Protein AF-A0A3A8S105-F1 (afdb_monomer)

Mean predicted aligned error: 16.47 Å

Radius of gyration: 27.39 Å; Cα contacts (8 Å, |Δi|>4): 763; chains: 1; bounding box: 88×73×52 Å

Sequence (443 aa):
MPVGTVILAPSGKVSRQALEMGLLDVDAFEKLLVRAGLEDVDELPLRRNPFTPDDAVEVLGRLMEKPVTLGTFPPRMVAGFLLREVLERGEVSREELARRVTRFAREQVAVLRPDGYLAWALNGRTQQKVAPIAWRNGAFRAGNFELGRFYSGKGGVFRPVDARLQASDSRPLAEVYDDADVVNRSLDGAEDAFVELYHALGQVLSRPADSIAGLRHLPAGIVALIASSPQYWERFQYMTAGEQIRETARLATSVVAIWGAASATTRTLKGLASGIDATVPVLSLSAEGALVLERISVPVGRTAAVLSGGPGAAIILQRGDDSGSGDGSGGGSTPSGPKGYSSFKSFKRAMGPAGNGKEWHHVVEQTDGNVARFGPQALHNVENVIPLDKELHNSVSAFYSSHQHRITGSTSLTVRQWLRTQSFEAQCAFGLRAIENIRNRLW

Foldseek 3Di:
DDPDDDPPDPPFFQALVCVVVVVDPDALLLLLLVQLPDGRPVVACLPDFQQFLQSLQVSLQVSLVDADALFNLLSLLLSLLLSLVCQFPGTHGPVVSRVSSVVLVVQQKWAQFQQQFIAGNRGSQTFAHQAQWAQDPLFTDRQVHTWQFIWGCPPQFTATADSSRHGDPDDTRGGGDPPHDPPPSPPPDRDRSLVSVLVNLCVQLVDQPLDLVSCPSAAPLLSLQLQQEVLLVVVLNVDDSSVVSSLSSSLQSSLSSNQGTFHWDKDFCLVVDVDQFDFAWAWHADSVGRIHTDTHRDGGGAIWIWGHPDRSTHTHHRDQDDPDDDDDDDDDDDDDDFAFDQALVRLCVVVPQLDPQKDWDFLQDPDPLCCVVPNRRLRRGDLGIHIDRPVLRVQLVVQQQDQDCVQQVDRPDGNVRSLSVDDPVSSNVVSVVSSVCVVVVND

Solvent-accessible surface area (backbone atoms only — not comparable to full-atom values): 24368 Å² total; per-residue (Å²): 133,80,92,80,78,80,78,82,65,68,88,51,67,52,48,66,67,49,53,76,69,63,76,57,100,64,54,61,47,56,53,30,43,35,46,33,66,44,42,56,55,72,83,44,67,68,88,44,73,61,33,38,38,66,48,32,40,53,54,50,33,56,55,57,72,43,86,68,23,54,28,22,33,30,10,23,32,52,48,32,49,54,35,21,48,26,55,54,72,36,69,40,47,60,67,57,49,30,53,53,49,51,47,46,62,73,35,41,31,26,25,45,45,49,76,16,30,33,20,33,22,73,69,18,49,62,44,45,80,69,32,70,40,36,72,54,95,86,38,49,25,24,82,92,44,45,46,38,47,53,24,26,34,57,90,50,28,29,22,56,35,50,100,80,70,45,64,48,94,60,76,72,73,44,75,55,68,93,74,42,50,82,81,60,65,71,66,73,44,92,44,69,39,33,58,43,38,28,56,30,38,46,76,62,57,78,60,74,58,82,41,75,77,58,39,70,77,51,44,50,30,56,45,49,40,46,70,37,17,67,62,26,41,56,56,49,55,74,42,53,64,70,52,44,35,47,53,49,22,48,50,48,50,55,45,18,26,35,61,19,44,47,45,39,48,82,44,47,37,54,83,75,39,96,49,94,73,38,65,40,49,33,44,46,43,39,63,89,65,48,64,46,54,47,76,43,74,53,73,68,63,44,65,28,35,28,38,30,96,57,81,38,39,36,30,30,61,57,68,68,93,78,86,84,83,84,88,82,85,82,87,81,89,84,82,90,63,83,74,44,19,87,35,64,69,55,37,42,70,74,68,48,76,53,49,91,73,31,38,76,39,50,44,42,61,91,39,74,70,45,39,73,73,60,34,43,37,67,45,21,24,79,89,29,38,42,66,30,48,49,68,58,47,50,53,47,55,50,52,36,69,31,70,40,43,94,75,58,74,30,88,86,40,27,41,47,67,50,45,69,75,51,54,71,67,57,30,36,57,48,30,54,50,46,51,52,32,42,75,68,66,76,98

Secondary structure (DSSP, 8-state):
--TT----PPTT---HHHHHTT-S---HHHHHHHHTT---GGGSGGG-SSBPHHHHHHHHHHHHHSPPBTTTHHHHHHHHHHHHHHHHH--B-HHHHHHHHHHHHHTTEEEE-TTSEEEETTT--EEEE----EEETTEEEETTEETT-EEE-TTSEEEEB-TT-PBPSSPP-EE--TTTTTTGGG--S--BTTHHHHHHHHTT--S---SGGGGGGS-HHHHHHHHH-HHHHHHHHTS-HHHHHHHHHHHHHHHHHHHSS--EEEEEGGGT--STT-EEEEEEE-TTS-EEEEEEE--TT-EEEEESSSTTPEEEE-------------------SS---SSHHHHHHHH----TTEEEEESS---HHHHHHH-HHHHSSTTTEEEEEHHHHHHHHHHHTS--HHHHS-SS--HHHHHTTS-HHHHHHHHHHHHHHHHTT--

Structure (mmCIF, N/CA/C/O backbone):
data_AF-A0A3A8S105-F1
#
_entry.id   AF-A0A3A8S105-F1
#
loop_
_atom_site.group_PDB
_atom_site.id
_atom_site.type_symbol
_atom_site.label_atom_id
_atom_site.label_alt_id
_atom_site.label_comp_id
_atom_site.label_asym_id
_atom_site.label_entity_id
_atom_site.label_seq_id
_atom_site.pdbx_PDB_ins_code
_atom_site.Cartn_x
_atom_site.Cartn_y
_atom_site.Cartn_z
_atom_site.occupancy
_atom_site.B_iso_or_equiv
_atom_site.auth_seq_id
_atom_site.auth_comp_id
_atom_site.auth_asym_id
_atom_site.auth_atom_id
_atom_site.pdbx_PDB_model_num
ATOM 1 N N . MET A 1 1 ? -33.381 27.603 0.811 1.00 39.47 1 MET A N 1
ATOM 2 C CA . MET A 1 1 ? -34.283 26.438 0.666 1.00 39.47 1 MET A CA 1
ATOM 3 C C . MET A 1 1 ? -35.293 26.489 1.804 1.00 39.47 1 MET A C 1
ATOM 5 O O . MET A 1 1 ? -34.868 26.830 2.904 1.00 39.47 1 MET A O 1
ATOM 9 N N . PRO A 1 2 ? -36.593 26.251 1.565 1.00 34.03 2 PRO A N 1
ATOM 10 C CA . PRO A 1 2 ? -37.601 26.326 2.618 1.00 34.03 2 PRO A CA 1
ATOM 11 C C . PRO A 1 2 ? -37.431 25.176 3.624 1.00 34.03 2 PRO A C 1
ATOM 13 O O . PRO A 1 2 ? -36.975 24.088 3.277 1.00 34.03 2 PRO A O 1
ATOM 16 N N . VAL A 1 3 ? -37.767 25.457 4.883 1.00 39.41 3 VAL A N 1
ATOM 17 C CA . VAL A 1 3 ? -37.698 24.529 6.019 1.00 39.41 3 VAL A CA 1
ATOM 18 C C . VAL A 1 3 ? -38.823 23.503 5.871 1.00 39.41 3 VAL A C 1
ATOM 20 O O . VAL A 1 3 ? -39.990 23.883 5.893 1.00 39.41 3 VAL A O 1
ATOM 23 N N . GLY A 1 4 ? -38.480 22.224 5.691 1.00 40.53 4 GLY A N 1
ATOM 24 C CA . GLY A 1 4 ? -39.465 21.133 5.658 1.00 40.53 4 GLY A CA 1
ATOM 25 C C . GLY A 1 4 ? -39.285 20.057 4.585 1.00 40.53 4 GLY A C 1
ATOM 26 O O . GLY A 1 4 ? -40.108 19.149 4.524 1.00 40.53 4 GLY A O 1
ATOM 27 N N . THR A 1 5 ? -38.241 20.093 3.752 1.00 31.91 5 THR A N 1
ATOM 28 C CA . THR A 1 5 ? -38.004 19.005 2.787 1.00 31.91 5 THR A CA 1
ATOM 29 C C . THR A 1 5 ? -37.245 17.853 3.446 1.00 31.91 5 THR A C 1
ATOM 31 O O . THR A 1 5 ? -36.019 17.878 3.537 1.00 31.91 5 THR A O 1
ATOM 34 N N . VAL A 1 6 ? -37.970 16.821 3.881 1.00 34.88 6 VAL A N 1
ATOM 35 C CA . VAL A 1 6 ? -37.385 15.499 4.140 1.00 34.88 6 VAL A CA 1
ATOM 36 C C . VAL A 1 6 ? -37.046 14.886 2.784 1.00 34.88 6 VAL A C 1
ATOM 38 O O . VAL A 1 6 ? -37.929 14.445 2.051 1.00 34.88 6 VAL A O 1
ATOM 41 N N . ILE A 1 7 ? -35.763 14.888 2.426 1.00 34.44 7 ILE A N 1
ATOM 42 C CA . ILE A 1 7 ? -35.271 14.065 1.323 1.00 34.44 7 ILE A CA 1
ATOM 43 C C . ILE A 1 7 ? -35.182 12.643 1.874 1.00 34.44 7 ILE A C 1
ATOM 45 O O . ILE A 1 7 ? -34.238 12.303 2.583 1.00 34.44 7 ILE A O 1
ATOM 49 N N . LEU A 1 8 ? -36.183 11.817 1.568 1.00 35.72 8 LEU A N 1
ATOM 50 C CA . LEU A 1 8 ? -36.041 10.366 1.636 1.00 35.72 8 LEU A CA 1
ATOM 51 C C . LEU A 1 8 ? -35.028 9.975 0.555 1.00 35.72 8 LEU A C 1
ATOM 53 O O . LEU A 1 8 ? -35.386 9.758 -0.601 1.00 35.72 8 LEU A O 1
ATOM 57 N N . ALA A 1 9 ? -33.744 9.975 0.915 1.00 38.12 9 ALA A N 1
ATOM 58 C CA . ALA A 1 9 ? -32.731 9.321 0.104 1.00 38.12 9 ALA A CA 1
ATOM 59 C C . ALA A 1 9 ? -33.110 7.831 0.001 1.00 38.12 9 ALA A C 1
ATOM 61 O O . ALA A 1 9 ? -33.592 7.269 0.991 1.00 38.12 9 ALA A O 1
ATOM 62 N N . PRO A 1 10 ? -32.934 7.185 -1.165 1.00 35.88 10 PRO A N 1
ATOM 63 C CA . PRO A 1 10 ? -33.149 5.753 -1.258 1.00 35.88 10 PRO A CA 1
ATOM 64 C C . PRO A 1 10 ? -32.220 5.086 -0.242 1.00 35.88 10 PRO A C 1
ATOM 66 O O . PRO A 1 10 ? -31.010 5.316 -0.264 1.00 35.88 10 PRO A O 1
ATOM 69 N N . SER A 1 11 ? -32.809 4.327 0.681 1.00 45.56 11 SER A N 1
ATOM 70 C CA . SER A 1 11 ? -32.100 3.567 1.708 1.00 45.56 11 SER A CA 1
ATOM 71 C C . SER A 1 11 ? -30.978 2.753 1.059 1.00 45.56 11 SER A C 1
ATOM 73 O O . SER A 1 11 ? -31.264 1.936 0.183 1.00 45.56 11 SER A O 1
ATOM 75 N N . GLY A 1 12 ? -29.731 3.012 1.456 1.00 45.50 12 GLY A N 1
ATOM 76 C CA . GLY A 1 12 ? -28.537 2.314 0.971 1.00 45.50 12 GLY A CA 1
ATOM 77 C C . GLY A 1 12 ? -27.367 3.249 0.657 1.00 45.50 12 GLY A C 1
ATOM 78 O O . GLY A 1 12 ? -26.259 3.031 1.137 1.00 45.50 12 GLY A O 1
ATOM 79 N N . LYS A 1 13 ? -27.606 4.353 -0.069 1.00 43.50 13 LYS A N 1
ATOM 80 C CA . LYS A 1 13 ? -26.515 5.219 -0.555 1.00 43.50 13 LYS A CA 1
ATOM 81 C C . LYS A 1 13 ? -26.244 6.402 0.364 1.00 43.50 13 LYS A C 1
ATOM 83 O O . LYS A 1 13 ? -26.880 7.454 0.255 1.00 43.50 13 LYS A O 1
ATOM 88 N N . VAL A 1 14 ? -25.231 6.269 1.213 1.00 56.78 14 VAL A N 1
ATOM 89 C CA . VAL A 1 14 ? -24.669 7.395 1.963 1.00 56.78 14 VAL A CA 1
ATOM 90 C C . VAL A 1 14 ? -23.688 8.140 1.063 1.00 56.78 14 VAL A C 1
ATOM 92 O O . VAL A 1 14 ? -22.528 7.767 0.905 1.00 56.78 14 VAL A O 1
ATOM 95 N N . SER A 1 15 ? -24.148 9.235 0.456 1.00 59.12 15 SER A N 1
ATOM 96 C CA . SER A 1 15 ? -23.263 10.095 -0.328 1.00 59.12 15 SER A CA 1
ATOM 97 C C . SER A 1 15 ? -22.408 10.979 0.587 1.00 59.12 15 SER A C 1
ATOM 99 O O . SER A 1 15 ? -22.879 11.526 1.590 1.00 59.12 15 SER A O 1
ATOM 101 N N . ARG A 1 16 ? -21.140 11.185 0.209 1.00 61.22 16 ARG A N 1
ATOM 102 C CA . ARG A 1 16 ? -20.221 12.124 0.881 1.00 61.22 16 ARG A CA 1
ATOM 103 C C . ARG A 1 16 ? -20.841 13.517 1.056 1.00 61.22 16 ARG A C 1
ATOM 105 O O . ARG A 1 16 ? -20.645 14.156 2.084 1.00 61.22 16 ARG A O 1
ATOM 112 N N . GLN A 1 17 ? -21.651 13.940 0.090 1.00 58.00 17 GLN A N 1
ATOM 113 C CA . GLN A 1 17 ? -22.359 15.216 0.107 1.00 58.00 17 GLN A CA 1
ATOM 114 C C . GLN A 1 17 ? -23.441 15.280 1.203 1.00 58.00 17 GLN A C 1
ATOM 116 O O . GLN A 1 17 ? -23.527 16.277 1.916 1.00 58.00 17 GLN A O 1
ATOM 121 N N . ALA A 1 18 ? -24.217 14.208 1.410 1.00 59.22 18 ALA A N 1
ATOM 122 C CA . ALA A 1 18 ? -25.198 14.134 2.499 1.00 59.22 18 ALA A CA 1
ATOM 123 C C . ALA A 1 18 ? -24.527 14.132 3.886 1.00 59.22 18 ALA A C 1
ATOM 125 O O . ALA A 1 18 ? -25.038 14.737 4.832 1.00 59.22 18 ALA A O 1
ATOM 126 N N . LEU A 1 19 ? -23.347 13.508 3.990 1.00 61.62 19 LEU A N 1
ATOM 127 C CA . LEU A 1 19 ? -22.523 13.525 5.198 1.00 61.62 19 LEU A CA 1
ATOM 128 C C . LEU A 1 19 ? -22.005 14.933 5.530 1.00 61.62 19 LEU A C 1
ATOM 130 O O . LEU A 1 19 ? -22.076 15.367 6.679 1.00 61.62 19 LEU A O 1
ATOM 134 N N . GLU A 1 20 ? -21.470 15.644 4.536 1.00 61.75 20 GLU A N 1
ATOM 135 C CA . GLU A 1 20 ? -20.928 17.001 4.694 1.00 61.75 20 GLU A CA 1
ATOM 136 C C . GLU A 1 20 ? -22.011 18.022 5.066 1.00 61.75 20 GLU A C 1
ATOM 138 O O . GLU A 1 20 ? -21.737 18.968 5.803 1.00 61.75 20 GLU A O 1
ATOM 143 N N . MET A 1 21 ? -23.255 17.783 4.647 1.00 58.69 21 MET A N 1
ATOM 144 C CA . MET A 1 21 ? -24.426 18.569 5.044 1.00 58.69 21 MET A CA 1
ATOM 145 C C . MET A 1 21 ? -24.981 18.209 6.435 1.00 58.69 21 MET A C 1
ATOM 147 O O . MET A 1 21 ? -25.944 18.831 6.879 1.00 58.69 21 MET A O 1
ATOM 151 N N . GLY A 1 22 ? -24.401 17.221 7.130 1.00 58.97 22 GLY A N 1
ATOM 152 C CA . GLY A 1 22 ? -24.826 16.811 8.473 1.00 58.97 22 GLY A CA 1
ATOM 153 C C . GLY A 1 22 ? -26.189 16.114 8.517 1.00 58.97 22 GLY A C 1
ATOM 154 O O . GLY A 1 22 ? -26.819 16.080 9.568 1.00 58.97 22 GLY A O 1
ATOM 155 N N . LEU A 1 23 ? -26.651 15.569 7.389 1.00 53.56 23 LEU A N 1
ATOM 156 C CA . LEU A 1 23 ? -27.995 14.998 7.237 1.00 53.56 23 LEU A CA 1
ATOM 157 C C . LEU A 1 23 ? -28.094 13.524 7.674 1.00 53.56 23 LEU A C 1
ATOM 159 O O . LEU A 1 23 ? -29.148 12.915 7.517 1.00 53.56 23 LEU A O 1
ATOM 163 N N . LEU A 1 24 ? -27.009 12.942 8.196 1.00 58.41 24 LEU A N 1
ATOM 164 C CA . LEU A 1 24 ? -26.909 11.524 8.553 1.00 58.41 24 LEU A CA 1
ATOM 165 C C . LEU A 1 24 ? -26.387 11.348 9.983 1.00 58.41 24 LEU A C 1
ATOM 167 O O . LEU A 1 24 ? -25.345 11.908 10.345 1.00 58.41 24 LEU A O 1
ATOM 171 N N . ASP A 1 25 ? -27.080 10.523 10.770 1.00 63.38 25 ASP A N 1
ATOM 172 C CA . ASP A 1 25 ? -26.656 10.119 12.114 1.00 63.38 25 ASP A CA 1
ATOM 173 C C . ASP A 1 25 ? -25.671 8.944 12.030 1.00 63.38 25 ASP A C 1
ATOM 175 O O . ASP A 1 25 ? -26.023 7.779 12.184 1.00 63.38 25 ASP A O 1
ATOM 179 N N . VAL A 1 26 ? -24.425 9.262 11.676 1.00 73.06 26 VAL A N 1
ATOM 180 C CA . VAL A 1 26 ? -23.325 8.295 11.566 1.00 73.06 26 VAL A CA 1
ATOM 181 C C . VAL A 1 26 ? -22.173 8.686 12.486 1.00 73.06 26 VAL A C 1
ATOM 183 O O . VAL A 1 26 ? -21.832 9.872 12.626 1.00 73.06 26 VAL A O 1
ATOM 186 N N . ASP A 1 27 ? -21.563 7.696 13.137 1.00 84.94 27 ASP A N 1
ATOM 187 C CA . ASP A 1 27 ? -20.486 7.935 14.096 1.00 84.94 27 ASP A CA 1
ATOM 188 C C . ASP A 1 27 ? -19.164 8.354 13.416 1.00 84.94 27 ASP A C 1
ATOM 190 O O . ASP A 1 27 ? -19.050 8.456 12.191 1.00 84.94 27 ASP A O 1
ATOM 194 N N . ALA A 1 28 ? -18.139 8.652 14.219 1.00 89.56 28 ALA A N 1
ATOM 195 C CA . ALA A 1 28 ? -16.851 9.118 13.705 1.00 89.56 28 ALA A CA 1
ATOM 196 C C . ALA A 1 28 ? -16.129 8.083 12.817 1.00 89.56 28 ALA A C 1
ATOM 198 O O . ALA A 1 28 ? -15.383 8.478 11.919 1.00 89.56 28 ALA A O 1
ATOM 199 N N . PHE A 1 29 ? -16.338 6.785 13.052 1.00 91.50 29 PHE A N 1
ATOM 200 C CA . PHE A 1 29 ? -15.716 5.709 12.285 1.00 91.50 29 PHE A CA 1
ATOM 201 C C . PHE A 1 29 ? -16.412 5.513 10.934 1.00 91.50 29 PHE A C 1
ATOM 203 O O . PHE A 1 29 ? -15.739 5.495 9.905 1.00 91.50 29 PHE A O 1
ATOM 210 N N . GLU A 1 30 ? -17.745 5.497 10.900 1.00 89.62 30 GLU A N 1
ATOM 211 C CA . GLU A 1 30 ? -18.513 5.474 9.646 1.00 89.62 30 GLU A CA 1
ATOM 212 C C . GLU A 1 30 ? -18.207 6.706 8.784 1.00 89.62 30 GLU A C 1
ATOM 214 O O . GLU A 1 30 ? -17.903 6.578 7.597 1.00 89.62 30 GLU A O 1
ATOM 219 N N . LYS A 1 31 ? -18.160 7.900 9.390 1.00 88.94 31 LYS A N 1
ATOM 220 C CA . LYS A 1 31 ? -17.754 9.142 8.704 1.00 88.94 31 LYS A CA 1
ATOM 221 C C . LYS A 1 31 ? -16.378 9.030 8.052 1.00 88.94 31 LYS A C 1
ATOM 223 O O . LYS A 1 31 ? -16.176 9.541 6.948 1.00 88.94 31 LYS A O 1
ATOM 228 N N . LEU A 1 32 ? -15.424 8.400 8.737 1.00 93.00 32 LEU A N 1
ATOM 229 C CA . LEU A 1 32 ? -14.083 8.181 8.207 1.00 93.00 32 LEU A CA 1
ATOM 230 C C . LEU A 1 32 ? -14.114 7.253 6.987 1.00 93.00 32 LEU A C 1
ATOM 232 O O . LEU A 1 32 ? -13.483 7.564 5.979 1.00 93.00 32 LEU A O 1
ATOM 236 N N . LEU A 1 33 ? -14.856 6.148 7.062 1.00 92.19 33 LEU A N 1
ATOM 237 C CA . LEU A 1 33 ? -14.959 5.165 5.983 1.00 92.19 33 LEU A CA 1
ATOM 238 C C . LEU A 1 33 ? -15.638 5.730 4.728 1.00 92.19 33 LEU A C 1
ATOM 240 O O . LEU A 1 33 ? -15.156 5.501 3.618 1.00 92.19 33 LEU A O 1
ATOM 244 N N . VAL A 1 34 ? -16.667 6.564 4.895 1.00 89.25 34 VAL A N 1
ATOM 245 C CA . VAL A 1 34 ? -17.279 7.300 3.774 1.00 89.25 34 VAL A CA 1
ATOM 246 C C . VAL A 1 34 ? -16.256 8.207 3.095 1.00 89.25 34 VAL A C 1
ATOM 248 O O . VAL A 1 34 ? -16.106 8.196 1.875 1.00 89.25 34 VAL A O 1
ATOM 251 N N . ARG A 1 35 ? -15.468 8.953 3.878 1.00 90.06 35 ARG A N 1
ATOM 252 C CA . ARG A 1 35 ? -14.395 9.812 3.345 1.00 90.06 35 ARG A CA 1
ATOM 253 C C . ARG A 1 35 ? -13.247 9.023 2.716 1.00 90.06 35 ARG A C 1
ATOM 255 O O . ARG A 1 35 ? -12.571 9.542 1.831 1.00 90.06 35 ARG A O 1
ATOM 262 N N . ALA A 1 36 ? -13.045 7.781 3.143 1.00 91.50 36 ALA A N 1
ATOM 263 C CA . ALA A 1 36 ? -12.119 6.842 2.523 1.00 91.50 36 ALA A CA 1
ATOM 264 C C . ALA A 1 36 ? -12.641 6.286 1.181 1.00 91.50 36 ALA A C 1
ATOM 266 O O . ALA A 1 36 ? -11.864 5.690 0.436 1.00 91.50 36 ALA A O 1
ATOM 267 N N . GLY A 1 37 ? -13.902 6.539 0.817 1.00 88.94 37 GLY A N 1
ATOM 268 C CA . GLY A 1 37 ? -14.485 6.173 -0.478 1.00 88.94 37 GLY A CA 1
ATOM 269 C C . GLY A 1 37 ? -15.451 4.985 -0.438 1.00 88.94 37 GLY A C 1
ATOM 270 O O . GLY A 1 37 ? -15.677 4.368 -1.477 1.00 88.94 37 GLY A O 1
ATOM 271 N N . LEU A 1 38 ? -16.000 4.645 0.734 1.00 87.62 38 LEU A N 1
ATOM 272 C CA . LEU A 1 38 ? -17.089 3.672 0.861 1.00 87.62 38 LEU A CA 1
ATOM 273 C C . LEU A 1 38 ? -18.443 4.393 0.853 1.00 87.62 38 LEU A C 1
ATOM 275 O O . LEU A 1 38 ? -18.796 5.059 1.818 1.00 87.62 38 LEU A O 1
ATOM 279 N N . GLU A 1 39 ? -19.189 4.281 -0.244 1.00 73.81 39 GLU A N 1
ATOM 280 C CA . GLU A 1 39 ? -20.477 4.977 -0.425 1.00 73.81 39 GLU A CA 1
ATOM 281 C C . GLU A 1 39 ? -21.688 4.133 0.030 1.00 73.81 39 GLU A C 1
ATOM 283 O O . GLU A 1 39 ? -22.653 4.683 0.557 1.00 73.81 39 GLU A O 1
ATOM 288 N N . ASP A 1 40 ? -21.618 2.801 -0.093 1.00 71.19 40 ASP A N 1
ATOM 289 C CA . ASP A 1 40 ? -22.628 1.848 0.411 1.00 71.19 40 ASP A CA 1
ATOM 290 C C . ASP A 1 40 ? -22.196 1.280 1.770 1.00 71.19 40 ASP A C 1
ATOM 292 O O . ASP A 1 40 ? -21.781 0.131 1.911 1.00 71.19 40 ASP A O 1
ATOM 296 N N . VAL A 1 41 ? -22.244 2.122 2.802 1.00 69.31 41 VAL A N 1
ATOM 297 C CA . VAL A 1 41 ? -21.919 1.720 4.184 1.00 69.31 41 VAL A CA 1
ATOM 298 C C . VAL A 1 41 ? -22.964 0.790 4.807 1.00 69.31 41 VAL A C 1
ATOM 300 O O . VAL A 1 41 ? -22.640 0.080 5.756 1.00 69.31 41 VAL A O 1
ATOM 303 N N . ASP A 1 42 ? -24.192 0.777 4.279 1.00 67.56 42 ASP A N 1
ATOM 304 C CA . ASP A 1 42 ? -25.284 -0.074 4.768 1.00 67.56 42 ASP A CA 1
ATOM 305 C C . ASP A 1 42 ? -25.128 -1.546 4.333 1.00 67.56 42 ASP A C 1
ATOM 307 O O . ASP A 1 42 ? -25.624 -2.439 5.018 1.00 67.56 42 ASP A O 1
ATOM 311 N N . GLU A 1 43 ? -24.414 -1.815 3.232 1.00 66.19 43 GLU A N 1
ATOM 312 C CA . GLU A 1 43 ? -24.140 -3.179 2.742 1.00 66.19 43 GLU A CA 1
ATOM 313 C C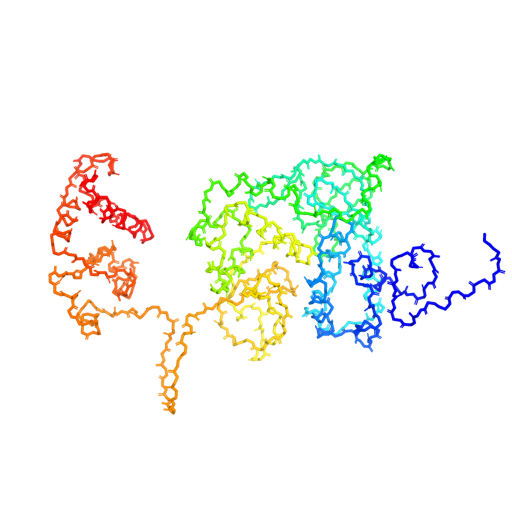 . GLU A 1 43 ? -22.941 -3.841 3.435 1.00 66.19 43 GLU A C 1
ATOM 315 O O . GLU A 1 43 ? -22.657 -5.017 3.214 1.00 66.19 43 GLU A O 1
ATOM 320 N N . LEU A 1 44 ? -22.227 -3.090 4.274 1.00 74.25 44 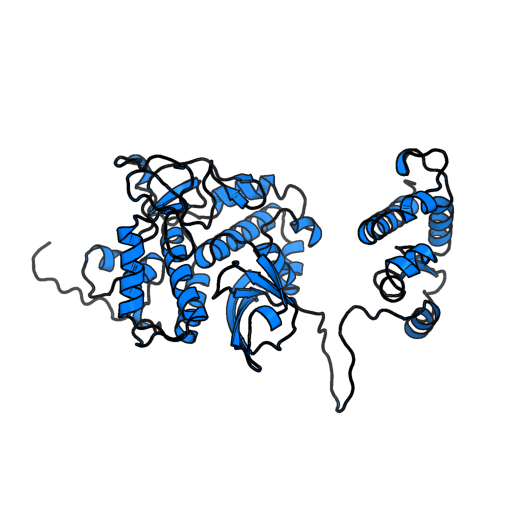LEU A N 1
ATOM 321 C CA . LEU A 1 44 ? -21.037 -3.549 4.974 1.00 74.25 44 LEU A CA 1
ATOM 322 C C . LEU A 1 44 ? -21.358 -3.847 6.440 1.00 74.25 44 LEU A C 1
ATOM 324 O O . LEU A 1 44 ? -22.216 -3.188 7.037 1.00 74.25 44 LEU A O 1
ATOM 328 N N . PRO A 1 45 ? -20.628 -4.769 7.092 1.00 76.12 45 PRO A N 1
ATOM 329 C CA . PRO A 1 45 ? -20.857 -5.135 8.489 1.00 76.12 45 PRO A CA 1
ATOM 330 C C . PRO A 1 45 ? -20.401 -4.051 9.482 1.00 7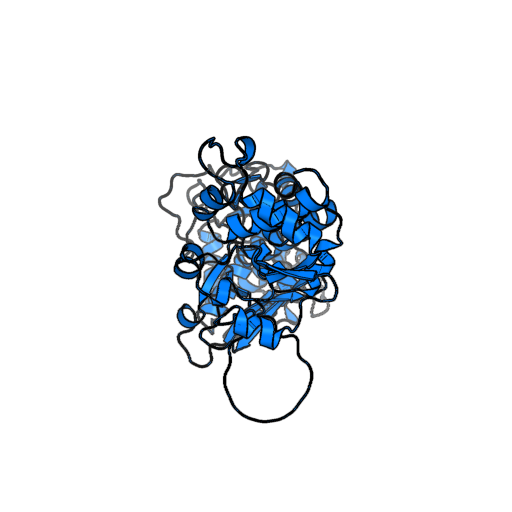6.12 45 PRO A C 1
ATOM 332 O O . PRO A 1 45 ? -20.037 -4.343 10.618 1.00 76.12 45 PRO A O 1
ATOM 335 N N . LEU A 1 46 ? -20.426 -2.777 9.086 1.00 78.19 46 LEU A N 1
ATOM 336 C CA . LEU A 1 46 ? -19.902 -1.664 9.866 1.00 78.19 46 LEU A CA 1
ATOM 337 C C . LEU A 1 46 ? -20.591 -1.583 11.214 1.00 78.19 46 LEU A C 1
ATOM 339 O O . LEU A 1 46 ? -19.915 -1.502 12.232 1.00 78.19 46 LEU A O 1
ATOM 343 N N . ARG A 1 47 ? -21.925 -1.656 11.238 1.00 81.44 47 ARG A N 1
ATOM 344 C CA . ARG A 1 47 ? -22.754 -1.490 12.445 1.00 81.44 47 ARG A CA 1
ATOM 345 C C . ARG A 1 47 ? -22.727 -2.676 13.414 1.00 81.44 47 ARG A C 1
ATOM 347 O O . ARG A 1 47 ? -23.362 -2.590 14.463 1.00 81.44 47 ARG A O 1
ATOM 354 N N . ARG A 1 48 ? -21.988 -3.753 13.117 1.00 84.19 48 ARG A N 1
ATOM 355 C CA . ARG A 1 48 ? -21.785 -4.847 14.078 1.00 84.19 48 ARG A CA 1
ATOM 356 C C . ARG A 1 48 ? -20.977 -4.352 15.282 1.00 84.19 48 ARG A C 1
ATOM 358 O O . ARG A 1 48 ? -20.030 -3.578 15.143 1.00 84.19 48 ARG A O 1
ATOM 365 N N . ASN A 1 49 ? -21.388 -4.777 16.475 1.00 87.12 49 ASN A N 1
ATOM 366 C CA . ASN A 1 49 ? -20.715 -4.473 17.735 1.00 87.12 49 ASN A CA 1
ATOM 367 C C . ASN A 1 49 ? -20.754 -5.735 18.624 1.00 87.12 49 ASN A C 1
ATOM 369 O O . ASN A 1 49 ? -21.855 -6.154 18.991 1.00 87.12 49 ASN A O 1
ATOM 373 N N . PRO A 1 50 ? -19.607 -6.351 18.958 1.00 91.50 50 PRO A N 1
ATOM 374 C CA . PRO A 1 50 ? -18.253 -5.910 18.622 1.00 91.50 50 PRO A CA 1
ATOM 375 C C . PRO A 1 50 ? -17.935 -6.025 17.122 1.00 91.50 50 PRO A C 1
ATOM 377 O O . PRO A 1 50 ? -18.508 -6.847 16.413 1.00 91.50 50 PRO A O 1
ATOM 380 N N . PHE A 1 51 ? -17.034 -5.166 16.648 1.00 93.88 51 PHE A N 1
ATOM 381 C CA . PHE A 1 51 ? -16.495 -5.197 15.292 1.00 93.88 51 PHE A CA 1
ATOM 382 C C . PHE A 1 51 ? -15.355 -6.220 15.237 1.00 93.88 51 PHE A C 1
ATOM 384 O O . PHE A 1 51 ? -14.407 -6.143 16.026 1.00 93.88 51 PHE A O 1
ATOM 391 N N . THR A 1 52 ? -15.464 -7.201 14.345 1.00 92.50 52 THR A N 1
ATOM 392 C CA . THR A 1 52 ? -14.589 -8.379 14.332 1.00 92.50 52 THR A CA 1
ATOM 393 C C . THR A 1 52 ? -13.439 -8.241 13.325 1.00 92.50 52 THR A C 1
ATOM 395 O O . THR A 1 52 ? -13.489 -7.413 12.411 1.00 92.50 52 THR A O 1
ATOM 398 N N . PRO A 1 53 ? -12.384 -9.069 13.431 1.00 90.62 53 PRO A N 1
ATOM 399 C CA . PRO A 1 53 ? -11.334 -9.110 12.414 1.00 90.62 53 PRO A CA 1
ATOM 400 C C . PRO A 1 53 ? -11.822 -9.525 11.015 1.00 90.62 53 PRO A C 1
ATOM 402 O O . PRO A 1 53 ? -11.218 -9.122 10.022 1.00 90.62 53 PRO A O 1
ATOM 405 N N . ASP A 1 54 ?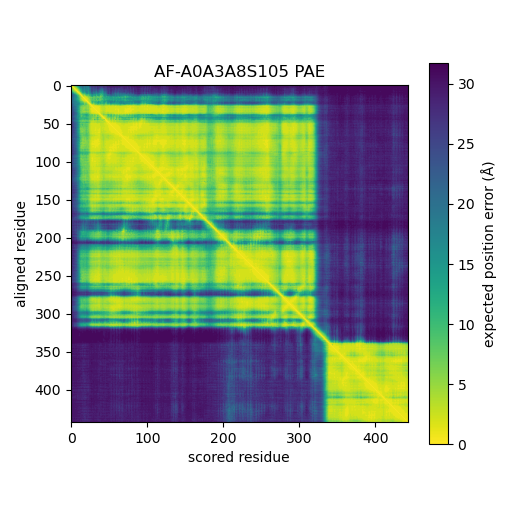 -12.897 -10.311 10.918 1.00 89.56 54 ASP A N 1
ATOM 406 C CA . ASP A 1 54 ? -13.473 -10.704 9.626 1.00 89.56 54 ASP A CA 1
ATOM 407 C C . ASP A 1 54 ? -14.219 -9.524 8.993 1.00 89.56 54 ASP A C 1
ATOM 409 O O . ASP A 1 54 ? -14.007 -9.232 7.815 1.00 89.56 54 ASP A O 1
ATOM 413 N N . ASP A 1 55 ? -14.962 -8.756 9.802 1.00 92.81 55 ASP A N 1
ATOM 414 C CA . ASP A 1 55 ? -15.550 -7.484 9.366 1.00 92.81 55 ASP A CA 1
ATOM 415 C C . ASP A 1 55 ? -14.449 -6.518 8.886 1.00 92.81 55 ASP A C 1
ATOM 417 O O . ASP A 1 55 ? -14.600 -5.833 7.874 1.00 92.81 55 ASP A O 1
ATOM 421 N N . ALA A 1 56 ? -13.299 -6.485 9.573 1.00 92.88 56 ALA A N 1
ATOM 422 C CA . ALA A 1 56 ? -12.175 -5.642 9.179 1.00 92.88 56 ALA A CA 1
ATOM 423 C C . ALA A 1 56 ? -11.589 -6.029 7.812 1.00 92.88 56 ALA A C 1
ATOM 425 O O . ALA A 1 56 ? -11.260 -5.140 7.023 1.00 92.88 56 ALA A O 1
ATOM 426 N N . VAL A 1 57 ? -11.467 -7.327 7.513 1.00 91.19 57 VAL A N 1
ATOM 427 C CA . VAL A 1 57 ? -11.009 -7.802 6.196 1.00 91.19 57 VAL A CA 1
ATOM 428 C C . VAL A 1 57 ? -12.024 -7.502 5.107 1.00 91.19 57 VAL A C 1
ATOM 430 O O . VAL A 1 57 ? -11.617 -7.033 4.045 1.00 91.19 57 VAL A O 1
ATOM 433 N N . GLU A 1 58 ? -13.317 -7.683 5.371 1.00 91.62 58 GLU A N 1
ATOM 434 C CA . GLU A 1 58 ? -14.366 -7.330 4.415 1.00 91.62 58 GLU A CA 1
ATOM 435 C C . GLU A 1 58 ? -14.294 -5.840 4.047 1.00 91.62 58 GLU A C 1
ATOM 437 O O . GLU A 1 58 ? -14.219 -5.482 2.872 1.00 91.62 58 GLU A O 1
ATOM 442 N N . VAL A 1 59 ? -14.200 -4.955 5.044 1.00 93.25 59 VAL A N 1
ATOM 443 C CA . VAL A 1 59 ? -14.095 -3.504 4.819 1.00 93.25 59 VAL A CA 1
ATOM 444 C C . VAL A 1 59 ? -12.798 -3.127 4.095 1.00 93.25 59 VAL A C 1
ATOM 446 O O . VAL A 1 59 ? -12.819 -2.289 3.190 1.00 93.25 59 VAL A O 1
ATOM 449 N N . LEU A 1 60 ? -11.664 -3.737 4.457 1.00 92.19 60 LEU A N 1
ATOM 450 C CA . LEU A 1 60 ? -10.384 -3.512 3.777 1.00 92.19 60 LEU A CA 1
ATOM 451 C C . LEU A 1 60 ? -10.425 -3.957 2.310 1.00 92.19 60 LEU A C 1
ATOM 453 O O . LEU A 1 60 ? -9.989 -3.198 1.446 1.00 92.19 60 LEU A O 1
ATOM 457 N N . GLY A 1 61 ? -10.978 -5.138 2.021 1.00 90.44 61 GLY A N 1
ATOM 458 C CA . GLY A 1 61 ? -11.134 -5.643 0.656 1.00 90.44 61 GLY A CA 1
ATOM 459 C C . GLY A 1 61 ? -11.956 -4.683 -0.203 1.00 90.44 61 GLY A C 1
ATOM 460 O O . GLY A 1 61 ? -11.527 -4.280 -1.284 1.00 90.44 61 GLY A O 1
ATOM 461 N N . ARG A 1 62 ? -13.070 -4.186 0.339 1.00 91.06 62 ARG A N 1
ATOM 462 C CA . ARG A 1 62 ? -13.938 -3.211 -0.338 1.00 91.06 62 ARG A CA 1
ATOM 463 C C . ARG A 1 62 ? -13.255 -1.869 -0.581 1.00 91.06 62 ARG A C 1
ATOM 465 O O . ARG A 1 62 ? -13.464 -1.257 -1.625 1.00 91.06 62 ARG A O 1
ATOM 472 N N . LEU A 1 63 ? -12.401 -1.411 0.336 1.00 91.25 63 LEU A N 1
ATOM 473 C CA . LEU A 1 63 ? -11.576 -0.218 0.114 1.00 91.25 63 LEU A CA 1
ATOM 474 C C . LEU A 1 63 ? -10.559 -0.414 -1.018 1.00 91.25 63 LEU A C 1
ATOM 476 O O . LEU A 1 63 ? -10.257 0.543 -1.731 1.00 91.25 63 LEU A O 1
ATOM 480 N N . MET A 1 64 ? -10.027 -1.625 -1.184 1.00 89.19 64 MET A N 1
ATOM 481 C CA . MET A 1 64 ? -9.029 -1.948 -2.210 1.00 89.19 64 MET A CA 1
ATOM 482 C C . MET A 1 64 ? -9.632 -2.109 -3.610 1.00 89.19 64 MET A C 1
ATOM 484 O O . MET A 1 64 ? -8.945 -1.843 -4.593 1.00 89.19 64 MET A O 1
ATOM 488 N N . GLU A 1 65 ? -10.910 -2.482 -3.710 1.00 87.69 65 GLU A N 1
ATOM 489 C CA . GLU A 1 65 ? -11.663 -2.502 -4.975 1.00 87.69 65 GLU A CA 1
ATOM 490 C C . GLU A 1 65 ? -11.886 -1.094 -5.547 1.00 87.69 65 GLU A C 1
ATOM 492 O O . GLU A 1 65 ? -12.028 -0.912 -6.758 1.00 87.69 65 GLU A O 1
ATOM 497 N N . LYS A 1 66 ? -11.930 -0.073 -4.683 1.00 87.25 66 LYS A N 1
ATOM 498 C CA . LYS A 1 66 ? -12.186 1.312 -5.088 1.00 87.25 66 LYS A CA 1
ATOM 499 C C . LYS A 1 66 ? -10.883 2.001 -5.514 1.00 87.25 66 LYS A C 1
ATOM 501 O O . LYS A 1 66 ? -9.879 1.892 -4.806 1.00 87.25 66 LYS A O 1
ATOM 506 N N . PRO A 1 67 ? -10.880 2.813 -6.587 1.00 84.50 67 PRO A N 1
ATOM 507 C CA . PRO A 1 67 ? -9.701 3.589 -6.972 1.00 84.50 67 PRO A CA 1
ATOM 508 C C . PRO A 1 67 ? -9.307 4.577 -5.866 1.00 84.50 67 PRO A C 1
ATOM 510 O O . PRO A 1 67 ? -10.171 5.129 -5.182 1.00 84.50 67 PRO A O 1
ATOM 513 N N . VAL A 1 68 ? -8.003 4.792 -5.677 1.00 88.62 68 VAL A N 1
ATOM 514 C CA . VAL A 1 68 ? -7.475 5.781 -4.725 1.00 88.62 68 VAL A CA 1
ATOM 515 C C . VAL A 1 68 ? -7.353 7.135 -5.422 1.00 88.62 68 VAL A C 1
ATOM 517 O O . VAL A 1 68 ? -6.661 7.259 -6.426 1.00 88.62 68 VAL A O 1
ATOM 520 N N . THR A 1 69 ? -7.985 8.155 -4.853 1.00 88.12 69 THR A N 1
ATOM 521 C CA . THR A 1 69 ? -7.873 9.561 -5.277 1.00 88.12 69 THR A CA 1
ATOM 522 C C . THR A 1 69 ? -7.087 10.375 -4.251 1.00 88.12 69 THR A C 1
ATOM 524 O O . THR A 1 69 ? -6.938 9.952 -3.100 1.00 88.12 69 THR A O 1
ATOM 527 N N . LEU A 1 70 ? -6.633 11.578 -4.613 1.00 86.50 70 LEU A N 1
ATOM 528 C CA . LEU A 1 70 ? -5.930 12.464 -3.673 1.00 86.50 70 LEU A CA 1
ATOM 529 C C . LEU A 1 70 ? -6.762 12.803 -2.423 1.00 86.50 70 LEU A C 1
ATOM 531 O O . LEU A 1 70 ? -6.218 12.858 -1.320 1.00 86.50 70 LEU A O 1
ATOM 535 N N . GLY A 1 71 ? -8.079 12.978 -2.571 1.00 86.19 71 GLY A N 1
ATOM 536 C CA . GLY A 1 71 ? -8.980 13.265 -1.450 1.00 86.19 71 GLY A CA 1
ATOM 537 C C . GLY A 1 71 ? -9.286 12.051 -0.563 1.00 86.19 71 GLY A C 1
ATOM 538 O O . GLY A 1 71 ? -9.506 12.207 0.637 1.00 86.19 71 GLY A O 1
ATOM 539 N N . THR A 1 72 ? -9.291 10.838 -1.124 1.00 91.06 72 THR A N 1
ATOM 540 C CA . THR A 1 72 ? -9.560 9.600 -0.361 1.00 91.06 72 THR A CA 1
ATOM 541 C C . THR A 1 72 ? -8.298 8.999 0.256 1.00 91.06 72 THR A C 1
ATOM 543 O O . THR A 1 72 ? -8.394 8.264 1.239 1.00 91.06 72 THR A O 1
ATOM 546 N N . PHE A 1 73 ? -7.113 9.332 -0.267 1.00 92.81 73 PHE A N 1
ATOM 547 C CA . PHE A 1 73 ? -5.838 8.779 0.189 1.00 92.81 73 PHE A CA 1
ATOM 548 C C . PHE A 1 73 ? -5.583 9.000 1.696 1.00 92.81 73 PHE A C 1
ATOM 550 O O . PHE A 1 73 ? -5.323 8.013 2.390 1.00 92.81 73 PHE A O 1
ATOM 557 N N . PRO A 1 74 ? -5.703 10.222 2.265 1.00 94.38 74 PRO A N 1
ATOM 558 C CA . PRO A 1 74 ? -5.471 10.412 3.697 1.00 94.38 74 PRO A CA 1
ATOM 559 C C . PRO A 1 74 ? -6.479 9.678 4.598 1.00 94.38 74 PRO A C 1
ATOM 561 O O . PRO A 1 74 ? -6.026 8.957 5.493 1.00 94.38 74 PRO A O 1
ATOM 564 N N . PRO A 1 75 ? -7.807 9.758 4.360 1.00 94.75 75 PRO A N 1
ATOM 565 C CA . PRO A 1 75 ? -8.777 8.982 5.135 1.00 94.75 75 PRO A CA 1
ATOM 566 C C . PRO A 1 75 ? -8.563 7.468 5.046 1.00 94.75 75 PRO A C 1
ATOM 568 O O . PRO A 1 75 ? -8.712 6.778 6.055 1.00 94.75 75 PRO A O 1
ATOM 571 N N . ARG A 1 76 ? -8.148 6.945 3.881 1.00 94.62 76 ARG A N 1
ATOM 572 C CA . ARG A 1 76 ? -7.796 5.524 3.725 1.00 94.62 76 ARG A CA 1
ATOM 573 C C . ARG A 1 76 ? -6.634 5.112 4.611 1.00 94.62 76 ARG A C 1
ATOM 575 O O . ARG A 1 76 ? -6.712 4.043 5.208 1.00 94.62 76 ARG A O 1
ATOM 582 N N . MET A 1 77 ? -5.618 5.961 4.774 1.00 94.44 77 MET A N 1
ATOM 583 C CA . MET A 1 77 ? -4.490 5.638 5.654 1.00 94.44 77 MET A CA 1
ATOM 584 C C . MET A 1 77 ? -4.948 5.456 7.097 1.00 94.44 77 MET A C 1
ATOM 586 O O . MET A 1 77 ? -4.522 4.518 7.771 1.00 94.44 77 MET A O 1
ATOM 590 N N . VAL A 1 78 ? -5.842 6.328 7.571 1.00 95.19 78 VAL A N 1
ATOM 591 C CA . VAL A 1 78 ? -6.411 6.217 8.920 1.00 95.19 78 VAL A CA 1
ATOM 592 C C . VAL A 1 78 ? -7.299 4.979 9.029 1.00 95.19 78 VAL A C 1
ATOM 594 O O . VAL A 1 78 ? -7.158 4.221 9.985 1.00 95.19 78 VAL A O 1
ATOM 597 N N . ALA A 1 79 ? -8.172 4.735 8.048 1.00 95.12 79 ALA A N 1
ATOM 598 C CA . ALA A 1 79 ? -9.033 3.555 8.026 1.00 95.12 79 ALA A CA 1
ATOM 599 C C . ALA A 1 79 ? -8.207 2.260 8.044 1.00 95.12 79 ALA A C 1
ATOM 601 O O . ALA A 1 79 ? -8.406 1.415 8.912 1.00 95.12 79 ALA A O 1
ATOM 602 N N . GLY A 1 80 ? -7.214 2.139 7.161 1.00 93.06 80 GLY A N 1
ATOM 603 C CA . GLY A 1 80 ? -6.310 0.996 7.099 1.00 93.06 80 GLY A CA 1
ATOM 604 C C . GLY A 1 80 ? -5.487 0.816 8.373 1.00 93.06 80 GLY A C 1
ATOM 605 O O . GLY A 1 80 ? -5.247 -0.308 8.802 1.00 93.06 80 GLY A O 1
ATOM 606 N N . PHE A 1 81 ? -5.080 1.903 9.032 1.00 91.75 81 PHE A N 1
ATOM 607 C CA . PHE A 1 81 ? -4.438 1.834 10.344 1.00 91.75 81 PHE A CA 1
ATOM 608 C C . PHE A 1 81 ? -5.372 1.249 11.420 1.00 91.75 81 PHE A C 1
ATOM 610 O O . PHE A 1 81 ? -4.974 0.326 12.125 1.00 91.75 81 PHE A O 1
ATOM 617 N N . LEU A 1 82 ? -6.616 1.732 11.518 1.00 92.81 82 LEU A N 1
ATOM 618 C CA . LEU A 1 82 ? -7.584 1.252 12.513 1.00 92.81 82 LEU A CA 1
ATOM 619 C C . LEU A 1 82 ? -8.016 -0.194 12.258 1.00 92.81 82 LEU A C 1
ATOM 621 O O . LEU A 1 82 ? -8.051 -0.994 13.186 1.00 92.81 82 LEU A O 1
ATOM 625 N N . LEU A 1 83 ? -8.303 -0.543 11.004 1.00 93.38 83 LEU A N 1
ATOM 626 C CA . LEU A 1 83 ? -8.740 -1.887 10.624 1.00 93.38 83 LEU A CA 1
ATOM 627 C C . LEU A 1 83 ? -7.642 -2.924 10.902 1.00 93.38 83 LEU A C 1
ATOM 629 O O . LEU A 1 83 ? -7.934 -4.004 11.402 1.00 93.38 83 LEU A O 1
ATOM 633 N N . ARG A 1 84 ? -6.365 -2.583 10.688 1.00 89.25 84 ARG A N 1
ATOM 634 C CA . ARG A 1 84 ? -5.239 -3.456 11.068 1.00 89.25 84 ARG A CA 1
ATOM 635 C C . ARG A 1 84 ? -5.082 -3.626 12.575 1.00 89.25 84 ARG A C 1
ATOM 637 O O . ARG A 1 84 ? -4.684 -4.698 13.013 1.00 89.25 84 ARG A O 1
ATOM 644 N N . GLU A 1 85 ? -5.423 -2.615 13.369 1.00 87.19 85 GLU A N 1
ATOM 645 C CA . GLU A 1 85 ? -5.447 -2.753 14.829 1.00 87.19 85 GLU A CA 1
ATOM 646 C C . GLU A 1 85 ? -6.500 -3.786 15.273 1.00 87.19 85 GLU A C 1
ATOM 648 O O . GLU A 1 85 ? -6.242 -4.559 16.192 1.00 87.19 85 GLU A O 1
ATOM 653 N N . VAL A 1 86 ? -7.646 -3.862 14.584 1.00 91.31 86 VAL A N 1
ATOM 654 C CA . VAL A 1 86 ? -8.655 -4.920 14.801 1.00 91.31 86 VAL A CA 1
ATOM 655 C C . VAL A 1 86 ? -8.090 -6.289 14.403 1.00 91.31 86 VAL A C 1
ATOM 657 O O . VAL A 1 86 ? -8.196 -7.246 15.165 1.00 91.31 86 VAL A O 1
ATOM 660 N N . LEU A 1 87 ? -7.404 -6.387 13.256 1.00 87.88 87 LEU A N 1
ATOM 661 C CA . LEU A 1 87 ? -6.749 -7.637 12.833 1.00 87.88 87 LEU A CA 1
ATOM 662 C C . LEU A 1 87 ? -5.696 -8.135 13.833 1.00 87.88 87 LEU A C 1
ATOM 664 O O . LEU A 1 87 ? -5.504 -9.341 13.964 1.00 87.88 87 LEU A O 1
ATOM 668 N N . GLU A 1 88 ? -5.008 -7.225 14.524 1.00 83.38 88 GLU A N 1
ATOM 669 C CA . GLU A 1 88 ? -4.073 -7.563 15.599 1.00 83.38 88 GLU A CA 1
ATOM 670 C C . GLU A 1 88 ? -4.795 -8.007 16.873 1.00 83.38 88 GLU A C 1
ATOM 672 O O . GLU A 1 88 ? -4.452 -9.035 17.456 1.00 83.38 88 GLU A O 1
ATOM 677 N N . ARG A 1 89 ? -5.708 -7.167 17.371 1.00 84.12 89 ARG A N 1
ATOM 678 C CA . ARG A 1 89 ? -6.197 -7.245 18.754 1.00 84.12 89 ARG A CA 1
ATOM 679 C C . ARG A 1 89 ? -7.431 -8.119 18.915 1.00 84.12 89 ARG A C 1
ATOM 681 O O . ARG A 1 89 ? -7.796 -8.421 20.048 1.00 84.12 89 ARG A O 1
ATOM 688 N N . GLY A 1 90 ? -8.044 -8.529 17.809 1.00 86.69 90 GLY A N 1
ATOM 689 C CA . GLY A 1 90 ? -9.304 -9.253 17.816 1.00 86.69 90 GLY A CA 1
ATOM 690 C C . GLY A 1 90 ? -10.494 -8.300 17.798 1.00 86.69 90 GLY A C 1
ATOM 691 O O . GLY A 1 90 ? -10.462 -7.244 17.174 1.00 86.69 90 GLY A O 1
ATOM 692 N N . GLU A 1 91 ? -11.566 -8.698 18.467 1.00 91.81 91 GLU A N 1
ATOM 693 C CA . GLU A 1 91 ? -12.822 -7.952 18.517 1.00 91.81 91 GLU A CA 1
ATOM 694 C C . GLU A 1 91 ? -12.668 -6.594 19.227 1.00 91.81 91 GLU A C 1
ATOM 696 O O . GLU A 1 91 ? -12.089 -6.501 20.312 1.00 91.81 91 GLU A O 1
ATOM 701 N N . VAL A 1 92 ? -13.205 -5.525 18.628 1.00 92.75 92 VAL A N 1
ATOM 702 C CA . VAL A 1 92 ? -13.127 -4.152 19.157 1.00 92.75 92 VAL A CA 1
ATOM 703 C C . VAL A 1 92 ? -14.512 -3.509 19.164 1.00 92.75 92 VAL A C 1
ATOM 705 O O . VAL A 1 92 ? -15.266 -3.629 18.204 1.00 92.75 92 VAL A O 1
ATOM 708 N N . SER A 1 93 ? -14.863 -2.791 20.234 1.00 92.69 93 SER A N 1
ATOM 709 C CA . SER A 1 93 ? -16.157 -2.102 20.298 1.00 92.69 93 SER A CA 1
ATOM 710 C C . SER A 1 93 ? -16.210 -0.880 19.372 1.00 92.69 93 SER A C 1
ATOM 712 O O . SER A 1 93 ? -15.199 -0.207 19.132 1.00 92.69 93 SER A O 1
ATOM 714 N N . ARG A 1 94 ? -17.412 -0.534 18.898 1.00 89.00 94 ARG A N 1
ATOM 715 C CA . ARG A 1 94 ? -17.631 0.676 18.083 1.00 89.00 94 ARG A CA 1
ATOM 716 C C . ARG A 1 94 ? -17.205 1.956 18.812 1.00 89.00 94 ARG A C 1
ATOM 718 O O . ARG A 1 94 ? -16.620 2.850 18.201 1.00 89.00 94 ARG A O 1
ATOM 725 N N . GLU A 1 95 ? -17.401 2.023 20.126 1.00 90.69 95 GLU A N 1
ATOM 726 C CA . GLU A 1 95 ? -16.990 3.160 20.954 1.00 90.69 95 GLU A CA 1
ATOM 727 C C . GLU A 1 95 ? -15.464 3.304 21.030 1.00 90.69 95 GLU A C 1
ATOM 729 O O . GLU A 1 95 ? -14.953 4.424 21.045 1.00 90.69 95 GLU A O 1
ATOM 734 N N . GLU A 1 96 ? -14.707 2.202 21.078 1.00 92.62 96 GLU A N 1
ATOM 735 C CA . GLU A 1 96 ? -13.240 2.262 21.008 1.00 92.62 96 GLU A CA 1
ATOM 736 C C . GLU A 1 96 ? -12.776 2.753 19.633 1.00 92.62 96 GLU A C 1
ATOM 738 O O . GLU A 1 96 ? -11.936 3.653 19.574 1.00 92.62 96 GLU A O 1
ATOM 743 N N . LEU A 1 97 ? -13.359 2.258 18.535 1.00 92.44 97 LEU A N 1
ATOM 744 C CA . LEU A 1 97 ? -13.039 2.741 17.184 1.00 92.44 97 LEU A CA 1
ATOM 745 C C . LEU A 1 97 ? -13.320 4.246 17.041 1.00 92.44 97 LEU A C 1
ATOM 747 O O . LEU A 1 97 ? -12.455 5.001 16.590 1.00 92.44 97 LEU A O 1
ATOM 751 N N . ALA A 1 98 ? -14.474 4.725 17.510 1.00 91.62 98 ALA A N 1
ATOM 752 C CA . ALA A 1 98 ? -14.808 6.149 17.497 1.00 91.62 98 ALA A CA 1
ATOM 753 C C . ALA A 1 98 ? -13.858 6.992 18.378 1.00 91.62 98 ALA A C 1
ATOM 755 O O . ALA A 1 98 ? -13.419 8.081 17.978 1.00 91.62 98 ALA A O 1
ATOM 756 N N . ARG A 1 99 ? -13.471 6.486 19.561 1.00 92.00 99 ARG A N 1
ATOM 757 C CA . ARG A 1 99 ? -12.463 7.132 20.423 1.00 92.00 99 ARG A CA 1
ATOM 758 C C . ARG A 1 99 ? -11.102 7.216 19.735 1.00 92.00 99 ARG A C 1
ATOM 760 O O . ARG A 1 99 ? -10.435 8.251 19.831 1.00 92.00 99 ARG A O 1
ATOM 767 N N . ARG A 1 100 ? -10.703 6.176 19.000 1.00 91.75 100 ARG A N 1
ATOM 768 C CA . ARG A 1 100 ? -9.460 6.159 18.217 1.00 91.75 100 ARG A CA 1
ATOM 769 C C . ARG A 1 100 ? -9.477 7.195 17.104 1.00 91.75 100 ARG A C 1
ATOM 771 O O . ARG A 1 100 ? -8.524 7.964 17.005 1.00 91.75 100 ARG A O 1
ATOM 778 N N . VAL A 1 101 ? -10.567 7.304 16.344 1.00 93.88 101 VAL A N 1
ATOM 779 C CA . VAL A 1 101 ? -10.737 8.365 15.332 1.00 93.88 101 VAL A CA 1
ATOM 780 C C . VAL A 1 101 ? -10.617 9.754 15.966 1.00 93.88 101 VAL A C 1
ATOM 782 O O . VAL A 1 101 ? -9.909 10.622 15.456 1.00 93.88 101 VAL A O 1
ATOM 785 N N . THR A 1 102 ? -11.233 9.958 17.132 1.00 91.75 102 THR A N 1
ATOM 786 C CA . THR A 1 102 ? -11.160 11.235 17.863 1.00 91.75 102 THR A CA 1
ATOM 787 C C . THR A 1 102 ? -9.723 11.603 18.248 1.00 91.75 102 THR A C 1
ATOM 789 O O . THR A 1 102 ? -9.364 12.782 18.278 1.00 91.75 102 THR A O 1
ATOM 792 N N . ARG A 1 103 ? -8.856 10.616 18.501 1.00 91.38 103 ARG A N 1
ATOM 793 C CA . ARG A 1 103 ? -7.439 10.862 18.792 1.00 91.38 103 ARG A CA 1
ATOM 794 C C . ARG A 1 103 ? -6.693 11.471 17.605 1.00 91.38 103 ARG A C 1
ATOM 796 O O . ARG A 1 103 ? -5.923 12.403 17.814 1.00 91.38 103 ARG A O 1
ATOM 803 N N . PHE A 1 104 ? -6.959 11.017 16.379 1.00 93.50 104 PHE A N 1
ATOM 804 C CA . PHE A 1 104 ? -6.381 11.621 15.170 1.00 93.50 104 PHE A CA 1
ATOM 805 C C . PHE A 1 104 ? -6.771 13.098 15.022 1.00 93.50 104 PHE A C 1
ATOM 807 O O . PHE A 1 104 ? -5.948 13.911 14.604 1.00 93.50 104 PHE A O 1
ATOM 814 N N . ALA A 1 105 ? -8.001 13.459 15.404 1.00 91.19 105 ALA A N 1
ATOM 815 C CA . ALA A 1 105 ? -8.453 14.848 15.389 1.00 91.19 105 ALA A CA 1
ATOM 816 C C . ALA A 1 105 ? -7.702 15.694 16.429 1.00 91.19 105 ALA A C 1
ATOM 818 O O . ALA A 1 105 ? -7.219 16.778 16.112 1.00 91.19 105 ALA A O 1
ATOM 819 N N . ARG A 1 106 ? -7.555 15.177 17.658 1.00 91.19 106 ARG A N 1
ATOM 820 C CA . ARG A 1 106 ? -6.844 15.861 18.756 1.00 91.19 106 ARG A CA 1
ATOM 821 C C . ARG A 1 106 ? -5.364 16.089 18.467 1.00 91.19 106 ARG A C 1
ATOM 823 O O . ARG A 1 106 ? -4.814 17.102 18.886 1.00 91.19 106 ARG A O 1
ATOM 830 N N . GLU A 1 107 ? -4.728 15.149 17.778 1.00 91.00 107 GLU A N 1
ATOM 831 C CA . GLU A 1 107 ? -3.316 15.245 17.399 1.00 91.00 107 GLU A CA 1
ATOM 832 C C . GLU A 1 107 ? -3.094 15.999 16.081 1.00 91.00 107 GLU A C 1
ATOM 834 O O . GLU A 1 107 ? -1.950 16.130 15.655 1.00 91.00 107 GLU A O 1
ATOM 839 N N . GLN A 1 108 ? -4.162 16.507 15.446 1.00 91.81 108 GLN A N 1
ATOM 840 C CA . GLN A 1 108 ? -4.106 17.195 14.151 1.00 91.81 108 GLN A CA 1
ATOM 841 C C . GLN A 1 108 ? -3.225 16.419 13.166 1.00 91.81 108 GLN A C 1
ATOM 843 O O . GLN A 1 108 ? -2.201 16.906 12.687 1.00 91.81 108 GLN A O 1
ATOM 848 N N . VAL A 1 109 ? -3.571 15.150 12.945 1.00 94.38 109 VAL A N 1
ATOM 849 C CA . VAL A 1 109 ? -2.724 14.267 12.145 1.00 94.38 109 VAL A CA 1
ATOM 850 C C . VAL A 1 109 ? -2.836 14.627 10.666 1.00 94.38 109 VAL A C 1
ATOM 852 O O . VAL A 1 109 ? -3.934 14.693 10.107 1.00 94.38 109 VAL A O 1
ATOM 855 N N . ALA A 1 110 ? -1.689 14.809 10.027 1.00 94.38 110 ALA A N 1
ATOM 856 C CA . ALA A 1 110 ? -1.523 14.980 8.596 1.00 94.38 110 ALA A CA 1
ATOM 857 C C . ALA A 1 110 ? -0.703 13.830 8.000 1.00 94.38 110 ALA A C 1
ATOM 859 O O . ALA A 1 110 ? 0.002 13.096 8.700 1.00 94.38 110 ALA A O 1
ATOM 860 N N . VAL A 1 111 ? -0.796 13.685 6.685 1.00 94.62 111 VAL A N 1
ATOM 861 C CA . VAL A 1 111 ? -0.006 12.736 5.898 1.00 94.62 111 VAL A CA 1
ATOM 862 C C . VAL A 1 111 ? 0.528 13.427 4.657 1.00 94.62 111 VAL A C 1
ATOM 864 O O . VAL A 1 111 ? -0.103 14.347 4.134 1.00 94.62 111 VAL A O 1
ATOM 867 N N . LEU A 1 112 ? 1.671 12.955 4.163 1.00 94.06 112 LEU A N 1
ATOM 868 C CA . LEU A 1 112 ? 2.130 13.305 2.826 1.00 94.06 112 LEU A CA 1
ATOM 869 C C . LEU A 1 112 ? 1.270 12.561 1.802 1.00 94.06 112 LEU A C 1
ATOM 871 O O . LEU A 1 112 ? 1.114 11.343 1.905 1.00 94.06 112 LEU A O 1
ATOM 875 N N . ARG A 1 113 ? 0.718 13.287 0.834 1.00 92.00 113 ARG A N 1
ATOM 876 C CA . ARG A 1 113 ? 0.022 12.731 -0.324 1.00 92.00 113 ARG A CA 1
ATOM 877 C C . ARG A 1 113 ? 0.995 12.469 -1.483 1.00 92.00 113 ARG A C 1
ATOM 879 O O . ARG A 1 113 ? 2.073 13.069 -1.533 1.00 92.00 113 ARG A O 1
ATOM 886 N N . PRO A 1 114 ? 0.622 11.602 -2.440 1.00 89.31 114 PRO A N 1
ATOM 887 C CA . PRO A 1 114 ? 1.460 11.300 -3.601 1.00 89.31 114 PRO A CA 1
ATOM 888 C C . PRO A 1 114 ? 1.756 12.480 -4.538 1.00 89.31 114 PRO A C 1
ATOM 890 O O . PRO A 1 114 ? 2.695 12.393 -5.316 1.00 89.31 114 PRO A O 1
ATOM 893 N N . ASP A 1 115 ? 0.989 13.569 -4.468 1.00 87.06 115 ASP A N 1
ATOM 894 C CA . ASP A 1 115 ? 1.195 14.812 -5.228 1.00 87.06 115 ASP A CA 1
ATOM 895 C C . ASP A 1 115 ? 2.205 15.774 -4.564 1.00 87.06 115 ASP A C 1
ATOM 897 O O . ASP A 1 115 ? 2.463 16.867 -5.066 1.00 87.06 115 ASP A O 1
ATOM 901 N N . GLY A 1 116 ? 2.782 15.393 -3.418 1.00 88.88 116 GLY A N 1
ATOM 902 C CA . GLY A 1 116 ? 3.769 16.208 -2.707 1.00 88.88 116 GLY A CA 1
ATOM 903 C C . GLY A 1 116 ? 3.179 17.248 -1.746 1.00 88.88 116 GLY A C 1
ATOM 904 O O . GLY A 1 116 ? 3.917 18.089 -1.219 1.00 88.88 116 GLY A O 1
ATOM 905 N N . TYR A 1 117 ? 1.868 17.199 -1.495 1.00 90.44 117 TYR A N 1
ATOM 906 C CA . TYR A 1 117 ? 1.187 18.046 -0.514 1.00 90.44 117 TYR A CA 1
ATOM 907 C C . TYR A 1 117 ? 0.984 17.312 0.812 1.00 90.44 117 TYR A C 1
ATOM 909 O O . TYR A 1 117 ? 0.778 16.099 0.852 1.00 90.44 117 TYR A O 1
ATOM 917 N N . LEU A 1 118 ? 0.994 18.054 1.917 1.00 91.38 118 LEU A N 1
ATOM 918 C CA . LEU A 1 118 ? 0.424 17.575 3.170 1.00 91.38 118 LEU A CA 1
ATOM 919 C C . LEU A 1 118 ? -1.093 17.725 3.124 1.00 91.38 118 LEU A C 1
ATOM 921 O O . LEU A 1 118 ? -1.616 18.717 2.621 1.00 91.38 118 LEU A O 1
ATOM 925 N N . ALA A 1 119 ? -1.797 16.745 3.677 1.00 91.88 119 ALA A N 1
ATOM 926 C CA . ALA A 1 119 ? -3.243 16.787 3.827 1.00 91.88 119 ALA A CA 1
ATOM 927 C C . ALA A 1 119 ? -3.666 16.227 5.184 1.00 91.88 119 ALA A C 1
ATOM 929 O O . ALA A 1 119 ? -3.022 15.331 5.740 1.00 91.88 119 ALA A O 1
ATOM 930 N N . TRP A 1 120 ? -4.773 16.741 5.711 1.00 93.12 120 TRP A N 1
ATOM 931 C CA . TRP A 1 120 ? -5.324 16.292 6.982 1.00 93.12 120 TRP A CA 1
ATOM 932 C C . TRP A 1 120 ? -5.877 14.872 6.871 1.00 93.12 120 TRP A C 1
ATOM 934 O O . TRP A 1 120 ? -6.703 14.562 6.011 1.00 93.12 120 TRP A O 1
ATOM 944 N N . ALA A 1 121 ? -5.453 14.002 7.786 1.00 94.44 121 ALA A N 1
ATOM 945 C CA . ALA A 1 121 ? -5.666 12.563 7.677 1.00 94.44 121 ALA A CA 1
ATOM 946 C C . ALA A 1 121 ? -7.151 12.159 7.723 1.00 94.44 121 ALA A C 1
ATOM 948 O O . ALA A 1 121 ? -7.549 11.210 7.066 1.00 94.44 121 ALA A O 1
ATOM 949 N N . LEU A 1 122 ? -7.997 12.890 8.457 1.00 93.06 122 LEU A N 1
ATOM 950 C CA . LEU A 1 122 ? -9.406 12.516 8.665 1.00 93.06 122 LEU A CA 1
ATOM 951 C C . LEU A 1 122 ? -10.379 12.970 7.573 1.00 93.06 122 LEU A C 1
ATOM 953 O O . LEU A 1 122 ? -11.536 12.541 7.569 1.00 93.06 122 LEU A O 1
ATOM 957 N N . ASN A 1 123 ? -9.978 13.902 6.713 1.00 87.25 123 ASN A N 1
ATOM 958 C CA . ASN A 1 123 ? -10.881 14.488 5.718 1.00 87.25 123 ASN A CA 1
ATOM 959 C C . ASN A 1 123 ? -10.246 14.709 4.345 1.00 87.25 123 ASN A C 1
ATOM 961 O O . ASN A 1 123 ? -10.962 15.068 3.419 1.00 87.25 123 ASN A O 1
ATOM 965 N N . GLY A 1 124 ? -8.938 14.486 4.205 1.00 87.56 124 GLY A N 1
ATOM 966 C CA . GLY A 1 124 ? -8.237 14.634 2.937 1.00 87.56 124 GLY A CA 1
ATOM 967 C C . GLY A 1 124 ? -8.008 16.079 2.503 1.00 87.56 124 GLY A C 1
ATOM 968 O O . GLY A 1 124 ? -7.411 16.288 1.450 1.00 87.56 124 GLY A O 1
ATOM 969 N N . ARG A 1 125 ? -8.430 17.071 3.303 1.00 86.19 125 ARG A N 1
ATOM 970 C CA . ARG A 1 125 ? -8.261 18.486 2.967 1.00 86.19 125 ARG A CA 1
ATOM 971 C C . ARG A 1 125 ? -6.780 18.810 2.857 1.00 86.19 125 ARG A C 1
ATOM 973 O O . ARG A 1 125 ? -6.019 18.566 3.798 1.00 86.19 125 ARG A O 1
ATOM 980 N N . THR A 1 126 ? -6.412 19.388 1.719 1.00 86.75 126 THR A N 1
ATOM 981 C CA . THR A 1 126 ? -5.071 19.905 1.459 1.00 86.75 126 THR A CA 1
ATOM 982 C C . THR A 1 126 ? -4.678 20.899 2.551 1.00 86.75 126 THR A C 1
ATOM 984 O O . THR A 1 126 ? -5.484 21.737 2.962 1.00 86.75 126 THR A O 1
ATOM 987 N N . GLN A 1 127 ? -3.447 20.769 3.032 1.00 85.75 127 GLN A N 1
ATOM 988 C CA . GLN A 1 127 ? -2.799 21.710 3.930 1.00 85.75 127 GLN A CA 1
ATOM 989 C C . GLN A 1 127 ? -1.761 22.487 3.105 1.00 85.75 127 GLN A C 1
ATOM 991 O O . GLN A 1 127 ? -2.172 23.359 2.350 1.00 85.75 127 GLN A O 1
ATOM 996 N N . GLN A 1 128 ? -0.466 22.163 3.143 1.00 87.12 128 GLN A N 1
ATOM 997 C CA . GLN A 1 128 ? 0.571 22.904 2.410 1.00 87.12 128 GLN A CA 1
ATOM 998 C C . GLN A 1 128 ? 1.343 22.033 1.415 1.00 87.12 128 GLN A C 1
ATOM 1000 O O . GLN A 1 128 ? 1.538 20.832 1.628 1.00 87.12 128 GLN A O 1
ATOM 1005 N N . LYS A 1 129 ? 1.838 22.652 0.337 1.00 86.56 129 LYS A N 1
ATOM 1006 C CA . LYS A 1 129 ? 2.793 22.012 -0.573 1.00 86.56 129 LYS A CA 1
ATOM 1007 C C . LYS A 1 129 ? 4.135 21.849 0.129 1.00 86.56 129 LYS A C 1
ATOM 1009 O O . LYS A 1 129 ? 4.638 22.796 0.727 1.00 86.56 129 LYS A O 1
ATOM 1014 N N . VAL A 1 130 ? 4.731 20.666 0.023 1.00 87.62 130 VAL A N 1
ATOM 1015 C CA . VAL A 1 130 ? 6.065 20.406 0.575 1.00 87.62 130 VAL A CA 1
ATOM 1016 C C . VAL A 1 130 ? 7.109 20.472 -0.531 1.00 87.62 130 VAL A C 1
ATOM 1018 O O . VAL A 1 130 ? 7.958 21.356 -0.538 1.00 87.62 130 VAL A O 1
ATOM 1021 N N . ALA A 1 131 ? 7.058 19.520 -1.460 1.00 86.94 131 ALA A N 1
ATOM 1022 C CA . ALA A 1 131 ? 7.970 19.385 -2.592 1.00 86.94 131 ALA A CA 1
ATOM 1023 C C . ALA A 1 131 ? 7.440 18.286 -3.531 1.00 86.94 131 ALA A C 1
ATOM 1025 O O . ALA A 1 131 ? 6.653 17.454 -3.080 1.00 86.94 131 ALA A O 1
ATOM 1026 N N . PRO A 1 132 ? 7.895 18.215 -4.793 1.00 87.25 132 PRO A N 1
ATOM 1027 C CA . PRO A 1 132 ? 7.640 17.051 -5.640 1.00 87.25 132 PRO A CA 1
ATOM 1028 C C . PRO A 1 132 ? 8.133 15.753 -4.987 1.00 87.25 132 PRO A C 1
ATOM 1030 O O . PRO A 1 132 ? 9.158 15.747 -4.292 1.00 87.25 132 PRO A O 1
ATOM 1033 N N . ILE A 1 133 ? 7.414 14.653 -5.220 1.00 88.25 133 ILE A N 1
ATOM 1034 C CA . ILE A 1 133 ? 7.810 13.336 -4.719 1.00 88.25 133 ILE A CA 1
ATOM 1035 C C . ILE A 1 133 ? 9.048 12.847 -5.472 1.00 88.25 133 ILE A C 1
ATOM 1037 O O . ILE A 1 133 ? 9.129 12.901 -6.694 1.00 88.25 133 ILE A O 1
ATOM 1041 N N . ALA A 1 134 ? 10.011 12.318 -4.724 1.00 87.44 134 ALA A N 1
ATOM 1042 C CA . ALA A 1 134 ? 11.186 11.654 -5.262 1.00 87.44 134 ALA A CA 1
ATOM 1043 C C . ALA A 1 134 ? 11.464 10.353 -4.507 1.00 87.44 134 ALA A C 1
ATOM 1045 O O . ALA A 1 134 ? 11.227 10.241 -3.301 1.00 87.44 134 ALA A O 1
ATOM 1046 N N . TRP A 1 135 ? 12.030 9.373 -5.206 1.00 84.69 135 TRP A N 1
ATOM 1047 C CA . TRP A 1 135 ? 12.540 8.161 -4.577 1.00 84.69 135 TRP A CA 1
ATOM 1048 C C . TRP A 1 135 ? 13.906 8.425 -3.941 1.00 84.69 135 TRP A C 1
ATOM 1050 O O . TRP A 1 135 ? 14.876 8.734 -4.633 1.00 84.69 135 TRP A O 1
ATOM 1060 N N . ARG A 1 136 ? 13.994 8.333 -2.609 1.00 83.06 136 ARG A N 1
ATOM 1061 C CA . ARG A 1 136 ? 15.226 8.595 -1.849 1.00 83.06 136 ARG A CA 1
ATOM 1062 C C . ARG A 1 136 ? 15.344 7.649 -0.662 1.00 83.06 136 ARG A C 1
ATOM 1064 O O . ARG A 1 136 ? 14.437 7.556 0.163 1.00 83.06 136 ARG A O 1
ATOM 1071 N N . ASN A 1 137 ? 16.499 6.994 -0.539 1.00 77.94 137 ASN A N 1
ATOM 1072 C CA . ASN A 1 137 ? 16.811 6.076 0.564 1.00 77.94 137 ASN A CA 1
ATOM 1073 C C . ASN A 1 137 ? 15.751 4.971 0.746 1.00 77.94 137 ASN A C 1
ATOM 1075 O O . ASN A 1 137 ? 15.336 4.687 1.867 1.00 77.94 137 ASN A O 1
ATOM 1079 N N . GLY A 1 138 ? 15.277 4.385 -0.361 1.00 77.44 138 GLY A N 1
ATOM 1080 C CA . GLY A 1 138 ? 14.316 3.276 -0.338 1.00 77.44 138 GLY A CA 1
ATOM 1081 C C . GLY A 1 138 ? 12.868 3.664 -0.016 1.00 77.44 138 GLY A C 1
ATOM 1082 O O . GLY A 1 138 ? 12.066 2.783 0.280 1.00 77.44 138 GLY A O 1
ATOM 1083 N N . ALA A 1 139 ? 12.530 4.956 -0.042 1.00 84.88 139 ALA A N 1
ATOM 1084 C CA . ALA A 1 139 ? 11.174 5.439 0.194 1.00 84.88 139 ALA A CA 1
ATOM 1085 C C . ALA A 1 139 ? 10.823 6.625 -0.714 1.00 84.88 139 ALA A C 1
ATOM 1087 O O . ALA A 1 139 ? 11.696 7.384 -1.143 1.00 84.88 139 ALA A O 1
ATOM 1088 N N . PHE A 1 140 ? 9.527 6.819 -0.958 1.00 87.81 140 PHE A N 1
ATOM 1089 C CA . PHE A 1 140 ? 9.014 8.028 -1.600 1.00 87.81 140 PHE A CA 1
ATOM 1090 C C . PHE A 1 140 ? 8.982 9.172 -0.594 1.00 87.81 140 PHE A C 1
ATOM 1092 O O . PHE A 1 140 ? 8.412 9.040 0.492 1.00 87.81 140 PHE A O 1
ATOM 1099 N N . ARG A 1 141 ? 9.619 10.288 -0.943 1.00 91.00 141 ARG A N 1
ATOM 1100 C CA . ARG A 1 141 ? 9.781 11.438 -0.056 1.00 91.00 141 ARG A CA 1
ATOM 1101 C C . ARG A 1 141 ? 9.527 12.750 -0.779 1.00 91.00 141 ARG A C 1
ATOM 1103 O O . ARG A 1 141 ? 9.915 12.901 -1.933 1.00 91.00 141 ARG A O 1
ATOM 1110 N N . ALA A 1 142 ? 8.977 13.709 -0.047 1.00 90.88 142 ALA A N 1
ATOM 1111 C CA . ALA A 1 142 ? 8.950 15.123 -0.404 1.00 90.88 142 ALA A CA 1
ATOM 1112 C C . ALA A 1 142 ? 9.640 15.897 0.722 1.00 90.88 142 ALA A C 1
ATOM 1114 O O . ALA A 1 142 ? 9.163 15.917 1.858 1.00 90.88 142 ALA A O 1
ATOM 1115 N N . GLY A 1 143 ? 10.802 16.489 0.440 1.00 89.00 143 GLY A N 1
ATOM 1116 C CA . GLY A 1 143 ? 11.632 17.094 1.485 1.00 89.00 143 GLY A CA 1
ATOM 1117 C C . GLY A 1 143 ? 11.955 16.091 2.603 1.00 89.00 143 GLY A C 1
ATOM 1118 O O . GLY A 1 143 ? 12.490 15.012 2.339 1.00 89.00 143 GLY A O 1
ATOM 1119 N N . ASN A 1 144 ? 11.598 16.440 3.842 1.00 90.00 144 ASN A N 1
ATOM 1120 C CA . ASN A 1 144 ? 11.789 15.594 5.028 1.00 90.00 144 ASN A CA 1
ATOM 1121 C C . ASN A 1 144 ? 10.595 14.670 5.328 1.00 90.00 144 ASN A C 1
ATOM 1123 O O . ASN A 1 144 ? 10.627 13.907 6.295 1.00 90.00 144 ASN A O 1
ATOM 1127 N N . PHE A 1 145 ? 9.543 14.728 4.513 1.00 92.25 145 PHE A N 1
ATOM 1128 C CA . PHE A 1 145 ? 8.341 13.924 4.673 1.00 92.25 145 PHE A CA 1
ATOM 1129 C C . PHE A 1 145 ? 8.432 12.658 3.820 1.00 92.25 145 PHE A C 1
ATOM 1131 O O . PHE A 1 145 ? 9.015 12.649 2.738 1.00 92.25 145 PHE A O 1
ATOM 1138 N N . GLU A 1 146 ? 7.865 11.572 4.326 1.00 92.31 146 GLU A N 1
ATOM 1139 C CA . GLU A 1 146 ? 7.842 10.247 3.722 1.00 92.31 146 GLU A CA 1
ATOM 1140 C C . GLU A 1 146 ? 6.395 9.858 3.445 1.00 92.31 146 GLU A C 1
ATOM 1142 O O . GLU A 1 146 ? 5.512 10.027 4.291 1.00 92.31 146 GLU A O 1
ATOM 1147 N N . LEU A 1 147 ? 6.160 9.326 2.252 1.00 90.50 147 LEU A N 1
ATOM 1148 C CA . LEU A 1 147 ? 4.855 8.837 1.854 1.00 90.50 147 LEU A CA 1
ATOM 1149 C C . LEU A 1 147 ? 4.500 7.605 2.697 1.00 90.50 147 LEU A C 1
ATOM 1151 O O . LEU A 1 147 ? 5.325 6.711 2.887 1.00 90.50 147 LEU A O 1
ATOM 1155 N N . GLY A 1 148 ? 3.267 7.547 3.199 1.00 89.00 148 GLY A N 1
ATOM 1156 C CA . GLY A 1 148 ? 2.828 6.433 4.039 1.00 89.00 148 GLY A CA 1
ATOM 1157 C C . GLY A 1 148 ? 3.175 6.562 5.525 1.00 89.00 148 GLY A C 1
ATOM 1158 O O . GLY A 1 148 ? 3.154 5.559 6.239 1.00 89.00 148 GLY A O 1
ATOM 1159 N N . ARG A 1 149 ? 3.493 7.775 6.000 1.00 91.50 149 ARG A N 1
ATOM 1160 C CA . ARG A 1 149 ? 3.675 8.091 7.425 1.00 91.50 149 ARG A CA 1
ATOM 1161 C C . ARG A 1 149 ? 2.684 9.136 7.923 1.00 91.50 149 ARG A C 1
ATOM 1163 O O . ARG A 1 149 ? 2.190 9.960 7.155 1.00 91.50 149 ARG A O 1
ATOM 1170 N N . PHE A 1 150 ? 2.442 9.101 9.231 1.00 93.38 150 PHE A N 1
ATOM 1171 C CA . PHE A 1 150 ? 1.631 10.077 9.950 1.00 93.38 150 PHE A CA 1
ATOM 1172 C C . PHE A 1 150 ? 2.505 11.147 10.608 1.00 93.38 150 PHE A C 1
ATOM 1174 O O . PHE A 1 150 ? 3.591 10.862 11.125 1.00 93.38 150 PHE A O 1
ATOM 1181 N N . TYR A 1 151 ? 1.980 12.367 10.637 1.00 94.00 151 TYR A N 1
ATOM 1182 C CA . TYR A 1 151 ? 2.618 13.534 11.228 1.00 94.00 151 TYR A CA 1
ATOM 1183 C C . TYR A 1 151 ? 1.625 14.263 12.131 1.00 94.00 151 TYR A C 1
ATOM 1185 O O . TYR A 1 151 ? 0.523 14.566 11.696 1.00 94.00 151 TYR A O 1
ATOM 1193 N N . SER A 1 152 ? 1.995 14.552 13.375 1.00 93.75 152 SER A N 1
ATOM 1194 C CA . SER A 1 152 ? 1.205 15.400 14.271 1.00 93.75 152 SER A CA 1
ATOM 1195 C C . SER A 1 152 ? 1.519 16.856 13.958 1.00 93.75 152 SER A C 1
ATOM 1197 O O . SER A 1 152 ? 2.689 17.240 13.983 1.00 93.75 152 SER A O 1
ATOM 1199 N N . GLY A 1 153 ? 0.492 17.644 13.639 1.00 89.88 153 GLY A N 1
ATOM 1200 C CA . GLY A 1 153 ? 0.575 19.104 13.527 1.00 89.88 153 GLY A CA 1
ATOM 1201 C C . GLY A 1 153 ? 0.323 19.825 14.855 1.00 89.88 153 GLY A C 1
ATOM 1202 O O . GLY A 1 153 ? 0.380 21.053 14.922 1.00 89.88 153 GLY A O 1
ATOM 1203 N N . LYS A 1 154 ? 0.042 19.077 15.929 1.00 88.12 154 LYS A N 1
ATOM 1204 C CA . LYS A 1 154 ? -0.251 19.644 17.243 1.00 88.12 154 LYS A CA 1
ATOM 1205 C C . LYS A 1 154 ? 0.929 20.479 17.743 1.00 88.12 154 LYS A C 1
ATOM 1207 O O . LYS A 1 154 ? 2.072 20.023 17.794 1.00 88.12 154 LYS A O 1
ATOM 1212 N N . GLY A 1 155 ? 0.633 21.708 18.157 1.00 83.75 155 GLY A N 1
ATOM 1213 C CA . GLY A 1 155 ? 1.650 22.660 18.607 1.00 83.75 155 GLY A CA 1
ATOM 1214 C C . GLY A 1 155 ? 2.323 23.437 17.473 1.00 83.75 155 GLY A C 1
ATOM 1215 O O . GLY A 1 155 ? 3.419 23.950 17.678 1.00 83.75 155 GLY A O 1
ATOM 1216 N N . GLY A 1 156 ? 1.696 23.510 16.294 1.00 85.81 156 GLY A N 1
ATOM 1217 C CA . GLY A 1 156 ? 2.072 24.440 15.224 1.00 85.81 156 GLY A CA 1
ATOM 1218 C C . GLY A 1 156 ? 3.273 24.015 14.382 1.00 85.81 156 GLY A C 1
ATOM 1219 O O . GLY A 1 156 ? 3.690 24.759 13.502 1.00 85.81 156 GLY A O 1
ATOM 1220 N N . VAL A 1 157 ? 3.829 22.824 14.614 1.00 89.19 157 VAL A N 1
ATOM 1221 C CA . VAL A 1 157 ? 4.897 22.258 13.782 1.00 89.19 157 VAL A CA 1
ATOM 1222 C C . VAL A 1 157 ? 4.682 20.763 13.581 1.00 89.19 157 VAL A C 1
ATOM 1224 O O . VAL A 1 157 ? 4.296 20.049 14.508 1.00 89.19 157 VAL A O 1
ATOM 1227 N N . PHE A 1 158 ? 4.973 20.277 12.378 1.00 91.38 158 PHE A N 1
ATOM 1228 C CA . PHE A 1 158 ? 4.831 18.872 12.031 1.00 91.38 158 PHE A CA 1
ATOM 1229 C C . PHE A 1 158 ? 5.948 18.021 12.633 1.00 91.38 158 PHE A C 1
ATOM 1231 O O . PHE A 1 158 ? 7.138 18.284 12.429 1.00 91.38 158 PHE A O 1
ATOM 1238 N N . ARG A 1 159 ? 5.552 16.948 13.324 1.00 92.44 159 ARG A N 1
ATOM 1239 C CA . ARG A 1 159 ? 6.452 15.912 13.852 1.00 92.44 159 ARG A CA 1
ATOM 1240 C C . ARG A 1 159 ? 5.981 14.522 13.438 1.00 92.44 159 ARG A C 1
ATOM 1242 O O . ARG A 1 159 ? 4.778 14.272 13.470 1.00 92.44 159 ARG A O 1
ATOM 1249 N N . PRO A 1 160 ? 6.885 13.598 13.078 1.00 90.81 160 PRO A N 1
ATOM 1250 C CA . PRO A 1 160 ? 6.498 12.221 12.816 1.00 90.81 160 PRO A CA 1
ATOM 1251 C C . PRO A 1 160 ? 5.961 11.582 14.097 1.00 90.81 160 PRO A C 1
ATOM 1253 O O . PRO A 1 160 ? 6.505 11.809 15.185 1.00 90.81 160 PRO A O 1
ATOM 1256 N N . VAL A 1 161 ? 4.905 10.783 13.955 1.00 88.56 161 VAL A N 1
ATOM 1257 C CA . VAL A 1 161 ? 4.310 10.036 15.069 1.00 88.56 161 VAL A CA 1
ATOM 1258 C C . VAL A 1 161 ? 4.624 8.548 14.978 1.00 88.56 161 VAL A C 1
ATOM 1260 O O . VAL A 1 161 ? 4.874 8.011 13.896 1.00 88.56 161 VAL A O 1
ATOM 1263 N N . ASP A 1 162 ? 4.610 7.882 16.125 1.00 82.94 162 ASP A N 1
ATOM 1264 C CA . ASP A 1 162 ? 4.732 6.431 16.212 1.00 82.94 162 ASP A CA 1
ATOM 1265 C C . ASP A 1 162 ? 3.399 5.706 15.920 1.00 82.94 162 ASP A C 1
ATOM 1267 O O . ASP A 1 162 ? 2.361 6.315 15.645 1.00 82.94 162 ASP A O 1
ATOM 1271 N N . ALA A 1 163 ? 3.411 4.374 16.019 1.00 71.44 163 ALA A N 1
ATOM 1272 C CA . ALA A 1 163 ? 2.215 3.540 15.868 1.00 71.44 163 ALA A CA 1
ATOM 1273 C C . ALA A 1 163 ? 1.165 3.761 16.974 1.00 71.44 163 ALA A C 1
ATOM 1275 O O . ALA A 1 163 ? 0.076 3.208 16.910 1.00 71.44 163 ALA A O 1
ATOM 1276 N N . ARG A 1 164 ? 1.461 4.552 18.006 1.00 77.25 164 ARG A N 1
ATOM 1277 C CA . ARG A 1 164 ? 0.500 4.994 19.014 1.00 77.25 164 ARG A CA 1
ATOM 1278 C C . ARG A 1 164 ? 0.079 6.438 18.775 1.00 77.25 164 ARG A C 1
ATOM 1280 O O . ARG A 1 164 ? -0.561 6.981 19.663 1.00 77.25 164 ARG A O 1
ATOM 1287 N N . LEU A 1 165 ? 0.391 7.068 17.641 1.00 81.31 165 LEU A N 1
ATOM 1288 C CA . LEU A 1 165 ? 0.146 8.493 17.370 1.00 81.31 165 LEU A CA 1
ATOM 1289 C C . LEU A 1 165 ? 0.803 9.437 18.389 1.00 81.31 165 LEU A C 1
ATOM 1291 O O . LEU A 1 165 ? 0.312 10.539 18.625 1.00 81.31 165 LEU A O 1
ATOM 1295 N N . GLN A 1 166 ? 1.875 9.002 19.043 1.00 83.81 166 GLN A N 1
ATOM 1296 C CA . GLN A 1 166 ? 2.676 9.859 19.905 1.00 83.81 166 GLN A CA 1
ATOM 1297 C C . GLN A 1 166 ? 3.712 10.564 19.037 1.00 83.81 166 GLN A C 1
ATOM 1299 O O . GLN A 1 166 ? 4.433 9.919 18.274 1.00 83.81 166 GLN A O 1
ATOM 1304 N N . ALA A 1 167 ? 3.750 11.894 19.120 1.00 82.12 167 ALA A N 1
ATOM 1305 C CA . ALA A 1 167 ? 4.772 12.678 18.447 1.00 82.12 167 ALA A CA 1
ATOM 1306 C C . ALA A 1 167 ? 6.145 12.263 18.975 1.00 82.12 167 ALA A C 1
ATOM 1308 O O . ALA A 1 167 ? 6.368 12.218 20.181 1.00 82.12 167 ALA A O 1
ATOM 1309 N N . SER A 1 168 ? 7.052 11.941 18.062 1.00 76.81 168 SER A N 1
ATOM 1310 C CA . SER A 1 168 ? 8.440 11.690 18.429 1.00 76.81 168 SER A CA 1
ATOM 1311 C C . SER A 1 168 ? 9.117 12.985 18.883 1.00 76.81 168 SER A C 1
ATOM 1313 O O . SER A 1 168 ? 8.832 14.057 18.345 1.00 76.81 168 SER A O 1
ATOM 1315 N N . ASP A 1 169 ? 10.102 12.869 19.777 1.00 65.81 169 ASP A N 1
ATOM 1316 C CA . ASP A 1 169 ? 10.984 13.972 20.207 1.00 65.81 169 ASP A CA 1
ATOM 1317 C C . ASP A 1 169 ? 11.954 14.445 19.103 1.00 65.81 169 ASP A C 1
ATOM 1319 O O . ASP A 1 169 ? 12.944 15.136 19.349 1.00 65.81 169 ASP A O 1
ATOM 1323 N N . SER A 1 170 ? 11.703 14.044 17.857 1.00 66.81 170 SER A N 1
ATOM 1324 C CA . SER A 1 170 ? 12.500 14.441 16.707 1.00 66.81 170 SER A CA 1
ATOM 1325 C C . SER A 1 170 ? 12.348 15.937 16.410 1.00 66.81 170 SER A C 1
ATOM 1327 O O . SER A 1 170 ? 11.379 16.598 16.800 1.00 66.81 170 SER A O 1
ATOM 1329 N N . ARG A 1 171 ? 13.350 16.495 15.715 1.00 76.19 171 ARG A N 1
ATOM 1330 C CA . ARG A 1 171 ? 13.338 17.910 15.328 1.00 76.19 171 ARG A CA 1
ATOM 1331 C C . ARG A 1 171 ? 12.081 18.223 14.498 1.00 76.19 171 ARG A C 1
ATOM 1333 O O . ARG A 1 171 ? 11.727 17.412 13.641 1.00 76.19 171 ARG A O 1
ATOM 1340 N N . PRO A 1 172 ? 11.444 19.392 14.711 1.00 80.44 172 PRO A N 1
ATOM 1341 C CA . PRO A 1 172 ? 10.341 19.855 13.874 1.00 80.44 172 PRO A CA 1
ATOM 1342 C C . PRO A 1 172 ? 10.686 19.765 12.385 1.00 80.44 172 PRO A C 1
ATOM 1344 O O . PRO A 1 172 ? 11.781 20.160 11.984 1.00 80.44 172 PRO A O 1
ATOM 1347 N N . LEU A 1 173 ? 9.765 19.234 11.577 1.00 84.31 173 LEU A N 1
ATOM 1348 C CA . LEU A 1 173 ? 9.994 19.042 10.141 1.00 84.31 173 LEU A CA 1
ATOM 1349 C C . LEU A 1 173 ? 9.593 20.265 9.315 1.00 84.31 173 LEU A C 1
ATOM 1351 O O . LEU A 1 173 ? 10.267 20.577 8.336 1.00 84.31 173 LEU A O 1
ATOM 1355 N N . ALA A 1 174 ? 8.498 20.921 9.701 1.00 82.56 174 ALA A N 1
ATOM 1356 C CA . ALA A 1 174 ? 7.996 22.160 9.114 1.00 82.56 174 ALA A CA 1
ATOM 1357 C C . ALA A 1 174 ? 6.996 22.826 10.071 1.00 82.56 174 ALA A C 1
ATOM 1359 O O . ALA A 1 174 ? 6.404 22.145 10.909 1.00 82.56 174 ALA A O 1
ATOM 1360 N N . GLU A 1 175 ? 6.788 24.132 9.930 1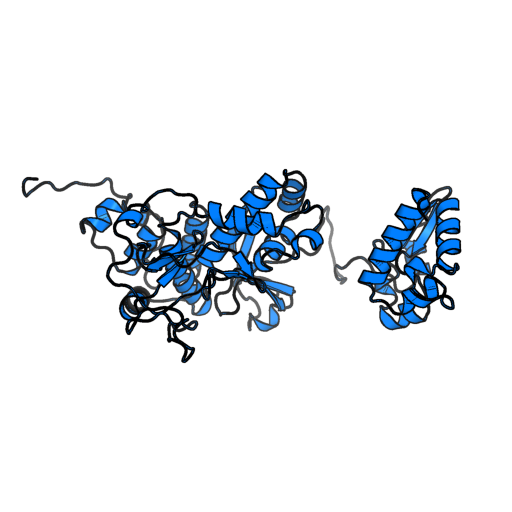.00 81.12 175 GLU A N 1
ATOM 1361 C CA . GLU A 1 175 ? 5.688 24.849 10.584 1.00 81.12 175 GLU A CA 1
ATOM 1362 C C . GLU A 1 175 ? 4.344 24.491 9.936 1.00 81.12 175 GLU A C 1
ATOM 1364 O O . GLU A 1 175 ? 4.284 24.149 8.751 1.00 81.12 175 GLU A O 1
ATOM 1369 N N . VAL A 1 176 ? 3.277 24.532 10.734 1.00 79.50 176 VAL A N 1
ATOM 1370 C CA . VAL A 1 176 ? 1.896 24.358 10.283 1.00 79.50 176 VAL A CA 1
ATOM 1371 C C . VAL A 1 176 ? 1.353 25.736 9.937 1.00 79.50 176 VAL A C 1
ATOM 1373 O O . VAL A 1 176 ? 1.065 26.533 10.828 1.00 79.50 176 VAL A O 1
ATOM 1376 N N . TYR A 1 177 ? 1.209 26.014 8.646 1.00 74.69 177 TYR A N 1
ATOM 1377 C CA . TYR A 1 177 ? 0.593 27.254 8.183 1.00 74.69 177 TYR A CA 1
ATOM 1378 C C . TYR A 1 177 ? -0.938 27.169 8.265 1.00 74.69 177 TYR A C 1
ATOM 1380 O O . TYR A 1 177 ? -1.542 26.204 7.782 1.00 74.69 177 TYR A O 1
ATOM 1388 N N . ASP A 1 178 ? -1.548 28.177 8.892 1.00 59.31 178 ASP A N 1
ATOM 1389 C CA . ASP A 1 178 ? -3.001 28.298 9.107 1.00 59.31 178 ASP A CA 1
ATOM 1390 C C . ASP A 1 178 ? -3.728 28.796 7.836 1.00 59.31 178 ASP A C 1
ATOM 1392 O O . ASP A 1 178 ? -4.922 28.573 7.638 1.00 59.31 178 ASP A O 1
ATOM 1396 N N . ASP A 1 179 ? -2.983 29.429 6.924 1.00 55.38 179 ASP A N 1
ATOM 1397 C CA . ASP A 1 179 ? -3.448 30.063 5.686 1.00 55.38 179 ASP A CA 1
ATOM 1398 C C . ASP A 1 179 ? -3.145 29.250 4.417 1.00 55.38 179 ASP A C 1
ATOM 1400 O O . ASP A 1 179 ? -3.305 29.757 3.304 1.00 55.38 179 ASP A O 1
ATOM 1404 N N . ALA A 1 180 ? -2.746 27.985 4.571 1.00 49.28 180 ALA A N 1
ATOM 1405 C CA . ALA A 1 180 ? -2.195 27.178 3.494 1.00 49.28 180 ALA A CA 1
ATOM 1406 C C . ALA A 1 180 ? -3.128 27.093 2.257 1.00 49.28 180 ALA A C 1
ATOM 1408 O O . ALA A 1 180 ? -4.184 26.456 2.251 1.00 49.28 180 ALA A O 1
ATOM 1409 N N . ASP A 1 181 ? -2.700 27.827 1.227 1.00 50.81 181 ASP A N 1
ATOM 1410 C CA . ASP A 1 181 ? -3.054 27.796 -0.191 1.00 50.81 181 ASP A CA 1
ATOM 1411 C C . ASP A 1 181 ? -4.560 27.817 -0.538 1.00 50.81 181 ASP A C 1
ATOM 1413 O O . ASP A 1 181 ? -5.157 26.824 -0.961 1.00 50.81 181 ASP A O 1
ATOM 1417 N N . VAL A 1 182 ? -5.184 29.002 -0.426 1.00 49.97 182 VAL A N 1
ATOM 1418 C CA . VAL A 1 182 ? -6.564 29.296 -0.891 1.00 49.97 182 VAL A CA 1
ATOM 1419 C C . VAL A 1 182 ? -6.822 28.778 -2.316 1.00 49.97 182 VAL A C 1
ATOM 1421 O O . VAL A 1 182 ? -7.937 28.357 -2.615 1.00 49.97 182 VAL A O 1
ATOM 1424 N N . VAL A 1 183 ? -5.793 28.766 -3.172 1.00 47.88 183 VAL A N 1
ATOM 1425 C CA . VAL A 1 183 ? -5.871 28.385 -4.591 1.00 47.88 183 VAL A CA 1
ATOM 1426 C C . VAL A 1 183 ? -5.963 26.861 -4.787 1.00 47.88 183 VAL A C 1
ATOM 1428 O O . VAL A 1 183 ? -6.676 26.400 -5.679 1.00 47.88 183 VAL A O 1
ATOM 1431 N N . ASN A 1 184 ? -5.329 26.066 -3.916 1.00 50.06 184 ASN A N 1
ATOM 1432 C CA . ASN A 1 184 ? -5.276 24.598 -4.018 1.00 50.06 184 ASN A CA 1
ATOM 1433 C C . ASN A 1 184 ? -6.297 23.862 -3.125 1.00 50.06 184 ASN A C 1
ATOM 1435 O O . ASN A 1 184 ? -6.359 22.630 -3.148 1.00 50.06 184 ASN A O 1
ATOM 1439 N N . ARG A 1 185 ? -7.163 24.588 -2.393 1.00 52.56 185 ARG A N 1
ATOM 1440 C CA . ARG A 1 185 ? -8.349 24.005 -1.716 1.00 52.56 185 ARG A CA 1
ATOM 1441 C C . ARG A 1 185 ? -9.316 23.318 -2.688 1.00 52.56 185 ARG A C 1
ATOM 1443 O O . ARG A 1 185 ? -10.139 22.524 -2.258 1.00 52.56 185 ARG A O 1
ATOM 1450 N N . SER A 1 186 ? -9.204 23.645 -3.972 1.00 50.16 186 SER A N 1
ATOM 1451 C CA . SER A 1 186 ? -10.073 23.221 -5.072 1.00 50.16 186 SER A CA 1
ATOM 1452 C C . SER A 1 186 ? -9.866 21.770 -5.513 1.00 50.16 186 SER A C 1
ATOM 1454 O O . SER A 1 186 ? -10.724 21.218 -6.198 1.00 50.16 186 SER A O 1
ATOM 1456 N N . LEU A 1 187 ? -8.745 21.143 -5.137 1.00 51.12 187 LEU A N 1
ATOM 1457 C CA . LEU A 1 187 ? -8.450 19.751 -5.482 1.00 51.12 187 LEU A CA 1
ATOM 1458 C C . LEU A 1 187 ? -9.140 18.786 -4.502 1.00 51.12 187 LEU A C 1
ATOM 1460 O O . LEU A 1 187 ? -8.501 17.953 -3.866 1.00 51.12 187 LEU A O 1
ATOM 1464 N N . ASP A 1 188 ? -10.465 18.895 -4.392 1.00 53.34 188 ASP A N 1
ATOM 1465 C CA . ASP A 1 188 ? -11.336 17.827 -3.865 1.00 53.34 188 ASP A CA 1
ATOM 1466 C C . ASP A 1 188 ? -11.651 16.775 -4.959 1.00 53.34 188 ASP A C 1
ATOM 1468 O O . ASP A 1 188 ? -12.533 15.927 -4.820 1.00 53.34 188 ASP A O 1
ATOM 1472 N N . GLY A 1 189 ? -10.925 16.832 -6.079 1.00 52.75 189 GLY A N 1
ATOM 1473 C CA . GLY A 1 189 ? -11.253 16.158 -7.325 1.00 52.75 189 GLY A CA 1
ATOM 1474 C C . GLY A 1 189 ? -10.804 14.704 -7.413 1.00 52.75 189 GLY A C 1
ATOM 1475 O O . GLY A 1 189 ? -9.883 14.251 -6.731 1.00 52.75 189 GLY A O 1
ATOM 1476 N N . ALA A 1 190 ? -11.447 13.998 -8.344 1.00 50.88 190 ALA A N 1
ATOM 1477 C CA . ALA A 1 190 ? -11.113 12.676 -8.874 1.00 50.88 190 ALA A CA 1
ATOM 1478 C C . ALA A 1 190 ? -9.747 12.637 -9.597 1.00 50.88 190 ALA A C 1
ATOM 1480 O O . ALA A 1 190 ? -9.588 11.979 -10.623 1.00 50.88 190 ALA A O 1
ATOM 1481 N N . GLU A 1 191 ? -8.775 13.386 -9.088 1.00 58.75 191 GLU A N 1
ATOM 1482 C CA . GLU A 1 191 ? -7.416 13.406 -9.580 1.00 58.75 191 GLU A CA 1
ATOM 1483 C C . GLU A 1 191 ? -6.722 12.102 -9.219 1.00 58.75 191 GLU A C 1
ATOM 1485 O O . GLU A 1 191 ? -6.820 11.584 -8.095 1.00 58.75 191 GLU A O 1
ATOM 1490 N N . ASP A 1 192 ? -6.029 11.582 -10.222 1.00 62.34 192 ASP A N 1
ATOM 1491 C CA . ASP A 1 192 ? -5.254 10.367 -10.132 1.00 62.34 192 ASP A CA 1
ATOM 1492 C C . ASP A 1 192 ? -4.099 10.581 -9.136 1.00 62.34 192 ASP A C 1
ATOM 1494 O O . ASP A 1 192 ? -3.164 11.352 -9.370 1.00 62.34 192 ASP A O 1
ATOM 1498 N N . ALA A 1 193 ? -4.165 9.876 -8.002 1.00 69.38 193 ALA A N 1
ATOM 1499 C CA . ALA A 1 193 ? -3.151 9.927 -6.957 1.00 69.38 193 ALA A CA 1
ATOM 1500 C C . ALA A 1 193 ? -1.806 9.323 -7.399 1.00 69.38 193 ALA A C 1
ATOM 1502 O O . ALA A 1 193 ? -0.865 9.272 -6.612 1.00 69.38 193 ALA A O 1
ATOM 1503 N N . PHE A 1 194 ? -1.691 8.811 -8.620 1.00 74.06 194 PHE A N 1
ATOM 1504 C CA . PHE A 1 194 ? -0.500 8.130 -9.101 1.00 74.06 194 PHE A CA 1
ATOM 1505 C C . PHE A 1 194 ? 0.370 9.008 -10.017 1.00 74.06 194 PHE A C 1
ATOM 1507 O O . PHE A 1 194 ? 1.483 8.591 -10.304 1.00 74.06 194 PHE A O 1
ATOM 1514 N N . VAL A 1 195 ? -0.056 10.206 -10.454 1.00 72.75 195 VAL A N 1
ATOM 1515 C CA . VAL A 1 195 ? 0.647 11.005 -11.497 1.00 72.75 195 VAL A CA 1
ATOM 1516 C C . VAL A 1 195 ? 2.073 11.412 -11.105 1.00 72.75 195 VAL A C 1
ATOM 1518 O O . VAL A 1 195 ? 3.036 11.118 -11.813 1.00 72.75 195 VAL A O 1
ATOM 1521 N N . GLU A 1 196 ? 2.246 12.061 -9.957 1.00 74.62 196 GLU A N 1
ATOM 1522 C CA . GLU A 1 196 ? 3.580 12.459 -9.478 1.00 74.62 196 GLU A CA 1
ATOM 1523 C C . GLU A 1 196 ? 4.412 11.236 -9.062 1.00 74.62 196 GLU A C 1
ATOM 1525 O O . GLU A 1 196 ? 5.624 11.179 -9.285 1.00 74.62 196 GLU A O 1
ATOM 1530 N N . LEU A 1 197 ? 3.756 10.191 -8.543 1.00 75.94 197 LEU A N 1
ATOM 1531 C CA . LEU A 1 197 ? 4.422 8.929 -8.235 1.00 75.94 197 LEU A CA 1
ATOM 1532 C C . LEU A 1 197 ? 4.915 8.215 -9.501 1.00 75.94 197 LEU A C 1
ATOM 1534 O O . LEU A 1 197 ? 5.984 7.612 -9.479 1.00 75.94 197 LEU A O 1
ATOM 1538 N N . TYR A 1 198 ? 4.177 8.320 -10.607 1.00 74.25 198 TYR A N 1
ATOM 1539 C CA . TYR A 1 198 ? 4.553 7.840 -11.933 1.00 74.25 198 TYR A CA 1
ATOM 1540 C C . TYR A 1 198 ? 5.828 8.535 -12.414 1.00 74.25 198 TYR A C 1
ATOM 1542 O O . TYR A 1 198 ? 6.761 7.861 -12.850 1.00 74.25 198 TYR A O 1
ATOM 1550 N N . HIS A 1 199 ? 5.929 9.859 -12.259 1.00 72.81 199 HIS A N 1
ATOM 1551 C CA . HIS A 1 199 ? 7.147 10.591 -12.607 1.00 72.81 199 HIS A CA 1
ATOM 1552 C C . HIS A 1 199 ? 8.333 10.189 -11.725 1.00 72.81 199 HIS A C 1
ATOM 1554 O O . HIS A 1 199 ? 9.424 9.927 -12.241 1.00 72.81 199 HIS A O 1
ATOM 1560 N N . ALA A 1 200 ? 8.117 10.066 -10.412 1.00 75.62 200 ALA A N 1
ATOM 1561 C CA . ALA A 1 200 ? 9.140 9.603 -9.481 1.00 75.62 200 ALA A CA 1
ATOM 1562 C C . ALA A 1 200 ? 9.603 8.171 -9.798 1.00 75.62 200 ALA A C 1
ATOM 1564 O O . ALA A 1 200 ? 10.794 7.877 -9.723 1.00 75.62 200 ALA A O 1
ATOM 1565 N N . LEU A 1 201 ? 8.682 7.286 -10.187 1.00 72.31 201 LEU A N 1
ATOM 1566 C CA . LEU A 1 201 ? 8.981 5.911 -10.577 1.00 72.31 201 LEU A CA 1
ATOM 1567 C C . LEU A 1 201 ? 9.671 5.823 -11.937 1.00 72.31 201 LEU A C 1
ATOM 1569 O O . LEU A 1 201 ? 10.560 4.995 -12.079 1.00 72.31 201 LEU A O 1
ATOM 1573 N N . GLY A 1 202 ? 9.351 6.675 -12.911 1.00 64.31 202 GLY A N 1
ATOM 1574 C CA . GLY A 1 202 ? 10.041 6.695 -14.208 1.00 64.31 202 GLY A CA 1
ATOM 1575 C C . GLY A 1 202 ? 11.534 7.037 -14.100 1.00 64.31 202 GLY A C 1
ATOM 1576 O O . GLY A 1 202 ? 12.357 6.506 -14.846 1.00 64.31 202 GLY A O 1
ATOM 1577 N N . GLN A 1 203 ? 11.914 7.853 -13.112 1.00 66.62 203 GLN A N 1
ATOM 1578 C CA . GLN A 1 203 ? 13.323 8.126 -12.790 1.00 66.62 203 GLN A CA 1
ATOM 1579 C C . GLN A 1 203 ? 14.053 6.913 -12.185 1.00 66.62 203 GLN A C 1
ATOM 1581 O O . GLN A 1 203 ? 15.280 6.872 -12.170 1.00 66.62 203 GLN A O 1
ATOM 1586 N N . VAL A 1 204 ? 13.302 5.939 -11.667 1.00 63.34 204 VAL A N 1
ATOM 1587 C CA . VAL A 1 204 ? 13.809 4.758 -10.953 1.00 63.34 204 VAL A CA 1
ATOM 1588 C C . VAL A 1 204 ? 13.751 3.503 -11.833 1.00 63.34 204 VAL A C 1
ATOM 1590 O O . VAL A 1 204 ? 14.654 2.667 -11.797 1.00 63.34 204 VAL A O 1
ATOM 1593 N N . LEU A 1 205 ? 12.711 3.391 -12.656 1.00 62.50 205 LEU A N 1
ATOM 1594 C CA . LEU A 1 205 ? 12.450 2.346 -13.641 1.00 62.50 205 LEU A CA 1
ATOM 1595 C C . LEU A 1 205 ? 12.924 2.812 -15.024 1.00 62.50 205 LEU A C 1
ATOM 1597 O O . LEU A 1 205 ? 12.138 3.010 -15.943 1.00 62.50 205 LEU A O 1
ATOM 1601 N N . SER A 1 206 ? 14.227 3.041 -15.179 1.00 52.06 206 SER A N 1
ATOM 1602 C CA . SER A 1 206 ? 14.783 3.563 -16.440 1.00 52.06 206 SER A CA 1
ATOM 1603 C C . SER A 1 206 ? 15.190 2.469 -17.444 1.00 52.06 206 SER A C 1
ATOM 1605 O O . SER A 1 206 ? 15.789 2.772 -18.474 1.00 52.06 206 SER A O 1
ATOM 1607 N N . ARG A 1 207 ? 14.907 1.191 -17.150 1.00 51.66 207 ARG A N 1
ATOM 1608 C CA . ARG A 1 207 ? 15.137 0.019 -18.019 1.00 51.66 207 ARG A CA 1
ATOM 1609 C C . ARG A 1 207 ? 13.986 -0.978 -17.841 1.00 51.66 207 ARG A C 1
ATOM 1611 O O . ARG A 1 207 ? 13.424 -1.007 -16.746 1.00 51.66 207 ARG A O 1
ATOM 1618 N N . PRO A 1 208 ? 13.631 -1.760 -18.875 1.00 51.19 208 PRO A N 1
ATOM 1619 C CA . PRO A 1 208 ? 12.482 -2.653 -18.804 1.00 51.19 208 PRO A CA 1
ATOM 1620 C C . PRO A 1 208 ? 12.668 -3.688 -17.686 1.00 51.19 208 PRO A C 1
ATOM 1622 O O . PRO A 1 208 ? 13.769 -4.201 -17.449 1.00 51.19 208 PRO A O 1
ATOM 1625 N N . ALA A 1 209 ? 11.600 -3.915 -16.922 1.00 58.50 209 ALA A N 1
ATOM 1626 C CA . ALA A 1 209 ? 11.595 -4.804 -15.771 1.00 58.50 209 ALA A CA 1
ATOM 1627 C C . ALA A 1 209 ? 11.463 -6.271 -16.206 1.00 58.50 209 ALA A C 1
ATOM 1629 O O . ALA A 1 209 ? 10.563 -6.985 -15.778 1.00 58.50 209 ALA A O 1
ATOM 1630 N N . ASP A 1 210 ? 12.385 -6.734 -17.047 1.00 61.97 210 ASP A N 1
ATOM 1631 C CA . ASP A 1 210 ? 12.310 -8.060 -17.679 1.00 61.97 210 ASP A CA 1
ATOM 1632 C C . ASP A 1 210 ? 12.617 -9.201 -16.694 1.00 61.97 210 ASP A C 1
ATOM 1634 O O . ASP A 1 210 ? 12.457 -10.380 -17.004 1.00 61.97 210 ASP A O 1
ATOM 1638 N N . SER A 1 211 ? 13.054 -8.860 -15.478 1.00 62.72 211 SER A N 1
ATOM 1639 C CA . SER A 1 211 ? 13.337 -9.791 -14.386 1.00 62.72 211 SER A CA 1
ATOM 1640 C C . SER A 1 211 ? 12.935 -9.201 -13.033 1.00 62.72 211 SER A C 1
ATOM 1642 O O . SER A 1 211 ? 12.984 -7.984 -12.837 1.00 62.72 211 SER A O 1
ATOM 1644 N N . ILE A 1 212 ? 12.635 -10.062 -12.053 1.00 62.97 212 ILE A N 1
ATOM 1645 C CA . ILE A 1 212 ? 12.369 -9.648 -10.661 1.00 62.97 212 ILE A CA 1
ATOM 1646 C C . ILE A 1 212 ? 13.568 -8.873 -10.080 1.00 62.97 212 ILE A C 1
ATOM 1648 O O . ILE A 1 212 ? 13.388 -7.912 -9.335 1.00 62.97 212 ILE A O 1
ATOM 1652 N N . ALA A 1 213 ? 14.800 -9.218 -10.474 1.00 65.62 213 ALA A N 1
ATOM 1653 C CA . ALA A 1 213 ? 16.004 -8.471 -10.098 1.00 65.62 213 ALA A CA 1
ATOM 1654 C C . ALA A 1 213 ? 16.009 -7.029 -10.647 1.00 65.62 213 ALA A C 1
ATOM 1656 O O . ALA A 1 213 ? 16.550 -6.124 -10.007 1.00 65.62 213 ALA A O 1
ATOM 1657 N N . GLY A 1 214 ? 15.368 -6.798 -11.796 1.00 65.62 214 GLY A N 1
ATOM 1658 C CA . GLY A 1 214 ? 15.125 -5.469 -12.361 1.00 65.62 214 GLY A CA 1
ATOM 1659 C C . GLY A 1 214 ? 14.199 -4.606 -11.498 1.00 65.62 214 GLY A C 1
ATOM 1660 O O . GLY A 1 214 ? 14.325 -3.384 -11.506 1.00 65.62 214 GLY A O 1
ATOM 1661 N N . LEU A 1 215 ? 13.353 -5.225 -10.666 1.00 73.88 215 LEU A N 1
ATOM 1662 C CA . LEU A 1 215 ? 12.465 -4.532 -9.729 1.00 73.88 215 LEU A CA 1
ATOM 1663 C C . LEU A 1 215 ? 13.152 -4.110 -8.423 1.00 73.88 215 LEU A C 1
ATOM 1665 O O . LEU A 1 215 ? 12.505 -3.515 -7.567 1.00 73.88 215 LEU A O 1
ATOM 1669 N N . ARG A 1 216 ? 14.453 -4.375 -8.233 1.00 72.88 216 ARG A N 1
ATOM 1670 C CA . ARG A 1 216 ? 15.179 -4.083 -6.974 1.00 72.88 216 ARG A CA 1
ATOM 1671 C C . ARG A 1 216 ? 15.117 -2.623 -6.511 1.00 72.88 216 ARG A C 1
ATOM 1673 O O . ARG A 1 216 ? 15.463 -2.323 -5.373 1.00 72.88 216 ARG A O 1
ATOM 1680 N N . HIS A 1 217 ? 14.762 -1.714 -7.414 1.00 73.94 217 HIS A N 1
ATOM 1681 C CA . HIS A 1 217 ? 14.641 -0.290 -7.133 1.00 73.94 217 HIS A CA 1
ATOM 1682 C C . HIS A 1 217 ? 13.219 0.129 -6.722 1.00 73.94 217 HIS A C 1
ATOM 1684 O O . HIS A 1 217 ? 13.020 1.279 -6.343 1.00 73.94 217 HIS A O 1
ATOM 1690 N N . LEU A 1 218 ? 12.253 -0.793 -6.754 1.00 78.88 218 LEU A N 1
ATOM 1691 C CA . LEU A 1 218 ? 10.891 -0.591 -6.272 1.00 78.88 218 LEU A CA 1
ATOM 1692 C C . LEU A 1 218 ? 10.769 -0.807 -4.758 1.00 78.88 218 LEU A C 1
ATOM 1694 O O . LEU A 1 218 ? 11.627 -1.453 -4.148 1.00 78.88 218 LEU A O 1
ATOM 1698 N N . PRO A 1 219 ? 9.673 -0.328 -4.136 1.00 82.25 219 PRO A N 1
ATOM 1699 C CA . PRO A 1 219 ? 9.360 -0.687 -2.760 1.00 82.25 219 PRO A CA 1
ATOM 1700 C C . PRO A 1 219 ? 9.286 -2.206 -2.590 1.00 82.25 219 PRO A C 1
ATOM 1702 O O . PRO A 1 219 ? 8.576 -2.889 -3.330 1.00 82.25 219 PRO A O 1
ATOM 1705 N N . ALA A 1 220 ? 9.986 -2.730 -1.581 1.00 83.00 220 ALA A N 1
ATOM 1706 C CA . ALA A 1 220 ? 10.115 -4.169 -1.351 1.00 83.00 220 ALA A CA 1
ATOM 1707 C C . ALA A 1 220 ? 8.759 -4.887 -1.230 1.00 83.00 220 ALA A C 1
ATOM 1709 O O . ALA A 1 220 ? 8.626 -6.028 -1.665 1.00 83.00 220 ALA A O 1
ATOM 1710 N N . GLY A 1 221 ? 7.741 -4.213 -0.683 1.00 85.69 221 GLY A N 1
ATOM 1711 C CA . GLY A 1 221 ? 6.385 -4.753 -0.613 1.00 85.69 221 GLY A CA 1
ATOM 1712 C C . GLY A 1 221 ? 5.745 -4.993 -1.978 1.00 85.69 221 GLY A C 1
ATOM 1713 O O . GLY A 1 221 ? 5.086 -6.008 -2.176 1.00 85.69 221 GLY A O 1
ATOM 1714 N N . ILE A 1 222 ? 5.995 -4.102 -2.937 1.00 88.12 222 ILE A N 1
ATOM 1715 C CA . ILE A 1 222 ? 5.475 -4.221 -4.302 1.00 88.12 222 ILE A CA 1
ATOM 1716 C C . ILE A 1 222 ? 6.208 -5.320 -5.060 1.00 88.12 222 ILE A C 1
ATOM 1718 O O . ILE A 1 222 ? 5.567 -6.137 -5.714 1.00 88.12 222 ILE A O 1
ATOM 1722 N N . VAL A 1 223 ? 7.531 -5.409 -4.899 1.00 87.81 223 VAL A N 1
ATOM 1723 C CA . VAL A 1 223 ? 8.319 -6.513 -5.469 1.00 87.81 223 VAL A CA 1
ATOM 1724 C C . VAL A 1 223 ? 7.808 -7.856 -4.959 1.00 87.81 223 VAL A C 1
ATOM 1726 O O . VAL A 1 223 ? 7.594 -8.768 -5.750 1.00 87.81 223 VAL A O 1
ATOM 1729 N N . ALA A 1 224 ? 7.568 -7.970 -3.650 1.00 87.81 224 ALA A N 1
ATOM 1730 C CA . ALA A 1 224 ? 7.058 -9.195 -3.052 1.00 87.81 224 ALA A CA 1
ATOM 1731 C C . ALA A 1 224 ? 5.659 -9.565 -3.578 1.00 87.81 224 ALA A C 1
ATOM 1733 O O . ALA A 1 224 ? 5.421 -10.738 -3.854 1.00 87.81 224 ALA A O 1
ATOM 1734 N N . LEU A 1 225 ? 4.761 -8.587 -3.760 1.00 88.88 225 LEU A N 1
ATOM 1735 C CA . LEU A 1 225 ? 3.427 -8.814 -4.330 1.00 88.88 225 LEU A CA 1
ATOM 1736 C C . LEU A 1 225 ? 3.497 -9.312 -5.772 1.00 88.88 225 LEU A C 1
ATOM 1738 O O . LEU A 1 225 ? 2.904 -10.340 -6.089 1.00 88.88 225 LEU A O 1
ATOM 1742 N N . ILE A 1 226 ? 4.255 -8.623 -6.625 1.00 88.56 226 ILE A N 1
ATOM 1743 C CA . ILE A 1 226 ? 4.420 -9.006 -8.030 1.00 88.56 226 ILE A CA 1
ATOM 1744 C C . ILE A 1 226 ? 5.037 -10.408 -8.123 1.00 88.56 226 ILE A C 1
ATOM 1746 O O . ILE A 1 226 ? 4.508 -11.269 -8.819 1.00 88.56 226 ILE A O 1
ATOM 1750 N N . ALA A 1 227 ? 6.096 -10.674 -7.352 1.00 84.69 227 ALA A N 1
ATOM 1751 C CA . ALA A 1 227 ? 6.758 -11.978 -7.322 1.00 84.69 227 ALA A CA 1
ATOM 1752 C C . ALA A 1 227 ? 5.866 -13.108 -6.771 1.00 84.69 227 ALA A C 1
ATOM 1754 O O . ALA A 1 227 ? 6.102 -14.274 -7.071 1.00 84.69 227 ALA A O 1
ATOM 1755 N N . SER A 1 228 ? 4.843 -12.791 -5.970 1.00 84.44 228 SER A N 1
ATOM 1756 C CA . SER A 1 228 ? 3.907 -13.790 -5.437 1.00 84.44 228 SER A CA 1
ATOM 1757 C C . SER A 1 228 ? 2.858 -14.272 -6.449 1.00 84.44 228 SER A C 1
ATOM 1759 O O . SER A 1 228 ? 2.207 -15.289 -6.200 1.00 84.44 228 SER A O 1
ATOM 1761 N N . SER A 1 229 ? 2.707 -13.583 -7.589 1.00 86.06 229 SER A N 1
ATOM 1762 C CA . SER A 1 229 ? 1.698 -13.876 -8.612 1.00 86.06 229 SER A CA 1
ATOM 1763 C C . SER A 1 229 ? 2.343 -14.105 -9.988 1.00 86.06 229 SER A C 1
ATOM 1765 O O . SER A 1 229 ? 2.521 -13.156 -10.752 1.00 86.06 229 SER A O 1
ATOM 1767 N N . PRO A 1 230 ? 2.684 -15.362 -10.344 1.00 83.62 230 PRO A N 1
ATOM 1768 C CA . PRO A 1 230 ? 3.341 -15.677 -11.617 1.00 83.62 230 PRO A CA 1
ATOM 1769 C C . PRO A 1 230 ? 2.545 -15.245 -12.853 1.00 83.62 230 PRO A C 1
ATOM 1771 O O . PRO A 1 230 ? 3.125 -14.771 -13.820 1.00 83.62 230 PRO A O 1
ATOM 1774 N N . GLN A 1 231 ? 1.215 -15.357 -12.804 1.00 83.38 231 GLN A N 1
ATOM 1775 C CA . GLN A 1 231 ? 0.323 -14.975 -13.907 1.00 83.38 231 GLN A CA 1
ATOM 1776 C C . GLN A 1 231 ? 0.322 -13.458 -14.124 1.00 83.38 231 GLN A C 1
ATOM 1778 O O . GLN A 1 231 ? 0.399 -12.981 -15.255 1.00 83.38 231 GLN A O 1
ATOM 1783 N N . TYR A 1 232 ? 0.274 -12.685 -13.031 1.00 87.38 232 TYR A N 1
ATOM 1784 C CA . TYR A 1 232 ? 0.422 -11.237 -13.121 1.00 87.38 232 TYR A CA 1
ATOM 1785 C C . TYR A 1 232 ? 1.818 -10.865 -13.619 1.00 87.38 232 TYR A C 1
ATOM 1787 O O . TYR A 1 232 ? 1.944 -9.969 -14.447 1.00 87.38 232 TYR A O 1
ATOM 1795 N N . TRP A 1 233 ? 2.855 -11.548 -13.124 1.00 86.88 233 TRP A N 1
ATOM 1796 C CA . TRP A 1 233 ? 4.239 -11.311 -13.520 1.00 86.88 233 TRP A CA 1
ATOM 1797 C C . TRP A 1 233 ? 4.459 -11.529 -15.018 1.00 86.88 233 TRP A C 1
ATOM 1799 O O . TRP A 1 233 ? 5.006 -10.648 -15.674 1.00 86.88 233 TRP A O 1
ATOM 1809 N N . GLU A 1 234 ? 3.963 -12.636 -15.570 1.00 85.88 234 GLU A N 1
ATOM 1810 C CA . GLU A 1 234 ? 4.006 -12.914 -17.007 1.00 85.88 234 GLU A CA 1
ATOM 1811 C C . GLU A 1 234 ? 3.361 -11.770 -17.798 1.00 85.88 234 GLU A C 1
ATOM 1813 O O . GLU A 1 234 ? 3.995 -11.170 -18.665 1.00 85.88 234 GLU A O 1
ATOM 1818 N N . ARG A 1 235 ? 2.138 -11.365 -17.431 1.00 87.19 235 ARG A N 1
ATOM 1819 C CA . ARG A 1 235 ? 1.459 -10.230 -18.073 1.00 87.19 235 ARG A CA 1
ATOM 1820 C C . ARG A 1 235 ? 2.245 -8.923 -17.933 1.00 87.19 235 ARG A C 1
ATOM 1822 O O . ARG A 1 235 ? 2.315 -8.149 -18.882 1.00 87.19 235 ARG A O 1
ATOM 1829 N N . PHE A 1 236 ? 2.824 -8.670 -16.763 1.00 84.88 236 PHE A N 1
ATOM 1830 C CA . PHE A 1 236 ? 3.606 -7.471 -16.473 1.00 84.88 236 PHE A CA 1
ATOM 1831 C C . PHE A 1 236 ? 4.870 -7.386 -17.340 1.00 84.88 236 PHE A C 1
ATOM 1833 O O . PHE A 1 236 ? 5.224 -6.298 -17.792 1.00 84.88 236 PHE A O 1
ATOM 1840 N N . GLN A 1 237 ? 5.520 -8.515 -17.640 1.00 83.38 237 GLN A N 1
ATOM 1841 C CA . GLN A 1 237 ? 6.680 -8.563 -18.541 1.00 83.38 237 GLN A CA 1
ATOM 1842 C C . GLN A 1 237 ? 6.324 -8.198 -19.991 1.00 83.38 237 GLN A C 1
ATOM 1844 O O . GLN A 1 237 ? 7.161 -7.643 -20.696 1.00 83.38 237 GLN A O 1
ATOM 1849 N N . TYR A 1 238 ? 5.089 -8.457 -20.428 1.00 82.06 238 TYR A N 1
ATOM 1850 C CA . TYR A 1 238 ? 4.613 -8.083 -21.766 1.00 82.06 238 TYR A CA 1
ATOM 1851 C C . TYR A 1 238 ? 4.133 -6.625 -21.881 1.00 82.06 238 TYR A C 1
ATOM 1853 O O . TYR A 1 238 ? 3.858 -6.163 -22.989 1.00 82.06 238 TYR A O 1
ATOM 1861 N N . MET A 1 239 ? 4.028 -5.891 -20.770 1.00 82.81 239 MET A N 1
ATOM 1862 C CA . MET A 1 239 ? 3.650 -4.475 -20.771 1.00 82.81 239 MET A CA 1
ATOM 1863 C C . MET A 1 239 ? 4.787 -3.582 -21.278 1.00 82.81 239 MET A C 1
ATOM 1865 O O . MET A 1 239 ? 5.968 -3.835 -21.039 1.00 82.81 239 MET A O 1
ATOM 1869 N N . THR A 1 240 ? 4.435 -2.466 -21.915 1.00 80.88 240 THR A N 1
ATOM 1870 C CA . THR A 1 240 ? 5.397 -1.403 -22.223 1.00 80.88 240 THR A CA 1
ATOM 1871 C C . THR A 1 240 ? 5.975 -0.804 -20.937 1.00 80.88 240 THR A C 1
ATOM 1873 O O . THR A 1 240 ? 5.345 -0.823 -19.880 1.00 80.88 240 THR A O 1
ATOM 1876 N N . ALA A 1 241 ? 7.158 -0.186 -21.014 1.00 76.69 241 ALA A N 1
ATOM 1877 C CA . ALA A 1 241 ? 7.774 0.454 -19.847 1.00 76.69 241 ALA A CA 1
ATOM 1878 C C . ALA A 1 241 ? 6.848 1.494 -19.179 1.00 76.69 241 ALA A C 1
ATOM 1880 O O . ALA A 1 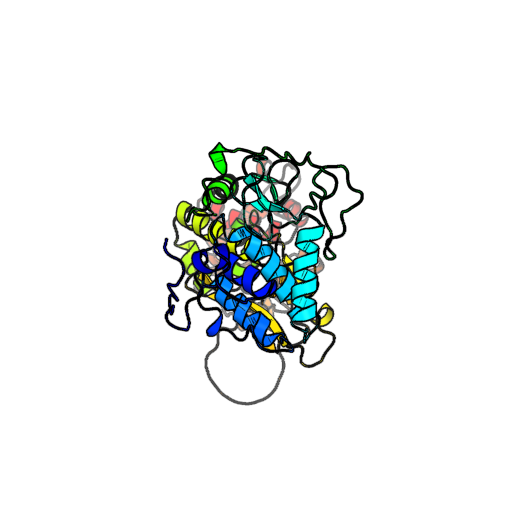241 ? 6.773 1.565 -17.955 1.00 76.69 241 ALA A O 1
ATOM 1881 N N . GLY A 1 242 ? 6.096 2.271 -19.969 1.00 75.88 242 GLY A N 1
ATOM 1882 C CA . GLY A 1 242 ? 5.131 3.241 -19.443 1.00 75.88 242 GLY A CA 1
ATOM 1883 C C . GLY A 1 242 ? 3.971 2.588 -18.683 1.00 75.88 242 GLY A C 1
ATOM 1884 O O . GLY A 1 242 ? 3.565 3.090 -17.635 1.00 75.88 242 GLY A O 1
ATOM 1885 N N . GLU A 1 243 ? 3.470 1.452 -19.171 1.00 83.25 243 GLU A N 1
ATOM 1886 C CA . GLU A 1 243 ? 2.436 0.657 -18.496 1.00 83.25 243 GLU A CA 1
ATOM 1887 C C . GLU A 1 243 ? 2.970 0.013 -17.213 1.00 83.25 243 GLU A C 1
ATOM 1889 O O . GLU A 1 243 ? 2.320 0.117 -16.176 1.00 83.25 243 GLU A O 1
ATOM 1894 N N . GLN A 1 244 ? 4.184 -0.550 -17.236 1.00 84.19 244 GLN A N 1
ATOM 1895 C CA . GLN A 1 244 ? 4.843 -1.093 -16.042 1.00 84.19 244 GLN A CA 1
ATOM 1896 C C . GLN A 1 244 ? 4.994 -0.030 -14.945 1.00 84.19 244 GLN A C 1
ATOM 1898 O O . GLN A 1 244 ? 4.696 -0.294 -13.777 1.00 84.19 244 GLN A O 1
ATOM 1903 N N . ILE A 1 245 ? 5.419 1.187 -15.308 1.00 81.75 245 ILE A N 1
ATOM 1904 C CA . ILE A 1 245 ? 5.541 2.316 -14.373 1.00 81.75 245 ILE A CA 1
ATOM 1905 C C . ILE A 1 245 ? 4.166 2.694 -13.813 1.00 81.75 245 ILE A C 1
ATOM 1907 O O . ILE A 1 245 ? 4.031 2.862 -12.600 1.00 81.75 245 ILE A O 1
ATOM 1911 N N . ARG A 1 246 ? 3.141 2.804 -14.668 1.00 82.06 246 ARG A N 1
ATOM 1912 C CA . ARG A 1 246 ? 1.777 3.165 -14.256 1.00 82.06 246 ARG A CA 1
ATOM 1913 C C . ARG A 1 246 ? 1.171 2.131 -13.308 1.00 82.06 246 ARG A C 1
ATOM 1915 O O . ARG A 1 246 ? 0.671 2.505 -12.251 1.00 82.06 246 ARG A O 1
ATOM 1922 N N . GLU A 1 247 ? 1.256 0.848 -13.644 1.00 86.50 247 GLU A N 1
ATOM 1923 C CA . GLU A 1 247 ? 0.759 -0.234 -12.788 1.00 86.50 247 GLU A CA 1
ATOM 1924 C C . GLU A 1 247 ? 1.513 -0.289 -11.461 1.00 86.50 247 GLU A C 1
ATOM 1926 O O . GLU A 1 247 ? 0.907 -0.420 -10.398 1.00 86.50 247 GLU A O 1
ATOM 1931 N N . THR A 1 248 ? 2.832 -0.097 -11.492 1.00 87.81 248 THR A N 1
ATOM 1932 C CA . THR A 1 248 ? 3.635 -0.026 -10.269 1.00 87.81 248 THR A CA 1
ATOM 1933 C C . THR A 1 248 ? 3.221 1.156 -9.393 1.00 87.81 248 THR A C 1
ATOM 1935 O O . THR A 1 248 ? 3.104 0.993 -8.180 1.00 87.81 248 THR A O 1
ATOM 1938 N N . ALA A 1 249 ? 2.965 2.331 -9.979 1.00 85.94 249 ALA A N 1
ATOM 1939 C CA . ALA A 1 249 ? 2.498 3.512 -9.253 1.00 85.94 249 ALA A CA 1
ATOM 1940 C C . ALA A 1 249 ? 1.121 3.272 -8.617 1.00 85.94 249 ALA A C 1
ATOM 1942 O O . ALA A 1 249 ? 0.932 3.546 -7.430 1.00 85.94 249 ALA A O 1
ATOM 1943 N N . ARG A 1 250 ? 0.190 2.677 -9.376 1.00 88.94 250 ARG A N 1
ATOM 1944 C CA . ARG A 1 250 ? -1.142 2.289 -8.895 1.00 88.94 250 ARG A CA 1
ATOM 1945 C C . ARG A 1 250 ? -1.055 1.324 -7.713 1.00 88.94 250 ARG A C 1
ATOM 1947 O O . ARG A 1 250 ? -1.686 1.563 -6.680 1.00 88.94 250 ARG A O 1
ATOM 1954 N N . LEU A 1 251 ? -0.267 0.252 -7.839 1.00 89.94 251 LEU A N 1
ATOM 1955 C CA . LEU A 1 251 ? -0.069 -0.739 -6.777 1.00 89.94 251 LEU A CA 1
ATOM 1956 C C . LEU A 1 251 ? 0.605 -0.116 -5.552 1.00 89.94 251 LEU A C 1
ATOM 1958 O O . LEU A 1 251 ? 0.129 -0.306 -4.435 1.00 89.94 251 LEU A O 1
ATOM 1962 N N . ALA A 1 252 ? 1.671 0.665 -5.753 1.00 89.31 252 ALA A N 1
ATOM 1963 C CA . ALA A 1 252 ? 2.394 1.344 -4.684 1.00 89.31 252 ALA A CA 1
ATOM 1964 C C . ALA A 1 252 ? 1.473 2.252 -3.873 1.00 89.31 252 ALA A C 1
ATOM 1966 O O . ALA A 1 252 ? 1.403 2.112 -2.656 1.00 89.31 252 ALA A O 1
ATOM 1967 N N . THR A 1 253 ? 0.716 3.131 -4.521 1.00 89.25 253 THR A N 1
ATOM 1968 C CA . THR A 1 253 ? -0.199 4.024 -3.808 1.00 89.25 253 THR A CA 1
ATOM 1969 C C . THR A 1 253 ? -1.360 3.272 -3.172 1.00 89.25 253 THR A C 1
ATOM 1971 O O . THR A 1 253 ? -1.737 3.626 -2.061 1.00 89.25 253 THR A O 1
ATOM 1974 N N . SER A 1 254 ? -1.902 2.225 -3.803 1.00 90.31 254 SER A N 1
ATOM 1975 C CA . SER A 1 254 ? -2.977 1.415 -3.202 1.00 90.31 254 SER A CA 1
ATOM 1976 C C . SER A 1 254 ? -2.508 0.707 -1.930 1.00 90.31 254 SER A C 1
ATOM 1978 O O . SER A 1 254 ? -3.173 0.776 -0.898 1.00 90.31 254 SER A O 1
ATOM 1980 N N . VAL A 1 255 ? -1.317 0.099 -1.969 1.00 91.19 255 VAL A N 1
ATOM 1981 C CA . VAL A 1 255 ? -0.692 -0.509 -0.788 1.00 91.19 255 VAL A CA 1
ATOM 1982 C C . VAL A 1 255 ? -0.380 0.557 0.257 1.00 91.19 255 VAL A C 1
ATOM 1984 O O . VAL A 1 255 ? -0.681 0.354 1.430 1.00 91.19 255 VAL A O 1
ATOM 1987 N N . VAL A 1 256 ? 0.163 1.711 -0.142 1.00 90.75 256 VAL A N 1
ATOM 1988 C CA . VAL A 1 256 ? 0.499 2.779 0.804 1.00 90.75 256 VAL A CA 1
ATOM 1989 C C . VAL A 1 256 ? -0.734 3.380 1.468 1.00 90.75 256 VAL A C 1
ATOM 1991 O O . VAL A 1 256 ? -0.712 3.626 2.672 1.00 90.75 256 VAL A O 1
ATOM 1994 N N . ALA A 1 257 ? -1.822 3.561 0.722 1.00 91.44 257 ALA A N 1
ATOM 1995 C CA . ALA A 1 257 ? -3.062 4.133 1.225 1.00 91.44 257 ALA A CA 1
ATOM 1996 C C . ALA A 1 257 ? -3.695 3.293 2.342 1.00 91.44 257 ALA A C 1
ATOM 1998 O O . ALA A 1 257 ? -4.454 3.836 3.128 1.00 91.44 257 ALA A O 1
ATOM 1999 N N . ILE A 1 258 ? -3.397 1.996 2.435 1.00 90.44 258 ILE A N 1
ATOM 2000 C CA . ILE A 1 258 ? -3.949 1.115 3.473 1.00 90.44 258 ILE A CA 1
ATOM 2001 C C . ILE A 1 258 ? -2.884 0.728 4.503 1.00 90.44 258 ILE A C 1
ATOM 2003 O O . ILE A 1 258 ? -3.125 0.796 5.712 1.00 90.44 258 ILE A O 1
ATOM 2007 N N . TRP A 1 259 ? -1.690 0.346 4.041 1.00 87.69 259 TRP A N 1
ATOM 2008 C CA . TRP A 1 259 ? -0.632 -0.188 4.895 1.00 87.69 259 TRP A CA 1
ATOM 2009 C C . TRP A 1 259 ? 0.400 0.849 5.363 1.00 87.69 259 TRP A C 1
ATOM 2011 O O . TRP A 1 259 ? 1.195 0.553 6.262 1.00 87.69 259 TRP A O 1
ATOM 2021 N N . GLY A 1 260 ? 0.355 2.080 4.857 1.00 86.56 260 GLY A N 1
ATOM 2022 C CA . GLY A 1 260 ? 1.425 3.058 5.052 1.00 86.56 260 GLY A CA 1
ATOM 2023 C C . GLY A 1 260 ? 2.651 2.700 4.211 1.00 86.56 260 GLY A C 1
ATOM 2024 O O . GLY A 1 260 ? 2.529 2.022 3.199 1.00 86.56 260 GLY A O 1
ATOM 2025 N N . ALA A 1 261 ? 3.846 3.152 4.596 1.00 80.12 261 ALA A N 1
ATOM 2026 C CA . ALA A 1 261 ? 5.062 2.932 3.803 1.00 80.12 261 ALA A CA 1
ATOM 2027 C C . ALA A 1 261 ? 5.179 1.466 3.313 1.00 80.12 261 ALA A C 1
ATOM 2029 O O . ALA A 1 261 ? 5.193 0.543 4.131 1.00 80.12 261 ALA A O 1
ATOM 2030 N N . ALA A 1 262 ? 5.242 1.261 1.985 1.00 69.31 262 ALA A N 1
ATOM 2031 C CA . ALA A 1 262 ? 5.192 -0.046 1.302 1.00 69.31 262 ALA A CA 1
ATOM 2032 C C . ALA A 1 262 ? 6.489 -0.870 1.451 1.00 69.31 262 ALA A C 1
ATOM 2034 O O . ALA A 1 262 ? 7.068 -1.383 0.488 1.00 69.31 262 ALA A O 1
ATOM 2035 N N . SER A 1 263 ? 6.954 -0.992 2.688 1.00 70.69 263 SER A N 1
ATOM 2036 C CA . SER A 1 263 ? 8.127 -1.753 3.083 1.00 70.69 263 SER A CA 1
ATOM 2037 C C . SER A 1 263 ? 7.695 -3.145 3.521 1.00 70.69 263 SER A C 1
ATOM 2039 O O . SER A 1 263 ? 6.856 -3.291 4.415 1.00 70.69 263 SER A O 1
ATOM 2041 N N . ALA A 1 264 ? 8.293 -4.163 2.905 1.00 72.56 264 ALA A N 1
ATOM 2042 C CA . ALA A 1 264 ? 8.160 -5.539 3.352 1.00 72.56 264 ALA A CA 1
ATOM 2043 C C . ALA A 1 264 ? 9.459 -6.049 3.971 1.00 72.56 264 ALA A C 1
ATOM 2045 O O . ALA A 1 264 ? 10.556 -5.689 3.544 1.00 72.56 264 ALA A O 1
ATOM 2046 N N . THR A 1 265 ? 9.333 -6.910 4.978 1.00 75.75 265 THR A N 1
ATOM 2047 C CA . THR A 1 265 ? 10.459 -7.656 5.551 1.00 75.75 265 THR A CA 1
ATOM 2048 C C . THR A 1 265 ? 10.137 -9.139 5.530 1.00 75.75 265 THR A C 1
ATOM 2050 O O . THR A 1 265 ? 9.052 -9.544 5.947 1.00 75.75 265 THR A O 1
ATOM 2053 N N . THR A 1 266 ? 11.082 -9.953 5.066 1.00 74.69 266 THR A N 1
ATOM 2054 C CA . THR A 1 266 ? 10.955 -11.411 5.079 1.00 74.69 266 THR A CA 1
ATOM 2055 C C . THR A 1 266 ? 11.046 -11.925 6.512 1.00 74.69 266 THR A C 1
ATOM 2057 O O . THR A 1 266 ? 12.021 -11.647 7.210 1.00 74.69 266 THR A O 1
ATOM 2060 N N . ARG A 1 267 ? 10.033 -12.668 6.967 1.00 72.94 267 ARG A N 1
ATOM 2061 C CA . ARG A 1 267 ? 10.013 -13.312 8.288 1.00 72.94 267 ARG A CA 1
ATOM 2062 C C . ARG A 1 267 ? 9.422 -14.715 8.183 1.00 72.94 267 ARG A C 1
ATOM 2064 O O . ARG A 1 267 ? 8.578 -14.991 7.332 1.00 72.94 267 ARG A O 1
ATOM 2071 N N . THR A 1 268 ? 9.843 -15.606 9.074 1.00 71.62 268 THR A N 1
ATOM 2072 C CA . THR A 1 268 ? 9.192 -16.909 9.248 1.00 71.62 268 THR A CA 1
ATOM 2073 C C . THR A 1 268 ? 7.917 -16.720 10.065 1.00 71.62 268 THR A C 1
ATOM 2075 O O . THR A 1 268 ? 7.970 -16.132 11.145 1.00 71.62 268 THR A O 1
ATOM 2078 N N . LEU A 1 269 ? 6.786 -17.262 9.602 1.00 68.81 269 LEU A N 1
ATOM 2079 C CA . LEU A 1 269 ? 5.487 -17.126 10.279 1.00 68.81 269 LEU A CA 1
ATOM 2080 C C . LEU A 1 269 ? 5.485 -17.678 11.711 1.00 68.81 269 LEU A C 1
ATOM 2082 O O . LEU A 1 269 ? 4.733 -17.195 12.548 1.00 68.81 269 LEU A O 1
ATOM 2086 N N . LYS A 1 270 ? 6.407 -18.591 12.039 1.00 62.38 270 LYS A N 1
ATOM 2087 C CA . LYS A 1 270 ? 6.671 -19.041 13.417 1.00 62.38 270 LYS A CA 1
ATOM 2088 C C . LYS A 1 270 ? 6.959 -17.889 14.392 1.00 62.38 270 LYS A C 1
ATOM 2090 O O . LYS A 1 270 ? 6.649 -18.003 15.569 1.00 62.38 270 LYS A O 1
ATOM 2095 N N . GLY A 1 271 ? 7.552 -16.795 13.912 1.00 57.25 271 GLY A N 1
ATOM 2096 C CA . GLY A 1 271 ? 7.828 -15.597 14.710 1.00 57.25 271 GLY A CA 1
ATOM 2097 C C . GLY A 1 271 ? 6.685 -14.577 14.754 1.00 57.25 271 GLY A C 1
ATOM 2098 O O . GLY A 1 271 ? 6.810 -13.589 15.468 1.00 57.25 271 GLY A O 1
ATOM 2099 N N . LEU A 1 272 ? 5.608 -14.779 13.985 1.00 56.12 272 LEU A N 1
ATOM 2100 C CA . LEU A 1 272 ? 4.450 -13.872 13.903 1.00 56.12 272 LEU A CA 1
ATOM 2101 C C . LEU A 1 272 ? 3.181 -14.466 14.523 1.00 56.12 272 LEU A C 1
ATOM 2103 O O . LEU A 1 272 ? 2.315 -13.725 14.969 1.00 56.12 272 LEU A O 1
ATOM 2107 N N . ALA A 1 273 ? 3.078 -15.792 14.538 1.00 55.28 273 ALA A N 1
ATOM 2108 C CA . ALA A 1 273 ? 1.897 -16.540 14.923 1.00 55.28 273 ALA A CA 1
ATOM 2109 C C . ALA A 1 273 ? 2.265 -17.562 16.005 1.00 55.28 273 ALA A C 1
ATOM 2111 O O . ALA A 1 273 ? 2.815 -18.624 15.719 1.00 55.28 273 ALA A O 1
ATOM 2112 N N . SER A 1 274 ? 1.972 -17.247 17.265 1.00 53.56 274 SER A N 1
ATOM 2113 C CA . SER A 1 274 ? 2.215 -18.123 18.418 1.00 53.56 274 SER A CA 1
ATOM 2114 C C . SER A 1 274 ? 1.107 -19.171 18.626 1.00 53.56 274 SER A C 1
ATOM 2116 O O . SER A 1 274 ? 0.714 -19.427 19.760 1.00 53.56 274 SER A O 1
ATOM 2118 N N . GLY A 1 275 ? 0.579 -19.776 17.556 1.00 52.12 275 GLY A N 1
ATOM 2119 C CA . GLY A 1 275 ? -0.526 -20.740 17.627 1.00 52.12 275 GLY A CA 1
ATOM 2120 C C . GLY A 1 275 ? -0.512 -21.748 16.477 1.00 52.12 275 GLY A C 1
ATOM 2121 O O . GLY A 1 275 ? 0.005 -21.450 15.405 1.00 52.12 275 GLY A O 1
ATOM 2122 N N . ILE A 1 276 ? -1.056 -22.944 16.726 1.00 45.16 276 ILE A N 1
ATOM 2123 C CA . ILE A 1 276 ? -1.015 -24.108 15.820 1.00 45.16 276 ILE A CA 1
ATOM 2124 C C . ILE A 1 276 ? -1.891 -23.898 14.562 1.00 45.16 276 ILE A C 1
ATOM 2126 O O . ILE A 1 276 ? -1.536 -24.420 13.512 1.00 45.16 276 ILE A O 1
ATOM 2130 N N . ASP A 1 277 ? -2.908 -23.026 14.631 1.00 53.12 277 ASP A N 1
ATOM 2131 C CA . ASP A 1 277 ? -3.803 -22.639 13.523 1.00 53.12 277 ASP A CA 1
ATOM 2132 C C . ASP A 1 277 ? -3.967 -21.110 13.434 1.00 53.12 277 ASP A C 1
ATOM 2134 O O . ASP A 1 277 ? -5.055 -20.554 13.594 1.00 53.12 277 ASP A O 1
ATOM 2138 N N . ALA A 1 278 ? -2.871 -20.375 13.247 1.00 65.06 278 ALA A N 1
ATOM 2139 C CA . ALA A 1 278 ? -2.973 -18.924 13.138 1.00 65.06 278 ALA A CA 1
ATOM 2140 C C . ALA A 1 278 ? -3.576 -18.506 11.789 1.00 65.06 278 ALA A C 1
ATOM 2142 O O . ALA A 1 278 ? -2.912 -18.514 10.750 1.00 65.06 278 ALA A O 1
ATOM 2143 N N . THR A 1 279 ? -4.845 -18.106 11.824 1.00 75.94 279 THR A N 1
ATOM 2144 C CA . THR A 1 279 ? -5.516 -17.438 10.711 1.00 75.94 279 THR A CA 1
ATOM 2145 C C . THR A 1 279 ? -4.988 -16.015 10.572 1.00 75.94 279 THR A C 1
ATOM 2147 O O . THR A 1 279 ? -5.235 -15.156 11.426 1.00 75.94 279 THR A O 1
ATOM 2150 N N . VAL A 1 280 ? -4.283 -15.757 9.474 1.00 80.31 280 VAL A N 1
ATOM 2151 C CA . VAL A 1 280 ? -3.596 -14.488 9.225 1.00 80.31 280 VAL A CA 1
ATOM 2152 C C . VAL A 1 280 ? -4.161 -13.765 8.000 1.00 80.31 280 VAL A C 1
ATOM 2154 O O . VAL A 1 280 ? -4.621 -14.426 7.069 1.00 80.31 280 VAL A O 1
ATOM 2157 N N . PRO A 1 281 ? -4.126 -12.419 7.970 1.00 86.44 281 PRO A N 1
ATOM 2158 C CA . PRO A 1 281 ? -4.495 -11.661 6.781 1.00 86.44 281 PRO A CA 1
ATOM 2159 C C . PRO A 1 281 ? -3.419 -11.821 5.696 1.00 86.44 281 PRO A C 1
ATOM 2161 O O . PRO A 1 281 ? -2.268 -11.412 5.872 1.00 86.44 281 PRO A O 1
ATOM 2164 N N . VAL A 1 282 ? -3.793 -12.410 4.566 1.00 86.81 282 VAL A N 1
ATOM 2165 C CA . VAL A 1 282 ? -2.953 -12.613 3.387 1.00 86.81 282 VAL A CA 1
ATOM 2166 C C . VAL A 1 282 ? -3.343 -11.604 2.317 1.00 86.81 282 VAL A C 1
ATOM 2168 O O . VAL A 1 282 ? -4.487 -11.584 1.871 1.00 86.81 282 VAL A O 1
ATOM 2171 N N . LEU A 1 283 ? -2.384 -10.780 1.893 1.00 90.94 283 LEU A N 1
ATOM 2172 C CA . LEU A 1 283 ? -2.531 -9.910 0.734 1.00 90.94 283 LEU A CA 1
ATOM 2173 C C . LEU A 1 283 ? -1.958 -10.610 -0.497 1.00 90.94 283 LEU A C 1
ATOM 2175 O O . LEU A 1 283 ? -0.796 -11.021 -0.505 1.00 90.94 283 LEU A O 1
ATOM 2179 N N . SER A 1 284 ? -2.769 -10.702 -1.542 1.00 88.38 284 SER A N 1
ATOM 2180 C CA . SER A 1 284 ? -2.409 -11.312 -2.817 1.00 88.38 284 SER A CA 1
ATOM 2181 C C . SER A 1 284 ? -2.715 -10.383 -3.991 1.00 88.38 284 SER A C 1
ATOM 2183 O O . SER A 1 284 ? -3.403 -9.367 -3.849 1.00 88.38 284 SER A O 1
ATOM 2185 N N . LEU A 1 285 ? -2.155 -10.722 -5.152 1.00 91.06 285 LEU A N 1
ATOM 2186 C CA . LEU A 1 285 ? -2.322 -9.993 -6.403 1.00 91.06 285 LEU A CA 1
ATOM 2187 C C . LEU A 1 285 ? -2.911 -10.934 -7.459 1.00 91.06 285 LEU A C 1
ATOM 2189 O O . LEU A 1 285 ? -2.294 -11.951 -7.792 1.00 91.06 285 LEU A O 1
ATOM 2193 N N . SER A 1 286 ? -4.090 -10.603 -7.987 1.00 86.88 286 SER A N 1
ATOM 2194 C CA . SER A 1 286 ? -4.733 -11.373 -9.058 1.00 86.88 286 SER A CA 1
ATOM 2195 C C . SER A 1 286 ? -3.942 -11.274 -10.366 1.00 86.88 286 SER A C 1
ATOM 2197 O O . SER A 1 286 ? -3.133 -10.358 -10.542 1.00 86.88 286 SER A O 1
ATOM 2199 N N . ALA A 1 287 ? -4.205 -12.177 -11.315 1.00 80.88 287 ALA A N 1
ATOM 2200 C CA . ALA A 1 287 ? -3.620 -12.112 -12.657 1.00 80.88 287 ALA A CA 1
ATOM 2201 C C . ALA A 1 287 ? -3.945 -10.779 -13.361 1.00 80.88 287 ALA A C 1
ATOM 2203 O O . ALA A 1 287 ? -3.124 -10.226 -14.093 1.00 80.88 287 ALA A O 1
ATOM 2204 N N . GLU A 1 288 ? -5.115 -10.211 -13.064 1.00 84.69 288 GLU A N 1
ATOM 2205 C CA . GLU A 1 288 ? -5.607 -8.936 -13.579 1.00 84.69 288 GLU A CA 1
ATOM 2206 C C . GLU A 1 288 ? -5.001 -7.725 -12.859 1.00 84.69 288 GLU A C 1
ATOM 2208 O O . GLU A 1 288 ? -5.141 -6.594 -13.331 1.00 84.69 288 GLU A O 1
ATOM 2213 N N . GLY A 1 289 ? -4.258 -7.939 -11.772 1.00 85.06 289 GLY A N 1
ATOM 2214 C CA . GLY A 1 289 ? -3.642 -6.888 -10.968 1.00 85.06 289 GLY A CA 1
ATOM 2215 C C . GLY A 1 289 ? -4.545 -6.332 -9.871 1.00 85.06 289 GLY A C 1
ATOM 2216 O O . GLY A 1 289 ? -4.240 -5.273 -9.317 1.00 85.06 289 GLY A O 1
ATOM 2217 N N . ALA A 1 290 ? -5.654 -7.000 -9.554 1.00 88.56 290 ALA A N 1
ATOM 2218 C CA . ALA A 1 290 ? -6.475 -6.638 -8.408 1.00 88.56 290 ALA A CA 1
ATOM 2219 C C . ALA A 1 290 ? -5.788 -7.095 -7.115 1.00 88.56 290 ALA A C 1
ATOM 2221 O O . ALA A 1 290 ? -5.252 -8.201 -7.046 1.00 88.56 290 ALA A O 1
ATOM 2222 N N . LEU A 1 291 ? -5.786 -6.242 -6.092 1.00 91.38 291 LEU A N 1
ATOM 2223 C CA . LEU A 1 291 ? -5.310 -6.631 -4.770 1.00 91.38 291 LEU A CA 1
ATOM 2224 C C . LEU A 1 291 ? -6.454 -7.305 -4.014 1.00 91.38 291 LEU A C 1
ATOM 2226 O O . LEU A 1 291 ? -7.547 -6.750 -3.946 1.00 91.38 291 LEU A O 1
ATOM 2230 N N . VAL A 1 292 ? -6.185 -8.465 -3.422 1.00 88.94 292 VAL A N 1
ATOM 2231 C CA . VAL A 1 292 ? -7.178 -9.252 -2.682 1.00 88.94 292 VAL A CA 1
ATOM 2232 C C . VAL A 1 292 ? -6.641 -9.541 -1.287 1.00 88.94 292 VAL A C 1
ATOM 2234 O O . VAL A 1 292 ? -5.498 -9.982 -1.142 1.00 88.94 292 VAL A O 1
ATOM 2237 N N . LEU A 1 293 ? -7.453 -9.268 -0.265 1.00 89.94 293 LEU A N 1
ATOM 2238 C CA . LEU A 1 293 ? -7.125 -9.512 1.136 1.00 89.94 293 LEU A CA 1
ATOM 2239 C C . LEU A 1 293 ? -8.068 -10.568 1.708 1.00 89.94 293 LEU A C 1
ATOM 2241 O O . LEU A 1 293 ? -9.278 -10.370 1.719 1.00 89.94 293 LEU A O 1
ATOM 2245 N N . GLU A 1 294 ? -7.506 -11.652 2.230 1.00 83.94 294 GLU A N 1
ATOM 2246 C CA . GLU A 1 294 ? -8.268 -12.759 2.814 1.00 83.94 294 GLU A CA 1
ATOM 2247 C C . GLU A 1 294 ? -7.652 -13.208 4.135 1.00 83.94 294 GLU A C 1
ATOM 2249 O O . GLU A 1 294 ? -6.457 -13.037 4.371 1.00 83.94 294 GLU A O 1
ATOM 2254 N N . ARG A 1 295 ? -8.454 -13.818 5.008 1.00 83.19 295 ARG A N 1
ATOM 2255 C CA . ARG A 1 295 ? -7.959 -14.479 6.217 1.00 83.19 295 ARG A CA 1
ATOM 2256 C C . ARG A 1 295 ? -7.870 -15.973 5.971 1.00 83.19 295 ARG A C 1
ATOM 2258 O O . ARG A 1 295 ? -8.886 -16.632 5.798 1.00 83.19 295 ARG A O 1
ATOM 2265 N N . ILE A 1 296 ? -6.651 -16.502 5.969 1.00 81.88 296 ILE A N 1
ATOM 2266 C CA . ILE A 1 296 ? -6.396 -17.911 5.662 1.00 81.88 296 ILE A CA 1
ATOM 2267 C C . ILE A 1 296 ? -5.574 -18.521 6.795 1.00 81.88 296 ILE A C 1
ATOM 2269 O O . ILE A 1 296 ? -4.675 -17.878 7.345 1.00 81.88 296 ILE A O 1
ATOM 2273 N N . SER A 1 297 ? -5.871 -19.768 7.149 1.00 77.31 297 SER A N 1
ATOM 2274 C CA . SER A 1 297 ? -5.016 -20.566 8.027 1.00 77.31 297 SER A CA 1
ATOM 2275 C C . SER A 1 297 ? -3.755 -20.955 7.260 1.00 77.31 297 SER A C 1
ATOM 2277 O O . SER A 1 297 ? -3.806 -21.730 6.305 1.00 77.31 297 SER A O 1
ATOM 2279 N N . VAL A 1 298 ? -2.613 -20.385 7.646 1.00 69.50 298 VAL A N 1
ATOM 2280 C CA . VAL A 1 298 ? -1.334 -20.655 6.980 1.00 69.50 298 VAL A CA 1
ATOM 2281 C C . VAL A 1 298 ? -0.472 -21.545 7.874 1.00 69.50 298 VAL A C 1
ATOM 2283 O O . VAL A 1 298 ? -0.305 -21.223 9.052 1.00 69.50 298 VAL A O 1
ATOM 2286 N N . PRO A 1 299 ? 0.136 -22.624 7.339 1.00 64.12 299 PRO A N 1
ATOM 2287 C CA . PRO A 1 299 ? 1.024 -23.478 8.116 1.00 64.12 299 PRO A CA 1
ATOM 2288 C C . PRO A 1 299 ? 2.159 -22.688 8.777 1.00 64.12 299 PRO A C 1
ATOM 2290 O O . PRO A 1 299 ? 2.893 -21.930 8.127 1.00 64.12 299 PRO A O 1
ATOM 2293 N N . VAL A 1 300 ? 2.335 -22.905 10.081 1.00 65.00 300 VAL A N 1
ATOM 2294 C CA . VAL A 1 300 ? 3.429 -22.313 10.854 1.00 65.00 300 VAL A CA 1
ATOM 2295 C C . VAL A 1 300 ? 4.770 -22.797 10.299 1.00 65.00 300 VAL A C 1
ATOM 2297 O O . VAL A 1 300 ? 4.951 -23.969 9.982 1.00 65.00 300 VAL A O 1
ATOM 2300 N N . GLY A 1 301 ? 5.740 -21.887 10.196 1.00 66.56 301 GLY A N 1
ATOM 2301 C CA . GLY A 1 301 ? 7.078 -22.203 9.680 1.00 66.56 301 GLY A CA 1
ATOM 2302 C C . GLY A 1 301 ? 7.290 -21.859 8.207 1.00 66.56 301 GLY A C 1
ATOM 2303 O O . GLY A 1 301 ? 8.417 -21.963 7.730 1.00 66.56 301 GLY A O 1
ATOM 2304 N N . ARG A 1 302 ? 6.263 -21.371 7.500 1.00 69.88 302 ARG A N 1
ATOM 2305 C CA . ARG A 1 302 ? 6.432 -20.816 6.152 1.00 69.88 302 ARG A CA 1
ATOM 2306 C C . ARG A 1 302 ? 7.151 -19.464 6.198 1.00 69.88 302 ARG A C 1
ATOM 2308 O O . ARG A 1 302 ? 6.927 -18.654 7.100 1.00 69.88 302 ARG A O 1
ATOM 2315 N N . THR A 1 303 ? 8.025 -19.222 5.228 1.00 74.25 303 THR A N 1
ATOM 2316 C CA . THR A 1 303 ? 8.646 -17.910 5.011 1.00 74.25 303 THR A CA 1
ATOM 2317 C C . THR A 1 303 ? 7.697 -17.041 4.202 1.00 74.25 303 THR A C 1
ATOM 2319 O O . THR A 1 303 ? 7.165 -17.488 3.187 1.00 74.25 303 THR A O 1
ATOM 2322 N N . ALA A 1 304 ? 7.474 -15.807 4.646 1.00 78.25 304 ALA A N 1
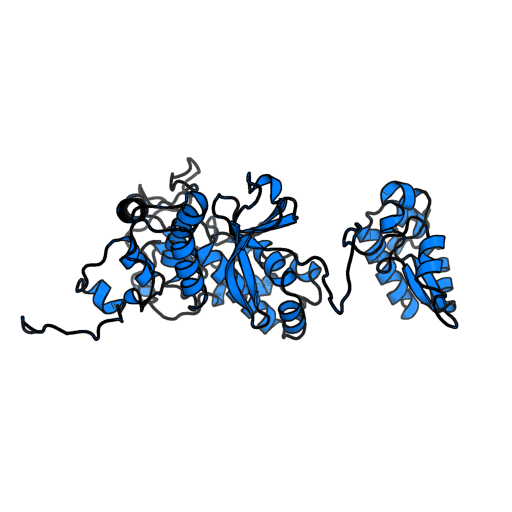ATOM 2323 C CA . ALA A 1 304 ? 6.624 -14.869 3.933 1.00 78.25 304 ALA A CA 1
ATOM 2324 C C . ALA A 1 304 ? 7.154 -13.437 4.043 1.00 78.25 304 ALA A C 1
ATOM 2326 O O . ALA A 1 304 ? 7.911 -13.099 4.960 1.00 78.25 304 ALA A O 1
ATOM 2327 N N . ALA A 1 305 ? 6.761 -12.594 3.092 1.00 84.50 305 ALA A N 1
ATOM 2328 C CA . ALA A 1 305 ? 7.035 -11.168 3.159 1.00 84.50 305 ALA A CA 1
ATOM 2329 C C . ALA A 1 305 ? 5.914 -10.484 3.948 1.00 84.50 305 ALA A C 1
ATOM 2331 O O . ALA A 1 305 ? 4.736 -10.689 3.673 1.00 84.50 305 ALA A O 1
ATOM 2332 N N . VAL A 1 306 ? 6.275 -9.684 4.947 1.00 82.81 306 VAL A N 1
ATOM 2333 C CA . VAL A 1 306 ? 5.315 -9.017 5.836 1.00 82.81 306 VAL A CA 1
ATOM 2334 C C . VAL A 1 306 ? 5.233 -7.547 5.459 1.00 82.81 306 VAL A C 1
ATOM 2336 O O . VAL A 1 306 ? 6.238 -6.844 5.579 1.00 82.81 306 VAL A O 1
ATOM 2339 N N . LEU A 1 307 ? 4.066 -7.090 5.002 1.00 80.06 307 LEU A N 1
ATOM 2340 C CA . LEU A 1 307 ? 3.797 -5.688 4.685 1.00 80.06 307 LEU A CA 1
ATOM 2341 C C . LEU A 1 307 ? 3.480 -4.913 5.957 1.00 80.06 307 LEU A C 1
ATOM 2343 O O . LEU A 1 307 ? 2.475 -5.181 6.615 1.00 80.06 307 LEU A O 1
ATOM 2347 N N . SER A 1 308 ? 4.296 -3.894 6.236 1.00 67.50 308 SER A N 1
ATOM 2348 C CA . SER A 1 308 ? 4.331 -3.106 7.475 1.00 67.50 308 SER A CA 1
ATOM 2349 C C . SER A 1 308 ? 4.924 -3.860 8.677 1.00 67.50 308 SER A C 1
ATOM 2351 O O . SER A 1 308 ? 4.685 -5.041 8.895 1.00 67.50 308 SER A O 1
ATOM 2353 N N . GLY A 1 309 ? 5.774 -3.176 9.450 1.00 53.53 309 GLY A N 1
ATOM 2354 C CA . GLY A 1 309 ? 6.519 -3.776 10.566 1.00 53.53 309 GLY A CA 1
ATOM 2355 C C . GLY A 1 309 ? 5.750 -3.865 11.888 1.00 53.53 309 GLY A C 1
ATOM 2356 O O . GLY A 1 309 ? 6.322 -4.351 12.864 1.00 53.53 309 GLY A O 1
ATOM 2357 N N . GLY A 1 310 ? 4.509 -3.373 11.920 1.00 55.66 310 GLY A N 1
ATOM 2358 C CA . GLY A 1 310 ? 3.644 -3.379 13.095 1.00 55.66 310 GLY A CA 1
ATOM 2359 C C . GLY A 1 310 ? 2.725 -4.604 13.145 1.00 55.66 310 GLY A C 1
ATOM 2360 O O . GLY A 1 310 ? 2.567 -5.305 12.146 1.00 55.66 310 GLY A O 1
ATOM 2361 N N . PRO A 1 311 ? 2.113 -4.881 14.297 1.00 49.47 311 PRO A N 1
ATOM 2362 C CA . PRO A 1 311 ? 1.070 -5.895 14.404 1.00 49.47 311 PRO A CA 1
ATOM 2363 C C . PRO A 1 311 ? -0.151 -5.584 13.507 1.00 49.47 311 PRO A C 1
ATOM 2365 O O . PRO A 1 311 ? -0.407 -4.423 13.192 1.00 49.47 311 PRO A O 1
ATOM 2368 N N . GLY A 1 312 ? -0.878 -6.611 13.050 1.00 62.38 312 GLY A N 1
ATOM 2369 C CA . GLY A 1 312 ? -1.945 -6.448 12.043 1.00 62.38 312 GLY A CA 1
ATOM 2370 C C . GLY A 1 312 ? -1.426 -6.289 10.606 1.00 62.38 312 GLY A C 1
ATOM 2371 O O . GLY A 1 312 ? -2.167 -5.909 9.699 1.00 62.38 312 GLY A O 1
ATOM 2372 N N . ALA A 1 313 ? -0.135 -6.554 10.390 1.00 74.88 313 ALA A N 1
ATOM 2373 C CA . ALA A 1 313 ? 0.491 -6.579 9.077 1.00 74.88 313 ALA A CA 1
ATOM 2374 C C . ALA A 1 313 ? -0.154 -7.616 8.150 1.00 74.88 313 ALA A C 1
ATOM 2376 O O . ALA A 1 313 ? -0.480 -8.723 8.578 1.00 74.88 313 ALA A O 1
ATOM 2377 N N . ALA A 1 314 ? -0.269 -7.277 6.864 1.00 81.12 314 ALA A N 1
ATOM 2378 C CA . ALA A 1 314 ? -0.657 -8.257 5.859 1.00 81.12 314 ALA A CA 1
ATOM 2379 C C . ALA A 1 314 ? 0.551 -9.094 5.437 1.00 81.12 314 ALA A C 1
ATOM 2381 O O . ALA A 1 314 ? 1.674 -8.595 5.315 1.00 81.12 314 ALA A O 1
ATOM 2382 N N . ILE A 1 315 ? 0.309 -10.374 5.190 1.00 83.81 315 ILE A N 1
ATOM 2383 C CA . ILE A 1 315 ? 1.320 -11.317 4.736 1.00 83.81 315 ILE A CA 1
ATOM 2384 C C . ILE A 1 315 ? 1.181 -11.514 3.234 1.00 83.81 315 ILE A C 1
ATOM 2386 O O . ILE A 1 315 ? 0.108 -11.826 2.735 1.00 83.81 315 ILE A O 1
ATOM 2390 N N . ILE A 1 316 ? 2.287 -11.392 2.516 1.00 83.81 316 ILE A N 1
ATOM 2391 C CA . ILE A 1 316 ? 2.388 -11.824 1.129 1.00 83.81 316 ILE A CA 1
ATOM 2392 C C . ILE A 1 316 ? 3.018 -13.210 1.150 1.00 83.81 316 ILE A C 1
ATOM 2394 O O . ILE A 1 316 ? 4.205 -13.375 1.466 1.00 83.81 316 ILE A O 1
ATOM 2398 N N . LEU A 1 317 ? 2.212 -14.221 0.841 1.00 76.62 317 LEU A N 1
ATOM 2399 C CA . LEU A 1 317 ? 2.707 -15.583 0.731 1.00 76.62 317 LEU A CA 1
ATOM 2400 C C . LEU A 1 317 ? 3.517 -15.711 -0.551 1.00 76.62 317 LEU A C 1
ATOM 2402 O O . LEU A 1 317 ? 2.993 -15.569 -1.651 1.00 76.62 317 LEU A O 1
ATOM 2406 N N . GLN A 1 318 ? 4.801 -16.027 -0.407 1.00 67.81 318 GLN A N 1
ATOM 2407 C CA . GLN A 1 318 ? 5.580 -16.455 -1.555 1.00 67.81 318 GLN A CA 1
ATOM 2408 C C . GLN A 1 318 ? 5.089 -17.844 -1.972 1.00 67.81 318 GLN A C 1
ATOM 2410 O O . GLN A 1 318 ? 4.982 -18.772 -1.152 1.00 67.81 318 GLN A O 1
ATOM 2415 N N . ARG A 1 319 ? 4.737 -17.975 -3.250 1.00 58.31 319 ARG A N 1
ATOM 2416 C CA . ARG A 1 319 ? 4.471 -19.275 -3.853 1.00 58.31 319 ARG A CA 1
ATOM 2417 C C . ARG A 1 319 ? 5.818 -19.999 -3.943 1.00 58.31 319 ARG A C 1
ATOM 2419 O O . ARG A 1 319 ? 6.733 -19.504 -4.585 1.00 58.31 319 ARG A O 1
ATOM 2426 N N . GLY A 1 320 ? 5.955 -21.112 -3.225 1.00 45.78 320 GLY A N 1
ATOM 2427 C CA . GLY A 1 320 ? 6.920 -22.136 -3.619 1.00 45.78 320 GLY A CA 1
ATOM 2428 C C . GLY A 1 320 ? 6.311 -22.857 -4.815 1.00 45.78 320 GLY A C 1
ATOM 2429 O O . GLY A 1 320 ? 5.089 -23.005 -4.835 1.00 45.78 320 GLY A O 1
ATOM 2430 N N . ASP A 1 321 ? 7.113 -23.209 -5.814 1.00 30.84 321 ASP A N 1
ATOM 2431 C CA . ASP A 1 321 ? 6.632 -23.812 -7.057 1.00 30.84 321 ASP A CA 1
ATOM 2432 C C . ASP A 1 321 ? 5.807 -25.081 -6.788 1.00 30.84 321 ASP A C 1
ATOM 2434 O O . ASP A 1 321 ? 6.350 -26.166 -6.587 1.00 30.84 321 ASP A O 1
ATOM 2438 N N . ASP A 1 322 ? 4.483 -24.928 -6.798 1.00 29.52 322 ASP A N 1
ATOM 2439 C CA . ASP A 1 322 ? 3.503 -26.000 -6.925 1.00 29.52 322 ASP A CA 1
ATOM 2440 C C . ASP A 1 322 ? 2.942 -25.919 -8.349 1.00 29.52 322 ASP A C 1
ATOM 2442 O O . ASP A 1 322 ? 2.021 -25.154 -8.642 1.00 29.52 322 ASP A O 1
ATOM 2446 N N . SER A 1 323 ? 3.526 -26.705 -9.253 1.00 29.81 323 SER A N 1
ATOM 2447 C CA . SER A 1 323 ? 2.897 -27.082 -10.520 1.00 29.81 323 SER A CA 1
ATOM 2448 C C . SER A 1 323 ? 2.297 -28.476 -10.334 1.00 29.81 323 SER A C 1
ATOM 2450 O O . SER A 1 323 ? 2.992 -29.488 -10.339 1.00 29.81 323 SER A O 1
ATOM 2452 N N . GLY A 1 324 ? 0.993 -28.522 -10.067 1.00 29.77 324 GLY A N 1
ATOM 2453 C CA . GLY A 1 324 ? 0.261 -29.769 -9.868 1.00 29.77 324 GLY A CA 1
ATOM 2454 C C . GLY A 1 324 ? -0.118 -30.449 -11.182 1.00 29.77 324 GLY A C 1
ATOM 2455 O O . GLY A 1 324 ? -0.449 -29.776 -12.156 1.00 29.77 324 GLY A O 1
ATOM 2456 N N . SER A 1 325 ? -0.144 -31.785 -11.172 1.00 29.31 325 SER A N 1
ATOM 2457 C CA . SER A 1 325 ? -1.173 -32.613 -11.823 1.00 29.31 325 SER A CA 1
ATOM 2458 C C . SER A 1 325 ? -1.067 -34.077 -11.368 1.00 29.31 325 SER A C 1
ATOM 2460 O O . SER A 1 325 ? -0.064 -34.728 -11.638 1.00 29.31 325 SER A O 1
ATOM 2462 N N . GLY A 1 326 ? -2.142 -34.593 -10.758 1.00 25.95 326 GLY A N 1
ATOM 2463 C CA . GLY A 1 326 ? -2.594 -35.976 -10.968 1.00 25.95 326 GLY A CA 1
ATOM 2464 C C . GLY A 1 326 ? -2.192 -37.066 -9.965 1.00 25.95 326 GLY A C 1
ATOM 2465 O O . GLY A 1 326 ? -1.250 -37.800 -10.217 1.00 25.95 326 GLY A O 1
ATOM 2466 N N . ASP A 1 327 ? -3.037 -37.216 -8.940 1.00 28.09 327 ASP A N 1
ATOM 2467 C CA . ASP A 1 327 ? -3.594 -38.469 -8.386 1.00 28.09 327 ASP A CA 1
ATOM 2468 C C . ASP A 1 327 ? -2.709 -39.523 -7.669 1.00 28.09 327 ASP A C 1
ATOM 2470 O O . ASP A 1 327 ? -1.631 -39.905 -8.114 1.00 28.09 327 ASP A O 1
ATOM 2474 N N . GLY A 1 328 ? -3.260 -40.068 -6.571 1.00 25.70 328 GLY A N 1
ATOM 2475 C CA . GLY A 1 328 ? -2.850 -41.351 -5.979 1.00 25.70 328 GLY A CA 1
ATOM 2476 C C . GLY A 1 328 ? -1.979 -41.333 -4.711 1.00 25.70 328 GLY A C 1
ATOM 2477 O O . GLY A 1 328 ? -0.761 -41.372 -4.782 1.00 25.70 328 GLY A O 1
ATOM 2478 N N . SER A 1 329 ? -2.643 -41.413 -3.551 1.00 27.58 329 SER A N 1
ATOM 2479 C CA . SER A 1 329 ? -2.287 -42.202 -2.351 1.00 27.58 329 SER A CA 1
ATOM 2480 C C . SER A 1 329 ? -0.826 -42.267 -1.847 1.00 27.58 329 SER A C 1
ATOM 2482 O O . SER A 1 329 ? 0.031 -42.925 -2.427 1.00 27.58 329 SER A O 1
ATOM 2484 N N . GLY A 1 330 ? -0.634 -41.793 -0.608 1.00 25.20 330 GLY A N 1
ATOM 2485 C CA . GLY A 1 330 ? 0.194 -42.495 0.381 1.00 25.20 330 GLY A CA 1
ATOM 2486 C C . GLY A 1 330 ? 1.650 -42.047 0.550 1.00 25.20 330 GLY A C 1
ATOM 2487 O O . GLY A 1 330 ? 2.531 -42.497 -0.163 1.00 25.20 330 GLY A O 1
ATOM 2488 N N . GLY A 1 331 ? 1.893 -41.287 1.625 1.00 27.17 331 GLY A N 1
ATOM 2489 C CA . GLY A 1 331 ? 3.065 -41.432 2.500 1.00 27.17 331 GLY A CA 1
ATOM 2490 C C . GLY A 1 331 ? 4.454 -41.067 1.957 1.00 27.17 331 GLY A C 1
ATOM 2491 O O . GLY A 1 331 ? 5.047 -41.790 1.169 1.00 27.17 331 GLY A O 1
ATOM 2492 N N . GLY A 1 332 ? 5.055 -40.038 2.564 1.00 24.11 332 GLY A N 1
ATOM 2493 C CA . GLY A 1 332 ? 6.514 -39.906 2.637 1.00 24.11 332 GLY A CA 1
ATOM 2494 C C . GLY A 1 332 ? 7.078 -38.635 2.013 1.00 24.11 332 GLY A C 1
ATOM 2495 O O . GLY A 1 332 ? 7.422 -38.607 0.841 1.00 24.11 332 GLY A O 1
ATOM 2496 N N . SER A 1 333 ? 7.244 -37.613 2.857 1.00 35.41 333 SER A N 1
ATOM 2497 C CA . SER A 1 333 ? 8.405 -36.706 2.896 1.00 35.41 333 SER A CA 1
ATOM 2498 C C . SER A 1 333 ? 9.170 -36.434 1.587 1.00 35.41 333 SER A C 1
ATOM 2500 O O . SER A 1 333 ? 9.976 -37.259 1.165 1.00 35.41 333 SER A O 1
ATOM 2502 N N . THR A 1 334 ? 9.090 -35.206 1.057 1.00 27.50 334 THR A N 1
ATOM 2503 C CA . THR A 1 334 ? 10.279 -34.422 0.643 1.00 27.50 334 THR A CA 1
ATOM 2504 C C . THR A 1 334 ? 9.938 -32.935 0.389 1.00 27.50 334 THR A C 1
ATOM 2506 O O . THR A 1 334 ? 8.793 -32.631 0.066 1.00 27.50 334 THR A O 1
ATOM 2509 N N . PRO A 1 335 ? 10.892 -31.995 0.575 1.00 37.22 335 PRO A N 1
ATOM 2510 C CA . PRO A 1 335 ? 10.672 -30.544 0.544 1.00 37.22 335 PRO A CA 1
ATOM 2511 C C . PRO A 1 335 ? 10.870 -29.933 -0.857 1.00 37.22 335 PRO A C 1
ATOM 2513 O O . PRO A 1 335 ? 11.788 -30.326 -1.576 1.00 37.22 335 PRO A O 1
ATOM 2516 N N . SER A 1 336 ? 10.051 -28.936 -1.217 1.00 30.47 336 SER A N 1
ATOM 2517 C CA . SER A 1 336 ? 10.154 -28.184 -2.480 1.00 30.47 336 SER A CA 1
ATOM 2518 C C . SER A 1 336 ? 11.127 -27.000 -2.358 1.00 30.47 336 SER A C 1
ATOM 2520 O O . SER A 1 336 ? 10.805 -25.941 -1.823 1.00 30.47 336 SER A O 1
ATOM 2522 N N . GLY A 1 337 ? 12.349 -27.238 -2.828 1.00 35.62 337 GLY A N 1
ATOM 2523 C CA . GLY A 1 337 ? 13.231 -26.284 -3.505 1.00 35.62 337 GLY A CA 1
ATOM 2524 C C . GLY A 1 337 ? 13.765 -26.982 -4.770 1.00 35.62 337 GLY A C 1
ATOM 2525 O O . GLY A 1 337 ? 13.565 -28.201 -4.888 1.00 35.62 337 GLY A O 1
ATOM 2526 N N . PRO A 1 338 ? 14.427 -26.289 -5.720 1.00 43.78 338 PRO A N 1
ATOM 2527 C CA . PRO A 1 338 ? 14.946 -26.933 -6.927 1.00 43.78 338 PRO A CA 1
ATOM 2528 C C . PRO A 1 338 ? 15.789 -28.138 -6.515 1.00 43.78 338 PRO A C 1
ATOM 2530 O O . PRO A 1 338 ? 16.642 -28.031 -5.632 1.00 43.78 338 PRO A O 1
ATOM 2533 N N . LYS A 1 339 ? 15.488 -29.312 -7.084 1.00 61.59 339 LYS A N 1
ATOM 2534 C CA . LYS A 1 339 ? 16.019 -30.602 -6.627 1.00 61.59 339 LYS A CA 1
ATOM 2535 C C . LYS A 1 339 ? 17.549 -30.596 -6.705 1.00 61.59 339 LYS A C 1
ATOM 2537 O O . LYS A 1 339 ? 18.134 -30.872 -7.749 1.00 61.59 339 LYS A O 1
ATOM 2542 N N . GLY A 1 340 ? 18.182 -30.245 -5.590 1.00 74.38 340 GLY A N 1
ATOM 2543 C CA . GLY A 1 340 ? 19.624 -30.225 -5.425 1.00 74.38 340 GLY A CA 1
ATOM 2544 C C . GLY A 1 340 ? 20.128 -31.642 -5.205 1.00 74.38 340 GLY A C 1
ATOM 2545 O O . GLY A 1 340 ? 19.702 -32.341 -4.285 1.00 74.38 340 GLY A O 1
ATOM 2546 N N . TYR A 1 341 ? 21.042 -32.086 -6.051 1.00 84.88 341 TYR A N 1
ATOM 2547 C CA . TYR A 1 341 ? 21.611 -33.421 -5.983 1.00 84.88 341 TYR A CA 1
ATOM 2548 C C . TYR A 1 341 ? 22.868 -33.412 -5.109 1.00 84.88 341 TYR A C 1
ATOM 2550 O O . TYR A 1 341 ? 23.678 -32.491 -5.153 1.00 84.88 341 TYR A O 1
ATOM 2558 N N . SER A 1 342 ? 23.081 -34.471 -4.330 1.00 84.88 342 SER A N 1
ATOM 2559 C CA . SER A 1 342 ? 24.272 -34.591 -3.475 1.00 84.88 342 SER A CA 1
ATOM 2560 C C . SER A 1 342 ? 25.574 -34.764 -4.270 1.00 84.88 342 SER A C 1
ATOM 2562 O O . SER A 1 342 ? 26.658 -34.609 -3.719 1.00 84.88 342 SER A O 1
ATOM 2564 N N . SER A 1 343 ? 25.484 -35.081 -5.567 1.00 88.69 343 SER A N 1
ATOM 2565 C CA . SER A 1 343 ? 26.623 -35.188 -6.483 1.00 88.69 343 SER A CA 1
ATOM 2566 C C . SER A 1 343 ? 26.223 -34.957 -7.946 1.00 88.69 343 SER A C 1
ATOM 2568 O O . SER A 1 343 ? 25.087 -35.230 -8.356 1.00 88.69 343 SER A O 1
ATOM 2570 N N . PHE A 1 344 ? 27.189 -34.573 -8.781 1.00 90.69 344 PHE A N 1
ATOM 2571 C CA . PHE A 1 344 ? 26.986 -34.493 -10.230 1.00 90.69 344 PHE A CA 1
ATOM 2572 C C . PHE A 1 344 ? 26.621 -35.854 -10.853 1.00 90.69 344 PHE A C 1
ATOM 2574 O O . PHE A 1 344 ? 25.848 -35.928 -11.805 1.00 90.69 344 PHE A O 1
ATOM 2581 N N . LYS A 1 345 ? 27.103 -36.967 -10.280 1.00 90.50 345 LYS A N 1
ATOM 2582 C CA . LYS A 1 345 ? 26.718 -38.321 -10.711 1.00 90.50 345 LYS A CA 1
ATOM 2583 C C . LYS A 1 345 ? 25.227 -38.584 -10.481 1.00 90.50 345 LYS A C 1
ATOM 2585 O O . LYS A 1 345 ? 24.571 -39.129 -11.366 1.00 90.50 345 LYS A O 1
ATOM 2590 N N . SER A 1 346 ? 24.684 -38.185 -9.326 1.00 84.00 346 SER A N 1
ATOM 2591 C CA . SER A 1 346 ? 23.241 -38.288 -9.061 1.00 84.00 346 SER A CA 1
ATOM 2592 C C . SER A 1 346 ? 22.415 -37.374 -9.961 1.00 84.00 346 SER A C 1
ATOM 2594 O O . SER A 1 346 ? 21.373 -37.818 -10.433 1.00 84.00 346 SER A O 1
ATOM 2596 N N . PHE A 1 347 ? 22.910 -36.168 -10.265 1.00 90.81 347 PHE A N 1
ATOM 2597 C CA . PHE A 1 347 ? 22.286 -35.275 -11.243 1.00 90.81 347 PHE A CA 1
ATOM 2598 C C . PHE A 1 347 ? 22.211 -35.939 -12.625 1.00 90.81 347 PHE A C 1
ATOM 2600 O O . PHE A 1 347 ? 21.124 -36.099 -13.165 1.00 90.81 347 PHE A O 1
ATOM 2607 N N . LYS A 1 348 ? 23.331 -36.442 -13.167 1.00 89.00 348 LYS A N 1
ATOM 2608 C CA . LYS A 1 348 ? 23.349 -37.100 -14.489 1.00 89.00 348 LYS A CA 1
ATOM 2609 C C . LYS A 1 348 ? 22.475 -38.350 -14.559 1.00 89.00 348 LYS A C 1
ATOM 2611 O O . LYS A 1 348 ? 21.903 -38.632 -15.603 1.00 89.00 348 LYS A O 1
ATOM 2616 N N . ARG A 1 349 ? 22.364 -39.111 -13.466 1.00 85.00 349 ARG A N 1
ATOM 2617 C CA . ARG A 1 349 ? 21.467 -40.274 -13.415 1.00 85.00 349 ARG A CA 1
ATOM 2618 C C . ARG A 1 349 ? 19.995 -39.864 -13.486 1.00 85.00 349 ARG A C 1
ATOM 2620 O O . ARG A 1 349 ? 19.212 -40.598 -14.069 1.00 85.00 349 A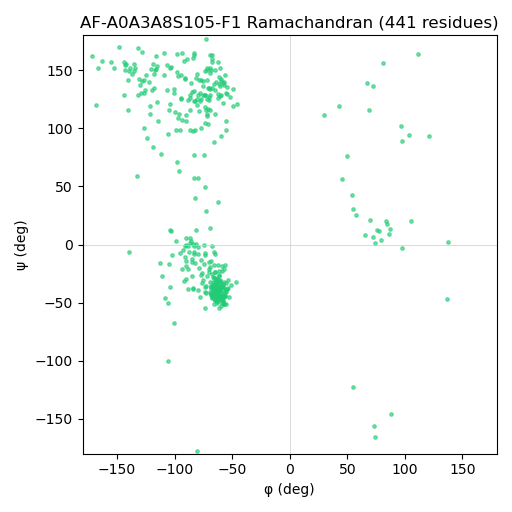RG A O 1
ATOM 2627 N N . ALA A 1 350 ? 19.636 -38.728 -12.890 1.00 81.19 350 ALA A N 1
ATOM 2628 C CA . ALA A 1 350 ? 18.272 -38.211 -12.919 1.00 81.19 350 ALA A CA 1
ATOM 2629 C C . ALA A 1 350 ? 17.934 -37.503 -14.240 1.00 81.19 350 ALA A C 1
ATOM 2631 O O . ALA A 1 350 ? 16.831 -37.667 -14.743 1.00 81.19 350 ALA A O 1
ATOM 2632 N N . MET A 1 351 ? 18.883 -36.751 -14.805 1.00 82.06 351 MET A N 1
ATOM 2633 C CA . MET A 1 351 ? 18.667 -35.941 -16.010 1.00 82.06 351 MET A CA 1
ATOM 2634 C C . MET A 1 351 ? 18.965 -36.679 -17.319 1.00 82.06 351 MET A C 1
ATOM 2636 O O . MET A 1 351 ? 18.533 -36.243 -18.380 1.00 82.06 351 MET A O 1
ATOM 2640 N N . GLY A 1 352 ? 19.718 -37.780 -17.268 1.00 87.62 352 GLY A N 1
ATOM 2641 C CA . GLY A 1 352 ? 20.183 -38.475 -18.462 1.00 87.62 352 GLY A CA 1
ATOM 2642 C C . GLY A 1 352 ? 21.313 -37.732 -19.200 1.00 87.62 352 GLY A C 1
ATOM 2643 O O . GLY A 1 352 ? 21.985 -36.856 -18.633 1.00 87.62 352 GLY A O 1
ATOM 2644 N N . PRO A 1 353 ? 21.606 -38.121 -20.455 1.00 88.50 353 PRO A N 1
ATOM 2645 C CA . PRO A 1 353 ? 22.598 -37.431 -21.277 1.00 88.50 353 PRO A CA 1
ATOM 2646 C C . PRO A 1 353 ? 22.148 -35.995 -21.597 1.00 88.50 353 PRO A C 1
ATOM 2648 O O . PRO A 1 353 ? 20.961 -35.736 -21.745 1.00 88.50 353 PRO A O 1
ATOM 2651 N N . ALA A 1 354 ? 23.099 -35.070 -21.770 1.00 87.56 354 ALA A N 1
ATOM 2652 C CA . ALA A 1 354 ? 22.823 -33.651 -22.057 1.00 87.56 354 ALA A CA 1
ATOM 2653 C C . ALA A 1 354 ? 22.140 -33.394 -23.420 1.00 87.56 354 ALA A C 1
ATOM 2655 O O . ALA A 1 354 ? 21.744 -32.268 -23.719 1.00 87.56 354 ALA A O 1
ATOM 2656 N N . GLY A 1 355 ? 22.019 -34.430 -24.252 1.00 86.12 355 GLY A N 1
ATOM 2657 C CA . GLY A 1 355 ? 21.537 -34.362 -25.628 1.00 86.12 355 GLY A CA 1
ATOM 2658 C C . GLY A 1 355 ? 22.645 -34.650 -26.641 1.00 86.12 355 GLY A C 1
ATOM 2659 O O . GLY A 1 355 ? 23.833 -34.636 -26.315 1.00 86.12 355 GLY A O 1
ATOM 2660 N N . ASN A 1 356 ? 22.255 -34.947 -27.882 1.00 90.12 356 ASN A N 1
ATOM 2661 C CA . ASN A 1 356 ? 23.209 -35.226 -28.953 1.00 90.12 356 ASN A CA 1
ATOM 2662 C C . ASN A 1 356 ? 24.084 -33.989 -29.230 1.00 90.12 356 ASN A C 1
ATOM 2664 O O . ASN A 1 356 ? 23.555 -32.894 -29.398 1.00 90.12 356 ASN A O 1
ATOM 2668 N N . GLY A 1 357 ? 25.408 -34.162 -29.257 1.00 91.19 357 GLY A N 1
ATOM 2669 C CA . GLY A 1 357 ? 26.367 -33.069 -29.469 1.00 91.19 357 GLY A CA 1
ATOM 2670 C C . GLY A 1 357 ? 26.536 -32.091 -28.295 1.00 91.19 357 GLY A C 1
ATOM 2671 O O . GLY A 1 357 ? 27.249 -31.098 -28.447 1.00 91.19 357 GLY A O 1
ATOM 2672 N N . LYS A 1 358 ? 25.922 -32.361 -27.133 1.00 93.94 358 LYS A N 1
ATOM 2673 C CA . LYS A 1 358 ? 25.937 -31.472 -25.963 1.00 93.94 358 LYS A CA 1
ATOM 2674 C C . LYS A 1 358 ? 26.648 -32.079 -24.759 1.00 93.94 358 LYS A C 1
ATOM 2676 O O . LYS A 1 358 ? 26.678 -33.295 -24.574 1.00 93.94 358 LYS A O 1
ATOM 2681 N N . GLU A 1 359 ? 27.173 -31.211 -23.906 1.00 93.38 359 GLU A N 1
ATOM 2682 C CA . GLU A 1 359 ? 27.780 -31.544 -22.622 1.00 93.38 359 GLU A CA 1
ATOM 2683 C C . GLU A 1 359 ? 27.109 -30.745 -21.499 1.00 93.38 359 GLU A C 1
ATOM 2685 O O . GLU A 1 359 ? 26.665 -29.612 -21.685 1.00 93.38 359 GLU A O 1
ATOM 2690 N N . TRP A 1 360 ? 27.004 -31.357 -20.319 1.00 95.62 360 TRP A N 1
ATOM 2691 C CA . TRP A 1 360 ? 26.523 -30.675 -19.120 1.00 95.62 360 TRP A CA 1
ATOM 2692 C C . TRP A 1 360 ? 27.589 -29.693 -18.633 1.00 95.62 360 TRP A C 1
ATOM 2694 O O . TRP A 1 360 ? 28.715 -30.104 -18.359 1.00 95.62 360 TRP A O 1
ATOM 2704 N N . HIS A 1 361 ? 27.211 -28.429 -18.475 1.00 95.62 361 HIS A N 1
ATOM 2705 C CA . HIS A 1 361 ? 28.081 -27.352 -18.026 1.00 95.62 361 HIS A CA 1
ATOM 2706 C C . HIS A 1 361 ? 27.560 -26.736 -16.730 1.00 95.62 361 HIS A C 1
ATOM 2708 O O . HIS A 1 361 ? 26.379 -26.405 -16.629 1.00 95.62 361 HIS A O 1
ATOM 2714 N N . HIS A 1 362 ? 28.444 -26.542 -15.754 1.00 95.62 362 HIS A N 1
ATOM 2715 C CA . HIS A 1 362 ? 28.130 -25.812 -14.528 1.00 95.62 362 HIS A CA 1
ATOM 2716 C C . HIS A 1 362 ? 28.359 -24.311 -14.730 1.00 95.62 362 HIS A C 1
ATOM 2718 O O . HIS A 1 362 ? 29.501 -23.893 -14.903 1.00 95.62 362 HIS A O 1
ATOM 2724 N N . VAL A 1 363 ? 27.298 -23.507 -14.646 1.00 91.31 363 VAL A N 1
ATOM 2725 C CA . VAL A 1 363 ? 27.361 -22.036 -14.741 1.00 91.31 363 VAL A CA 1
ATOM 2726 C C . VAL A 1 363 ? 28.228 -21.459 -13.612 1.00 91.31 363 VAL A C 1
ATOM 2728 O O . VAL A 1 363 ? 29.118 -20.645 -13.854 1.00 91.31 363 VAL A O 1
ATOM 2731 N N . VAL A 1 364 ? 28.023 -21.934 -12.380 1.00 94.06 364 VAL A N 1
ATOM 2732 C CA . VAL A 1 364 ? 28.959 -21.801 -11.256 1.00 94.06 364 VAL A CA 1
ATOM 2733 C C . VAL A 1 364 ? 29.790 -23.075 -11.172 1.00 94.06 364 VAL A C 1
ATOM 2735 O O . VAL A 1 364 ? 29.264 -24.137 -10.833 1.00 94.06 364 VAL A O 1
ATOM 2738 N N . GLU A 1 365 ? 31.090 -22.971 -11.463 1.00 90.44 365 GLU A N 1
ATOM 2739 C CA . GLU A 1 365 ? 31.975 -24.131 -11.609 1.00 90.44 365 GLU A CA 1
ATOM 2740 C C . GLU A 1 365 ? 32.011 -25.028 -10.362 1.00 90.44 365 GLU A C 1
ATOM 2742 O O . GLU A 1 365 ? 32.152 -24.567 -9.221 1.00 90.44 365 GLU A O 1
ATOM 2747 N N . GLN A 1 366 ? 31.981 -26.341 -10.596 1.00 90.50 366 GLN A N 1
ATOM 2748 C CA . GLN A 1 366 ? 32.183 -27.364 -9.574 1.00 90.50 366 GLN A CA 1
ATOM 2749 C C . GLN A 1 366 ? 33.671 -27.464 -9.190 1.00 90.50 366 GLN A C 1
ATOM 2751 O O . GLN A 1 366 ? 34.377 -28.378 -9.606 1.00 90.50 366 GLN A O 1
ATOM 2756 N N . THR A 1 367 ? 34.161 -26.523 -8.385 1.00 88.38 367 THR A N 1
ATOM 2757 C CA . THR A 1 367 ? 35.496 -26.601 -7.761 1.00 88.38 367 THR A CA 1
ATOM 2758 C C . THR A 1 367 ? 35.379 -27.002 -6.295 1.00 88.38 367 THR A C 1
ATOM 2760 O O . THR A 1 367 ? 34.385 -26.658 -5.661 1.00 88.38 367 THR A O 1
ATOM 2763 N N . ASP A 1 368 ? 36.398 -27.641 -5.712 1.00 86.19 368 ASP A N 1
ATOM 2764 C CA . ASP A 1 368 ? 36.390 -28.010 -4.282 1.00 86.19 368 ASP A CA 1
ATOM 2765 C C . ASP A 1 368 ? 36.101 -26.805 -3.372 1.00 86.19 368 ASP A C 1
ATOM 2767 O O . ASP A 1 368 ? 35.350 -26.903 -2.404 1.00 86.19 368 ASP A O 1
ATOM 2771 N N . GLY A 1 369 ? 36.624 -25.629 -3.738 1.00 84.12 369 GLY A N 1
ATOM 2772 C CA . GLY A 1 369 ? 36.347 -24.378 -3.031 1.00 84.12 369 GLY A CA 1
ATOM 2773 C C . GLY A 1 369 ? 34.882 -23.942 -3.122 1.00 84.12 369 GLY A C 1
ATOM 2774 O O . GLY A 1 369 ? 34.318 -23.498 -2.126 1.00 84.12 369 GLY A O 1
ATOM 2775 N N . ASN A 1 370 ? 34.242 -24.087 -4.283 1.00 87.56 370 ASN A N 1
ATOM 2776 C CA . ASN A 1 370 ? 32.820 -23.775 -4.442 1.00 87.56 370 ASN A CA 1
ATOM 2777 C C . ASN A 1 370 ? 31.930 -24.833 -3.776 1.00 87.56 370 ASN A C 1
ATOM 2779 O O . ASN A 1 370 ? 30.920 -24.476 -3.177 1.00 87.56 370 ASN A O 1
ATOM 2783 N N . VAL A 1 371 ? 32.314 -26.112 -3.818 1.00 88.88 371 VAL A N 1
ATOM 2784 C CA . VAL A 1 371 ? 31.601 -27.193 -3.119 1.00 88.88 371 VAL A CA 1
ATOM 2785 C C . VAL A 1 371 ? 31.614 -26.941 -1.612 1.00 88.88 371 VAL A C 1
ATOM 2787 O O . VAL A 1 371 ? 30.565 -27.036 -0.980 1.00 88.88 371 VAL A O 1
ATOM 2790 N N . ALA A 1 372 ? 32.759 -26.547 -1.045 1.00 84.88 372 ALA A N 1
ATOM 2791 C CA . ALA A 1 372 ? 32.871 -26.210 0.373 1.00 84.88 372 ALA A CA 1
ATOM 2792 C C . ALA A 1 372 ? 32.070 -24.954 0.762 1.00 84.88 372 ALA A C 1
ATOM 2794 O O . ALA A 1 372 ? 31.524 -24.892 1.860 1.00 84.88 372 ALA A O 1
ATOM 2795 N N . ARG A 1 373 ? 31.995 -23.950 -0.124 1.00 85.81 373 ARG A N 1
ATOM 2796 C CA . ARG A 1 373 ? 31.337 -22.661 0.162 1.00 85.81 373 ARG A CA 1
ATOM 2797 C C . ARG A 1 373 ? 29.827 -22.666 -0.055 1.00 85.81 373 ARG A C 1
ATOM 2799 O O . ARG A 1 373 ? 29.119 -22.003 0.693 1.00 85.81 373 ARG A O 1
ATOM 2806 N N . PHE A 1 374 ? 29.345 -23.353 -1.086 1.00 87.62 374 PHE A N 1
ATOM 2807 C CA . PHE A 1 374 ? 27.943 -23.285 -1.524 1.00 87.62 374 PHE A CA 1
ATOM 2808 C C . PHE A 1 374 ? 27.189 -24.600 -1.315 1.00 87.62 374 PHE A C 1
ATOM 2810 O O . PHE A 1 374 ? 25.961 -24.625 -1.327 1.00 87.62 374 PHE A O 1
ATOM 2817 N N . GLY A 1 375 ? 27.914 -25.696 -1.093 1.00 88.31 375 GLY A N 1
ATOM 2818 C CA . GLY A 1 375 ? 27.345 -27.025 -0.946 1.00 88.31 375 GLY A CA 1
ATOM 2819 C C . GLY A 1 375 ? 27.019 -27.696 -2.289 1.00 88.31 375 GLY A C 1
ATOM 2820 O O . GLY A 1 375 ? 26.798 -27.037 -3.309 1.00 88.31 375 GLY A O 1
ATOM 2821 N N . PRO A 1 376 ? 26.963 -29.040 -2.314 1.00 84.31 376 PRO A N 1
ATOM 2822 C CA . PRO A 1 376 ? 26.747 -29.803 -3.543 1.00 84.31 376 PRO A CA 1
ATOM 2823 C C . PRO A 1 376 ? 25.363 -29.561 -4.159 1.00 84.31 376 PRO A C 1
ATOM 2825 O O . PRO A 1 376 ? 25.234 -29.555 -5.378 1.00 84.31 376 PRO A O 1
ATOM 2828 N N . GLN A 1 377 ? 24.340 -29.306 -3.339 1.00 85.19 377 GLN A N 1
ATOM 2829 C CA . GLN A 1 377 ? 22.962 -29.096 -3.798 1.00 85.19 377 GLN A CA 1
ATOM 2830 C C . GLN A 1 377 ? 22.790 -27.782 -4.580 1.00 85.19 377 GLN A C 1
ATOM 2832 O O . GLN A 1 377 ? 22.056 -27.753 -5.567 1.00 85.19 377 GLN A O 1
ATOM 2837 N N . ALA A 1 378 ? 23.512 -26.721 -4.198 1.00 81.06 378 ALA A N 1
ATOM 2838 C CA . ALA A 1 378 ? 23.520 -25.447 -4.921 1.00 81.06 378 ALA A CA 1
ATOM 2839 C C . ALA A 1 378 ? 24.278 -25.533 -6.257 1.00 81.06 378 ALA A C 1
ATOM 2841 O O . ALA A 1 378 ? 23.973 -24.799 -7.193 1.00 81.06 378 ALA A O 1
ATOM 2842 N N . LEU A 1 379 ? 25.250 -26.447 -6.366 1.00 89.19 379 LEU A N 1
ATOM 2843 C CA . LEU A 1 379 ? 26.025 -26.653 -7.592 1.00 89.19 379 LEU A CA 1
ATOM 2844 C C . LEU A 1 379 ? 25.403 -27.683 -8.537 1.00 89.19 379 LEU A C 1
ATOM 2846 O O . LEU A 1 379 ? 25.622 -27.609 -9.744 1.00 89.19 379 LEU A O 1
ATOM 2850 N N . HIS A 1 380 ? 24.673 -28.668 -8.017 1.00 90.81 380 HIS A N 1
ATOM 2851 C CA . HIS A 1 380 ? 24.075 -29.755 -8.788 1.00 90.81 380 HIS A CA 1
ATOM 2852 C C . HIS A 1 380 ? 22.562 -29.624 -8.790 1.00 90.81 380 HIS A C 1
ATOM 2854 O O . HIS A 1 380 ? 21.872 -30.337 -8.072 1.00 90.81 380 HIS A O 1
ATOM 2860 N N . ASN A 1 381 ? 22.044 -28.726 -9.609 1.00 87.00 381 ASN A N 1
ATOM 2861 C CA . ASN A 1 381 ? 20.618 -28.574 -9.860 1.00 87.00 381 ASN A CA 1
ATOM 2862 C C . ASN A 1 381 ? 20.424 -28.090 -11.301 1.00 87.00 381 ASN A C 1
ATOM 2864 O O . ASN A 1 381 ? 21.389 -27.759 -11.991 1.00 87.00 381 ASN A O 1
ATOM 2868 N N . VAL A 1 382 ? 19.177 -28.091 -11.754 1.00 83.56 382 VAL A N 1
ATOM 2869 C CA . VAL A 1 382 ? 18.819 -27.756 -13.139 1.00 83.56 382 VAL A CA 1
ATOM 2870 C C . VAL A 1 382 ? 19.000 -26.274 -13.482 1.00 83.56 382 VAL A C 1
ATOM 2872 O O . VAL A 1 382 ? 19.038 -25.936 -14.658 1.00 83.56 382 VAL A O 1
ATOM 2875 N N . GLU A 1 383 ? 19.145 -25.402 -12.483 1.00 81.44 383 GLU A N 1
ATOM 2876 C CA . GLU A 1 383 ? 19.375 -23.967 -12.686 1.00 81.44 383 GLU A CA 1
ATOM 2877 C C . GLU A 1 383 ? 20.863 -23.668 -12.914 1.00 81.44 383 GLU A C 1
ATOM 2879 O O . GLU A 1 383 ? 21.216 -22.825 -13.734 1.00 81.44 383 GLU A O 1
ATOM 2884 N N . ASN A 1 384 ? 21.752 -24.384 -12.216 1.00 92.31 384 ASN A N 1
ATOM 2885 C CA . ASN A 1 384 ? 23.199 -24.199 -12.321 1.00 92.31 384 ASN A CA 1
ATOM 2886 C C . ASN A 1 384 ? 23.870 -25.130 -13.344 1.00 92.31 384 ASN A C 1
ATOM 2888 O O . ASN A 1 384 ? 24.987 -24.852 -13.773 1.00 92.31 384 ASN A O 1
ATOM 2892 N N . VAL A 1 385 ? 23.242 -26.249 -13.716 1.00 93.94 385 VAL A N 1
ATOM 2893 C CA . VAL A 1 385 ? 23.805 -27.227 -14.659 1.00 93.94 385 VAL A CA 1
ATOM 2894 C C . VAL A 1 385 ? 22.969 -27.270 -15.930 1.00 93.94 385 VAL A C 1
ATOM 2896 O O . VAL A 1 385 ? 21.881 -27.843 -15.951 1.00 93.94 385 VAL A O 1
ATOM 2899 N N . ILE A 1 386 ? 23.508 -26.699 -17.003 1.00 91.12 386 ILE A N 1
ATOM 2900 C CA . ILE A 1 386 ? 22.804 -26.512 -18.275 1.00 91.12 386 ILE A CA 1
ATOM 2901 C C . ILE A 1 386 ? 23.471 -27.307 -19.406 1.00 91.12 386 ILE A C 1
ATOM 2903 O O . ILE A 1 386 ? 24.682 -27.537 -19.362 1.00 91.12 386 ILE A O 1
ATOM 2907 N N . PRO A 1 387 ? 22.726 -27.745 -20.434 1.00 93.69 387 PRO A N 1
ATOM 2908 C CA . PRO A 1 387 ? 23.318 -28.402 -21.590 1.00 93.69 387 PRO A CA 1
ATOM 2909 C C . PRO A 1 387 ? 23.896 -27.353 -22.551 1.00 93.69 387 PRO A C 1
ATOM 2911 O O . PRO A 1 387 ? 23.179 -26.462 -23.011 1.00 93.69 387 PRO A O 1
ATOM 2914 N N . LEU A 1 388 ? 25.178 -27.473 -22.895 1.00 92.62 388 LEU A N 1
ATOM 2915 C CA . LEU A 1 388 ? 25.845 -26.636 -23.896 1.00 92.62 388 LEU A CA 1
ATOM 2916 C C . LEU A 1 388 ? 26.339 -27.477 -25.066 1.00 92.62 388 LEU A C 1
ATOM 2918 O O . LEU A 1 388 ? 26.765 -28.613 -24.878 1.00 92.62 388 LEU A O 1
ATOM 2922 N N . ASP A 1 389 ? 26.324 -26.906 -26.269 1.00 95.06 389 ASP A N 1
ATOM 2923 C CA . ASP A 1 389 ? 26.981 -27.521 -27.423 1.00 95.06 389 ASP A CA 1
ATOM 2924 C C . ASP A 1 389 ? 28.467 -27.723 -27.121 1.00 95.06 389 ASP A C 1
ATOM 2926 O O . ASP A 1 389 ? 29.112 -26.853 -26.529 1.00 95.06 389 ASP A O 1
ATOM 2930 N N . LYS A 1 390 ? 29.017 -28.871 -27.521 1.00 95.12 390 LYS A N 1
ATOM 2931 C CA . LYS A 1 390 ? 30.380 -29.277 -27.151 1.00 95.12 390 LYS A CA 1
ATOM 2932 C C . LYS A 1 390 ? 31.446 -28.241 -27.523 1.00 95.12 390 LYS A C 1
ATOM 2934 O O . LYS A 1 390 ? 32.379 -28.007 -26.761 1.00 95.12 390 LYS A O 1
ATOM 2939 N N . GLU A 1 391 ? 31.304 -27.595 -28.676 1.00 94.12 391 GLU A N 1
ATOM 2940 C CA . GLU A 1 391 ? 32.225 -26.539 -29.111 1.00 94.12 391 GLU A CA 1
ATOM 2941 C C . GLU A 1 391 ? 32.158 -25.316 -28.191 1.00 94.12 391 GLU A C 1
ATOM 2943 O O . GLU A 1 391 ? 33.190 -24.848 -27.713 1.00 94.12 391 GLU A O 1
ATOM 2948 N N . LEU A 1 392 ? 30.946 -24.858 -27.860 1.00 94.38 392 LEU A N 1
ATOM 2949 C CA . LEU A 1 392 ? 30.740 -23.742 -26.940 1.00 94.38 392 LEU A CA 1
ATOM 2950 C C . LEU A 1 392 ? 31.249 -24.078 -25.533 1.00 94.38 392 LEU A C 1
ATOM 2952 O O . LEU A 1 392 ? 31.906 -23.250 -24.905 1.00 94.38 392 LEU A O 1
ATOM 2956 N N . HIS A 1 393 ? 31.002 -25.300 -25.057 1.00 96.00 393 HIS A N 1
ATOM 2957 C CA . HIS A 1 393 ? 31.513 -25.789 -23.778 1.00 96.00 393 HIS A CA 1
ATOM 2958 C C . HIS A 1 393 ? 33.048 -25.699 -23.698 1.00 96.00 393 HIS A C 1
ATOM 2960 O O . HIS A 1 393 ? 33.604 -25.204 -22.709 1.00 96.00 393 HIS A O 1
ATOM 2966 N N . ASN A 1 394 ? 33.736 -26.109 -24.768 1.00 95.88 394 ASN A N 1
ATOM 2967 C CA . ASN A 1 394 ? 35.191 -26.031 -24.870 1.00 95.88 394 ASN A CA 1
ATOM 2968 C C . ASN A 1 394 ? 35.691 -24.581 -24.912 1.00 95.88 394 ASN A C 1
ATOM 2970 O O . ASN A 1 394 ? 36.647 -24.249 -24.209 1.00 95.88 394 ASN A O 1
ATOM 2974 N N . SER A 1 395 ? 35.036 -23.702 -25.678 1.00 96.25 395 SER A N 1
ATOM 2975 C CA . SER A 1 395 ? 35.398 -22.281 -25.752 1.00 96.25 395 SER A CA 1
ATOM 2976 C C . SER A 1 395 ? 35.236 -21.570 -24.405 1.00 96.25 395 SER A C 1
ATOM 2978 O O . SER A 1 395 ? 36.135 -20.841 -23.988 1.00 96.25 395 SER A O 1
ATOM 2980 N N . VAL A 1 396 ? 34.145 -21.835 -23.678 1.00 95.19 396 VAL A N 1
ATOM 2981 C CA . VAL A 1 396 ? 33.930 -21.304 -22.320 1.00 95.19 396 VAL A CA 1
ATOM 2982 C C . VAL A 1 396 ? 35.017 -21.808 -21.370 1.00 95.19 396 VAL A C 1
ATOM 2984 O O . VAL A 1 396 ? 35.631 -21.021 -20.648 1.00 95.19 396 VAL A O 1
ATOM 2987 N N . SER A 1 397 ? 35.332 -23.102 -21.416 1.00 94.12 397 SER A N 1
ATOM 2988 C CA . SER A 1 397 ? 36.377 -23.697 -20.575 1.00 94.12 397 SER A CA 1
ATOM 2989 C C . SER A 1 397 ? 37.771 -23.113 -20.851 1.00 94.12 397 SER A C 1
ATOM 2991 O O . SER A 1 397 ? 38.544 -22.861 -19.915 1.00 94.12 397 SER A O 1
ATOM 2993 N N . ALA A 1 398 ? 38.090 -22.858 -22.123 1.00 95.25 398 ALA A N 1
ATOM 2994 C CA . ALA A 1 398 ? 39.330 -22.209 -22.540 1.00 95.25 398 ALA A CA 1
ATOM 2995 C C . ALA A 1 398 ? 39.399 -20.755 -22.048 1.00 95.25 398 ALA A C 1
ATOM 2997 O O . ALA A 1 398 ? 40.403 -20.355 -21.457 1.00 95.25 398 ALA A O 1
ATOM 2998 N N . PHE A 1 399 ? 38.313 -19.990 -22.197 1.00 96.81 399 PHE A N 1
ATOM 2999 C CA . PHE A 1 399 ? 38.222 -18.616 -21.705 1.00 96.81 399 PHE A CA 1
ATOM 3000 C C . PHE A 1 399 ? 38.440 -18.525 -20.190 1.00 96.81 399 PHE A C 1
ATOM 3002 O O . PHE A 1 399 ? 39.222 -17.693 -19.727 1.00 96.81 399 PHE A O 1
ATOM 3009 N N . TYR A 1 400 ? 37.841 -19.428 -19.409 1.00 95.19 400 TYR A N 1
ATOM 3010 C CA . TYR A 1 400 ? 38.027 -19.475 -17.952 1.00 95.19 400 TYR A CA 1
ATOM 3011 C C . TYR A 1 400 ? 39.482 -19.729 -17.542 1.00 95.19 400 TYR A C 1
ATOM 3013 O O . TYR A 1 400 ? 39.919 -19.304 -16.470 1.00 95.19 400 TYR A O 1
ATOM 3021 N N . SER A 1 401 ? 40.242 -20.390 -18.412 1.00 96.06 401 SER A N 1
ATOM 3022 C CA . SER A 1 401 ? 41.655 -20.708 -18.209 1.00 96.06 401 SER A CA 1
ATOM 3023 C C . SER A 1 401 ? 42.593 -19.620 -18.759 1.00 96.06 401 SER A C 1
ATOM 3025 O O . SER A 1 401 ? 43.807 -19.738 -18.625 1.00 96.06 401 SER A O 1
ATOM 3027 N N . SER A 1 402 ? 42.050 -18.552 -19.355 1.00 95.25 402 SER A N 1
ATOM 3028 C CA . SER A 1 402 ? 42.816 -17.449 -19.940 1.00 95.25 402 SER A CA 1
ATOM 3029 C C . SER A 1 402 ? 43.062 -16.303 -18.951 1.00 95.25 402 SER A C 1
ATOM 3031 O O . SER A 1 402 ? 42.331 -16.120 -17.970 1.00 95.25 402 SER A O 1
ATOM 3033 N N . HIS A 1 403 ? 44.097 -15.506 -19.224 1.00 95.62 403 HIS A N 1
ATOM 3034 C CA . HIS A 1 403 ? 44.381 -14.262 -18.511 1.00 95.62 403 HIS A CA 1
ATOM 3035 C C . HIS A 1 403 ? 43.677 -13.096 -19.207 1.00 95.62 403 HIS A C 1
ATOM 3037 O O . HIS A 1 403 ? 44.052 -12.705 -20.310 1.00 95.62 403 HIS A O 1
ATOM 3043 N N . GLN A 1 404 ? 42.668 -12.525 -18.549 1.00 92.62 404 GLN A N 1
ATOM 3044 C CA . GLN A 1 404 ? 41.856 -11.436 -19.097 1.00 92.62 404 GLN A CA 1
ATOM 3045 C C . GLN A 1 404 ? 41.990 -10.191 -18.229 1.00 92.62 404 GLN A C 1
ATOM 3047 O O . GLN A 1 404 ? 41.144 -9.926 -17.378 1.00 92.62 404 GLN A O 1
ATOM 3052 N N . HIS A 1 405 ? 43.043 -9.402 -18.454 1.00 89.62 405 HIS A N 1
ATOM 3053 C CA . HIS A 1 405 ? 43.340 -8.230 -17.622 1.00 89.62 405 HIS A CA 1
ATOM 3054 C C . HIS A 1 405 ? 42.161 -7.246 -17.524 1.00 89.62 405 HIS A C 1
ATOM 3056 O O . HIS A 1 405 ? 41.867 -6.735 -16.447 1.00 89.62 405 HIS A O 1
ATOM 3062 N N . ARG A 1 406 ? 41.424 -7.041 -18.625 1.00 86.56 406 A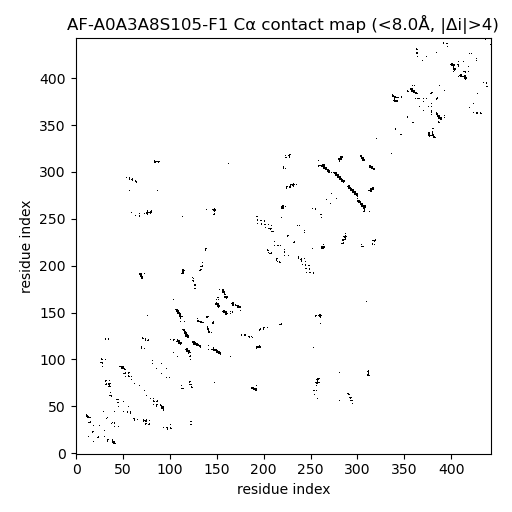RG A N 1
ATOM 3063 C CA . ARG A 1 406 ? 40.241 -6.159 -18.666 1.00 86.56 406 ARG A CA 1
ATOM 3064 C C . ARG A 1 406 ? 39.065 -6.650 -17.817 1.00 86.56 406 ARG A C 1
ATOM 3066 O O . ARG A 1 406 ? 38.162 -5.872 -17.538 1.00 86.56 406 ARG A O 1
ATOM 3073 N N . ILE A 1 407 ? 39.060 -7.927 -17.444 1.00 86.81 407 ILE A N 1
ATOM 3074 C CA . ILE A 1 407 ? 37.976 -8.564 -16.693 1.00 86.81 407 ILE A CA 1
ATOM 3075 C C . ILE A 1 407 ? 38.389 -8.781 -15.243 1.00 86.81 407 ILE A C 1
ATOM 3077 O O . ILE A 1 407 ? 37.663 -8.403 -14.331 1.00 86.81 407 ILE A O 1
ATOM 3081 N N . THR A 1 408 ? 39.557 -9.383 -15.027 1.00 89.00 408 THR A N 1
ATOM 3082 C CA . THR A 1 408 ? 40.037 -9.737 -13.688 1.00 89.00 408 THR A CA 1
ATOM 3083 C C . THR A 1 408 ? 40.704 -8.562 -12.975 1.00 89.00 408 THR A C 1
ATOM 3085 O O . THR A 1 408 ? 40.943 -8.641 -11.771 1.00 89.00 408 THR A O 1
ATOM 3088 N N . GLY A 1 409 ? 41.073 -7.500 -13.705 1.00 86.56 409 GLY A N 1
ATOM 3089 C CA . GLY A 1 409 ? 41.921 -6.416 -13.200 1.00 86.56 409 GLY A CA 1
ATOM 3090 C C . GLY A 1 409 ? 43.349 -6.866 -12.864 1.00 86.56 409 GLY A C 1
ATOM 3091 O O . GLY A 1 409 ? 44.115 -6.097 -12.293 1.00 86.56 409 GLY A O 1
ATOM 3092 N N . SER A 1 410 ? 43.722 -8.105 -13.204 1.00 85.19 410 SER A N 1
ATOM 3093 C CA . SER A 1 410 ? 44.981 -8.745 -12.818 1.00 85.19 410 SER A CA 1
ATOM 3094 C C . SER A 1 410 ? 45.675 -9.360 -14.029 1.00 85.19 410 SER A C 1
ATOM 3096 O O . SER A 1 410 ? 45.033 -9.910 -14.922 1.00 85.19 410 SER A O 1
ATOM 3098 N N . THR A 1 411 ? 47.002 -9.267 -14.071 1.00 87.75 411 THR A N 1
ATOM 3099 C CA . THR A 1 411 ? 47.836 -9.921 -15.092 1.00 87.75 411 THR A CA 1
ATOM 3100 C C . THR A 1 411 ? 48.268 -11.329 -14.681 1.00 87.75 411 THR A C 1
ATOM 3102 O O . THR A 1 411 ? 48.696 -12.102 -15.531 1.00 87.75 411 THR A O 1
ATOM 3105 N N . SER A 1 412 ? 48.124 -11.692 -13.403 1.00 89.94 412 SER A N 1
ATOM 3106 C CA . SER A 1 412 ? 48.598 -12.964 -12.842 1.00 89.94 412 SER A CA 1
ATOM 3107 C C . SER A 1 412 ? 47.489 -13.980 -12.569 1.00 89.94 412 SER A C 1
ATOM 3109 O O . SER A 1 412 ? 47.780 -15.163 -12.414 1.00 89.94 412 SER A O 1
ATOM 3111 N N . LEU A 1 413 ? 46.223 -13.552 -12.530 1.00 91.88 413 LEU A N 1
ATOM 3112 C CA . LEU A 1 413 ? 45.078 -14.435 -12.299 1.00 91.88 413 LEU A CA 1
ATOM 3113 C C . LEU A 1 413 ? 44.372 -14.786 -13.610 1.00 91.88 413 LEU A C 1
ATOM 3115 O O . LEU A 1 413 ? 44.040 -13.904 -14.406 1.00 91.88 413 LEU A O 1
ATOM 3119 N N . THR A 1 414 ? 44.075 -16.072 -13.787 1.00 95.81 414 THR A N 1
ATOM 3120 C CA . THR A 1 414 ? 43.091 -16.526 -14.780 1.00 95.81 414 THR A CA 1
ATOM 3121 C C . THR A 1 414 ? 41.684 -16.076 -14.386 1.00 95.81 414 THR A C 1
ATOM 3123 O O . THR A 1 414 ? 41.410 -15.812 -13.208 1.00 95.81 414 THR A O 1
ATOM 3126 N N . VAL A 1 415 ? 40.764 -16.031 -15.354 1.00 93.88 415 VAL A N 1
ATOM 3127 C CA . VAL A 1 415 ? 39.344 -15.721 -15.100 1.00 93.88 415 VAL A CA 1
ATOM 3128 C C . VAL A 1 415 ? 38.773 -16.625 -14.006 1.00 93.88 415 VAL A C 1
ATOM 3130 O O . VAL A 1 415 ? 38.174 -16.124 -13.057 1.00 93.88 415 VAL A O 1
ATOM 3133 N N . ARG A 1 416 ? 39.045 -17.935 -14.065 1.00 93.94 416 ARG A N 1
ATOM 3134 C CA . ARG A 1 416 ? 38.634 -18.913 -13.048 1.00 93.94 416 ARG A CA 1
ATOM 3135 C C . ARG A 1 416 ? 39.159 -18.569 -11.655 1.00 93.94 416 ARG A C 1
ATOM 3137 O O . ARG A 1 416 ? 38.401 -18.586 -10.689 1.00 93.94 416 ARG A O 1
ATOM 3144 N N . GLN A 1 417 ? 40.449 -18.261 -11.520 1.00 92.19 417 GLN A N 1
ATOM 3145 C CA . GLN A 1 417 ? 41.046 -17.951 -10.213 1.00 92.19 417 GLN A CA 1
ATOM 3146 C C . GLN A 1 417 ? 40.471 -16.673 -9.598 1.00 92.19 417 GLN A C 1
ATOM 3148 O O . GLN A 1 417 ? 40.195 -16.650 -8.401 1.00 92.19 417 GLN A O 1
ATOM 3153 N N . TRP A 1 418 ? 40.253 -15.636 -10.409 1.00 94.00 418 TRP A N 1
ATOM 3154 C CA . TRP A 1 418 ? 39.596 -14.411 -9.960 1.00 94.00 418 TRP A CA 1
ATOM 3155 C C . TRP A 1 418 ? 38.147 -14.683 -9.533 1.00 94.00 418 TRP A C 1
ATOM 3157 O O . TRP A 1 418 ? 37.740 -14.319 -8.425 1.00 94.00 418 TRP A O 1
ATOM 3167 N N . LEU A 1 419 ? 37.398 -15.408 -10.369 1.00 92.50 419 LEU A N 1
ATOM 3168 C CA . LEU A 1 419 ? 35.979 -15.685 -10.167 1.00 92.50 419 LEU A CA 1
ATOM 3169 C C . LEU A 1 419 ? 35.713 -16.496 -8.890 1.00 92.50 419 LEU A C 1
ATOM 3171 O O . LEU A 1 419 ? 34.719 -16.262 -8.204 1.00 92.50 419 LEU A O 1
ATOM 3175 N N . ARG A 1 420 ? 36.646 -17.374 -8.499 1.00 87.44 420 ARG A N 1
ATOM 3176 C CA . ARG A 1 420 ? 36.577 -18.151 -7.249 1.00 87.44 420 ARG A CA 1
ATOM 3177 C C . ARG A 1 420 ? 36.449 -17.300 -5.987 1.00 87.44 420 ARG A C 1
ATOM 3179 O O . ARG A 1 420 ? 35.999 -17.827 -4.977 1.00 87.44 420 ARG A O 1
ATOM 3186 N N . THR A 1 421 ? 36.822 -16.021 -5.998 1.00 83.44 421 THR A N 1
ATOM 3187 C CA . THR A 1 421 ? 36.677 -15.137 -4.822 1.00 83.44 421 THR A CA 1
ATOM 3188 C C . THR A 1 421 ? 35.285 -14.506 -4.704 1.00 83.44 421 THR A C 1
ATOM 3190 O O . THR A 1 421 ? 34.936 -13.972 -3.656 1.00 83.44 421 THR A O 1
ATOM 3193 N N . GLN A 1 422 ? 34.464 -14.603 -5.750 1.00 85.00 422 GLN A N 1
ATOM 3194 C CA . GLN A 1 422 ? 33.178 -13.917 -5.848 1.00 85.00 422 GLN A CA 1
ATOM 3195 C C . GLN A 1 422 ? 32.048 -14.687 -5.134 1.00 85.00 422 GLN A C 1
ATOM 3197 O O . GLN A 1 422 ? 32.212 -15.865 -4.778 1.00 85.00 422 GLN A O 1
ATOM 3202 N N . SER A 1 423 ? 30.911 -14.018 -4.893 1.00 81.50 423 SER A N 1
ATOM 3203 C CA . SER A 1 423 ? 29.689 -14.647 -4.357 1.00 81.50 423 SER A CA 1
ATOM 3204 C C . SER A 1 423 ? 29.054 -15.590 -5.382 1.00 81.50 423 SER A C 1
ATOM 3206 O O . SER A 1 423 ? 29.362 -15.501 -6.569 1.00 81.50 423 SER A O 1
ATOM 3208 N N . PHE A 1 424 ? 28.160 -16.480 -4.947 1.00 82.06 424 PHE A N 1
ATOM 3209 C CA . PHE A 1 424 ? 27.478 -17.415 -5.848 1.00 82.06 424 PHE A CA 1
ATOM 3210 C C . PHE A 1 424 ? 26.733 -16.681 -6.972 1.00 82.06 424 PHE A C 1
ATOM 3212 O O . PHE A 1 424 ? 26.872 -17.026 -8.142 1.00 82.06 424 PHE A O 1
ATOM 3219 N N . GLU A 1 425 ? 26.020 -15.607 -6.633 1.00 81.81 425 GLU A N 1
ATOM 3220 C CA . GLU A 1 425 ? 25.248 -14.788 -7.571 1.00 81.81 425 GLU A CA 1
ATOM 3221 C C . GLU A 1 425 ? 26.163 -14.092 -8.580 1.00 81.81 425 GLU A C 1
ATOM 3223 O O . GLU A 1 425 ? 25.860 -14.050 -9.771 1.00 81.81 425 GLU A O 1
ATOM 3228 N N . ALA A 1 426 ? 27.314 -13.589 -8.124 1.00 75.81 426 ALA A N 1
ATOM 3229 C CA . ALA A 1 426 ? 28.310 -12.975 -8.993 1.00 75.81 426 ALA A CA 1
ATOM 3230 C C . ALA A 1 426 ? 28.977 -14.005 -9.923 1.00 75.81 426 ALA A C 1
ATOM 3232 O O . ALA A 1 426 ? 29.206 -13.698 -11.093 1.00 75.81 426 ALA A O 1
ATOM 3233 N N . GLN A 1 427 ? 29.242 -15.229 -9.444 1.00 91.25 427 GLN A N 1
ATOM 3234 C CA . GLN A 1 427 ? 29.735 -16.325 -10.287 1.00 91.25 427 GLN A CA 1
ATOM 3235 C C . GLN A 1 427 ? 28.692 -16.745 -11.330 1.00 91.25 427 GLN A C 1
ATOM 3237 O O . GLN A 1 427 ? 29.040 -16.916 -12.495 1.00 91.25 427 GLN A O 1
ATOM 3242 N N . CYS A 1 428 ? 27.419 -16.832 -10.937 1.00 82.31 428 CYS A N 1
ATOM 3243 C CA . CYS A 1 428 ? 26.317 -17.198 -11.822 1.00 82.31 428 CYS A CA 1
ATOM 3244 C C . CYS A 1 428 ? 26.094 -16.141 -12.915 1.00 82.31 428 CYS A C 1
ATOM 3246 O O . CYS A 1 428 ? 26.125 -16.451 -14.106 1.00 82.31 428 CYS A O 1
ATOM 3248 N N . ALA A 1 429 ? 25.977 -14.867 -12.525 1.00 77.69 429 ALA A N 1
ATOM 3249 C CA . ALA A 1 429 ? 25.816 -13.756 -13.460 1.00 77.69 429 ALA A CA 1
ATOM 3250 C C . ALA A 1 429 ? 27.003 -13.641 -14.427 1.00 77.69 429 ALA A C 1
ATOM 3252 O O . ALA A 1 429 ? 26.823 -13.390 -15.621 1.00 77.69 429 ALA A O 1
ATOM 3253 N N . PHE A 1 430 ? 28.227 -13.846 -13.929 1.00 89.31 430 PHE A N 1
ATOM 3254 C CA . PHE A 1 430 ? 29.411 -13.866 -14.778 1.00 89.31 430 PHE A CA 1
ATOM 3255 C C . PHE A 1 430 ? 29.396 -15.048 -15.752 1.00 89.31 430 PHE A C 1
ATOM 3257 O O . PHE A 1 430 ? 29.685 -14.837 -16.926 1.00 89.31 430 PHE A O 1
ATOM 3264 N N . GLY A 1 431 ? 29.037 -16.252 -15.293 1.00 90.12 431 GLY A N 1
ATOM 3265 C CA . GLY A 1 431 ? 28.997 -17.460 -16.118 1.00 90.12 431 GLY A CA 1
ATOM 3266 C C . GLY A 1 431 ? 28.005 -17.370 -17.267 1.00 90.12 431 GLY A C 1
ATOM 3267 O O . GLY A 1 431 ? 28.383 -17.612 -18.412 1.00 90.12 431 GLY A O 1
ATOM 3268 N N . LEU A 1 432 ? 26.779 -16.910 -17.000 1.00 88.56 432 LEU A N 1
ATOM 3269 C CA . LEU A 1 432 ? 25.779 -16.684 -18.049 1.00 88.56 432 LEU A CA 1
ATOM 3270 C C . LEU A 1 432 ? 26.269 -15.666 -19.085 1.00 88.56 432 LEU A C 1
ATOM 3272 O O . LEU A 1 432 ? 26.197 -15.919 -20.288 1.00 88.56 432 LEU A O 1
ATOM 3276 N N . ARG A 1 433 ? 26.865 -14.561 -18.623 1.00 90.19 433 ARG A N 1
ATOM 3277 C CA . ARG A 1 433 ? 27.448 -13.541 -19.502 1.00 90.19 433 ARG A CA 1
ATOM 3278 C C . ARG A 1 433 ? 28.626 -14.075 -20.323 1.00 90.19 433 ARG A C 1
ATOM 3280 O O . ARG A 1 433 ? 28.773 -13.697 -21.480 1.00 90.19 433 ARG A O 1
ATOM 3287 N N . ALA A 1 434 ? 29.466 -14.939 -19.752 1.00 89.38 434 ALA A N 1
ATOM 3288 C CA . ALA A 1 434 ? 30.580 -15.554 -20.473 1.00 89.38 434 ALA A CA 1
ATOM 3289 C C . ALA A 1 434 ? 30.078 -16.473 -21.588 1.00 89.38 434 ALA A C 1
ATOM 3291 O O . ALA A 1 434 ? 30.548 -16.372 -22.718 1.00 89.38 434 ALA A O 1
ATOM 3292 N N . ILE A 1 435 ? 29.087 -17.316 -21.291 1.00 90.62 435 ILE A N 1
ATOM 3293 C CA . ILE A 1 435 ? 28.460 -18.203 -22.275 1.00 90.62 435 ILE A CA 1
ATOM 3294 C C . ILE A 1 435 ? 27.858 -17.387 -23.423 1.00 90.62 435 ILE A C 1
ATOM 3296 O O . ILE A 1 435 ? 28.087 -17.714 -24.586 1.00 90.62 435 ILE A O 1
ATOM 3300 N N . GLU A 1 436 ? 27.120 -16.320 -23.112 1.00 91.12 436 GLU A N 1
ATOM 3301 C CA . GLU A 1 436 ? 26.489 -15.460 -24.115 1.00 91.12 436 GLU A CA 1
ATOM 3302 C C . GLU A 1 436 ? 27.515 -14.718 -24.979 1.00 91.12 436 GLU A C 1
ATOM 3304 O O . GLU A 1 436 ? 27.438 -14.755 -26.207 1.00 91.12 436 GLU A O 1
ATOM 3309 N N . ASN A 1 437 ? 28.525 -14.102 -24.365 1.00 90.06 437 ASN A N 1
ATOM 3310 C CA . ASN A 1 437 ? 29.536 -13.351 -25.104 1.00 90.06 437 ASN A CA 1
ATOM 3311 C C . ASN A 1 437 ? 30.399 -14.251 -25.990 1.00 90.06 437 ASN A C 1
ATOM 3313 O O . ASN A 1 437 ? 30.671 -13.884 -27.129 1.00 90.06 437 ASN A O 1
ATOM 3317 N N . ILE A 1 438 ? 30.783 -15.437 -25.516 1.00 94.31 438 ILE A N 1
ATOM 3318 C CA . ILE A 1 438 ? 31.566 -16.398 -26.307 1.00 94.31 438 ILE A CA 1
ATOM 3319 C C . ILE A 1 438 ? 30.718 -16.967 -27.446 1.00 94.31 438 ILE A C 1
ATOM 3321 O O . ILE A 1 438 ? 31.189 -17.053 -28.581 1.00 94.31 438 ILE A O 1
ATOM 3325 N N . ARG A 1 439 ? 29.438 -17.277 -27.190 1.00 92.94 439 ARG A N 1
ATOM 3326 C CA . ARG A 1 439 ? 28.485 -17.676 -28.239 1.00 92.94 439 ARG A CA 1
ATOM 3327 C C . ARG A 1 439 ? 28.382 -16.614 -29.336 1.00 92.94 439 ARG A C 1
ATOM 3329 O O . ARG A 1 439 ? 28.371 -16.956 -30.515 1.00 92.94 439 ARG A O 1
ATOM 3336 N N . ASN A 1 440 ? 28.373 -15.342 -28.947 1.00 90.81 440 ASN A N 1
ATOM 3337 C CA . ASN A 1 440 ? 28.305 -14.199 -29.855 1.00 90.81 440 ASN A CA 1
ATOM 3338 C C . ASN A 1 440 ? 29.679 -13.740 -30.380 1.00 90.81 440 ASN A C 1
ATOM 3340 O O . ASN A 1 440 ? 29.753 -12.726 -31.071 1.00 90.81 440 ASN A O 1
ATOM 3344 N N . ARG A 1 441 ? 30.766 -14.471 -30.076 1.00 90.88 441 ARG A N 1
ATOM 3345 C CA . ARG A 1 441 ? 32.155 -14.152 -30.466 1.00 90.88 441 ARG A CA 1
ATOM 3346 C C . ARG A 1 441 ? 32.622 -12.754 -30.039 1.00 90.88 441 ARG A C 1
ATOM 3348 O O . ARG A 1 441 ? 33.434 -12.126 -30.714 1.00 90.88 441 ARG A O 1
ATOM 3355 N N . LEU A 1 442 ? 32.090 -12.261 -28.926 1.00 87.00 442 LEU A N 1
ATOM 3356 C CA . LEU A 1 442 ? 32.490 -10.998 -28.312 1.00 87.00 442 LEU A CA 1
ATOM 3357 C C . LEU A 1 442 ? 33.708 -11.170 -27.396 1.00 87.00 442 LEU A C 1
ATOM 3359 O O . LEU A 1 442 ? 34.440 -10.200 -27.201 1.00 87.00 442 LEU A O 1
ATOM 3363 N N . TRP A 1 443 ? 33.901 -12.373 -26.838 1.00 88.06 443 TRP A N 1
ATOM 3364 C CA . TRP A 1 443 ? 34.970 -12.751 -25.904 1.00 88.06 443 TRP A CA 1
ATOM 3365 C C . TRP A 1 443 ? 35.762 -13.966 -26.371 1.00 88.06 443 TRP A C 1
ATOM 3367 O O . TRP A 1 443 ? 35.179 -14.798 -27.107 1.00 88.06 443 TRP A O 1
#

pLDDT: mean 78.91, std 17.22, range [24.11, 96.81]